Protein AF-A0A0A1PU19-F1 (afdb_monomer)

Mean predicted aligned error: 9.7 Å

Sequence (408 aa):
MSAELPRQTEPSPPRASLTAPPPRWPGLRAPAIALLLGILPFWLFFGFHQKATVNGRVVQDSGLNILGLALAIAGIIMVFKMLRDDGSYGHPPRWLPRTVLAVLAGLVCLFQAGQSLGLYRFDPSERVRDLRVRFFGNPEPGAVTYAGLDAARRDGLVKRGREIDEGRLRDDVVTVAARLRAGIVQYNLFSTTCADGYRRFPTVELPSFLIEDDRRYIAQAEESTALRWRNMRCDARIREAMSGPVIDSIHRDRAVLDLAAGAYRERFGARPPATPPTVRAETITTQGLPVQIGQTVAEAQAALGLSNAPQVDPEWREPALAAADRGITVFFGPDGKVMRIVLDPPFSGTVVDVALGDSLRSINRKVGGATSGERGINETFVLNSYGNGRLVFRSSFETGTINRIVLR

Solvent-accessible surface area (backbone atoms only — not comparable to full-atom values): 22805 Å² total; per-residue (Å²): 142,81,87,81,79,82,82,80,79,76,81,78,75,81,77,75,77,80,70,76,77,74,82,67,65,74,69,46,48,65,35,52,49,24,30,44,42,26,47,48,44,62,64,77,52,64,81,78,72,62,70,44,59,60,95,88,40,78,76,42,74,72,64,66,36,63,67,42,30,53,38,10,51,54,21,36,54,51,32,51,54,50,60,61,46,51,52,34,94,96,44,64,72,70,49,67,72,49,54,51,44,24,52,52,17,32,52,40,8,52,50,38,32,38,38,21,72,59,77,49,86,80,57,65,68,58,51,52,48,50,50,44,32,72,76,72,42,52,52,60,73,72,62,70,78,56,87,70,80,53,68,70,60,47,51,49,52,53,52,48,49,70,72,54,54,72,68,58,49,47,26,43,33,47,45,36,48,17,51,30,49,18,44,39,47,47,49,36,54,43,20,60,73,61,58,87,50,51,49,30,62,76,87,78,85,74,70,76,34,60,50,70,75,49,54,50,52,27,49,49,39,30,50,56,36,47,64,67,53,71,76,62,73,78,46,73,67,55,51,57,47,53,73,31,61,47,47,23,47,35,57,49,29,48,56,50,31,54,52,42,50,45,37,43,36,74,76,70,43,65,60,56,70,79,82,75,81,74,45,62,58,80,62,91,46,71,42,86,63,73,66,59,81,64,37,40,59,66,56,44,24,61,54,67,74,48,86,75,76,66,43,72,35,87,92,76,71,39,42,26,46,72,44,65,90,51,12,38,37,40,28,41,43,98,86,44,23,28,53,34,40,41,38,32,74,67,37,82,38,29,48,49,85,45,39,67,63,36,28,62,48,46,46,47,45,38,45,41,89,56,45,76,44,81,63,72,97,58,34,45,34,36,43,42,79,48,100,88,37,38,42,37,39,35,26,39,62,91,76,47,20,25,56,36,41,36,43,63

pLDDT: mean 87.86, std 12.14, range [39.84, 98.56]

Foldseek 3Di:
DDDDDDDDDDDDPPDPPPDPPPDCVVLQPLLVVLLCLLCVCCVVCVPPWDQDDDPNHRPDGQLQPVSLLVSLVVSLVSLVVSLVQACDPPHDHHDPVSNVSSVVSNVSSVVSNCSNVPVDPDDVVVVVLVVCCVVVNQAAQDADPAPDDDPVRLVVLLVCLVPDDLVQLVLLLLLLLLLLLLLQLLLLLCCCPANVNRHGDDDDDRQQQDDPVSVVSSVVSNVVSNVVSVPDDRDPVSVVCNNHVSSSLNVHSVNSSCSSSVSSCVPPNRHHDDDDDQAADLDKDKWPDQDDFFAAQVSNCVSLVHDDFFDQDPVPRFGWDDPPVQQWIFGADPVRTTHKIKGAPPHAMDILNAGFFGAPSVCCRSHNPWDWDDDDDFWIWTWDDHPVWIKIFIDGNSSNTTGMIMID

Radius of gyration: 38.84 Å; Cα contacts (8 Å, |Δi|>4): 568; chains: 1; bounding box: 70×38×156 Å

Structure (mmCIF, N/CA/C/O backbone):
data_AF-A0A0A1PU19-F1
#
_entry.id   AF-A0A0A1PU19-F1
#
loop_
_atom_site.group_PDB
_atom_site.id
_atom_site.type_symbol
_atom_site.label_atom_id
_atom_site.label_alt_id
_atom_site.label_comp_id
_atom_site.label_asym_id
_atom_site.label_entity_id
_atom_site.label_seq_id
_atom_site.pdbx_PDB_ins_code
_atom_site.Cartn_x
_atom_site.Cartn_y
_atom_site.Cartn_z
_atom_site.occupancy
_atom_site.B_iso_or_equiv
_atom_site.auth_seq_id
_atom_site.auth_comp_id
_atom_site.auth_asym_id
_atom_site.auth_atom_id
_atom_site.pdbx_PDB_model_num
ATOM 1 N N . MET A 1 1 ? 5.418 -19.355 -112.730 1.00 44.97 1 MET A N 1
ATOM 2 C CA . MET A 1 1 ? 6.336 -20.269 -112.020 1.00 44.97 1 MET A CA 1
ATOM 3 C C . MET A 1 1 ? 7.597 -19.483 -111.712 1.00 44.97 1 MET A C 1
ATOM 5 O O . MET A 1 1 ? 8.462 -19.381 -112.568 1.00 44.97 1 MET A O 1
ATOM 9 N N . SER A 1 2 ? 7.641 -18.853 -110.540 1.00 41.88 2 SER A N 1
ATOM 10 C CA . SER A 1 2 ? 8.825 -18.149 -110.041 1.00 41.88 2 SER A CA 1
ATOM 11 C C . SER A 1 2 ? 9.338 -18.952 -108.857 1.00 41.88 2 SER A C 1
ATOM 13 O O . SER A 1 2 ? 8.594 -19.182 -107.909 1.00 41.88 2 SER A O 1
ATOM 15 N N . ALA A 1 3 ? 10.559 -19.465 -108.983 1.00 45.25 3 ALA A N 1
ATOM 16 C CA . ALA A 1 3 ? 11.214 -20.277 -107.972 1.00 45.25 3 ALA A CA 1
ATOM 17 C C . ALA A 1 3 ? 11.671 -19.384 -106.809 1.00 45.25 3 ALA A C 1
ATOM 19 O O . ALA A 1 3 ? 12.414 -18.423 -107.005 1.00 45.25 3 ALA A O 1
ATOM 20 N N . GLU A 1 4 ? 11.198 -19.706 -105.611 1.00 46.31 4 GLU A N 1
ATOM 21 C CA . GLU A 1 4 ? 11.530 -19.033 -104.360 1.00 46.31 4 GLU A CA 1
ATOM 22 C C . GLU A 1 4 ? 12.846 -19.621 -103.824 1.00 46.31 4 GLU A C 1
ATOM 24 O O . GLU A 1 4 ? 12.944 -20.816 -103.542 1.00 46.31 4 GLU A O 1
ATOM 29 N N . LEU A 1 5 ? 13.897 -18.797 -103.777 1.00 54.50 5 LEU A N 1
ATOM 30 C CA . LEU A 1 5 ? 15.226 -19.187 -103.295 1.00 54.50 5 LEU A CA 1
ATOM 31 C C . LEU A 1 5 ? 15.222 -19.351 -101.760 1.00 54.50 5 LEU A C 1
ATOM 33 O O . LEU A 1 5 ? 14.678 -18.497 -101.056 1.00 54.50 5 LEU A O 1
ATOM 37 N N . PRO A 1 6 ? 15.858 -20.405 -101.216 1.00 56.16 6 PRO A N 1
ATOM 38 C CA . PRO A 1 6 ? 15.870 -20.677 -99.783 1.00 56.16 6 PRO A CA 1
ATOM 39 C C . PRO A 1 6 ? 16.719 -19.651 -99.015 1.00 56.16 6 PRO A C 1
ATOM 41 O O . PRO A 1 6 ? 17.889 -19.425 -99.328 1.00 56.16 6 PRO A O 1
ATOM 44 N N . ARG A 1 7 ? 16.130 -19.054 -97.966 1.00 62.19 7 ARG A N 1
ATOM 45 C CA . ARG A 1 7 ? 16.832 -18.229 -96.967 1.00 62.19 7 ARG A CA 1
ATOM 46 C C . ARG A 1 7 ? 17.916 -19.060 -96.278 1.00 62.19 7 ARG A C 1
ATOM 48 O O . ARG A 1 7 ? 17.607 -20.022 -95.580 1.00 62.19 7 ARG A O 1
ATOM 55 N N . GLN A 1 8 ? 19.170 -18.648 -96.438 1.00 57.00 8 GLN A N 1
ATOM 56 C CA . GLN A 1 8 ? 20.293 -19.154 -95.655 1.00 57.00 8 GLN A CA 1
ATOM 57 C C . GLN A 1 8 ? 20.126 -18.720 -94.191 1.00 57.00 8 GLN A C 1
ATOM 59 O O . GLN A 1 8 ? 20.120 -17.533 -93.878 1.00 57.00 8 GLN A O 1
ATOM 64 N N . THR A 1 9 ? 19.954 -19.690 -93.296 1.00 60.78 9 THR A N 1
ATOM 65 C CA . THR A 1 9 ? 20.046 -19.514 -91.843 1.00 60.78 9 THR A CA 1
ATOM 66 C C . THR A 1 9 ? 21.478 -19.148 -91.462 1.00 60.78 9 THR A C 1
ATOM 68 O O . THR A 1 9 ? 22.384 -19.967 -91.617 1.00 60.78 9 THR A O 1
ATOM 71 N N . GLU A 1 10 ? 21.678 -17.927 -90.963 1.00 65.00 10 GLU A N 1
ATOM 72 C CA . GLU A 1 10 ? 22.952 -17.492 -90.389 1.00 65.00 10 GLU A CA 1
ATOM 73 C C . GLU A 1 10 ? 23.329 -18.354 -89.165 1.00 65.00 10 GLU A C 1
ATOM 75 O O . GLU A 1 10 ? 22.468 -18.677 -88.337 1.00 65.00 10 GLU A O 1
ATOM 80 N N . PRO A 1 11 ? 24.609 -18.743 -89.023 1.00 63.75 11 PRO A N 1
ATOM 81 C CA . PRO A 1 11 ? 25.086 -19.495 -87.871 1.00 63.75 11 PRO A CA 1
ATOM 82 C C . PRO A 1 11 ? 24.945 -18.656 -86.595 1.00 63.75 11 PRO A C 1
ATOM 84 O O . PRO A 1 11 ? 25.465 -17.546 -86.502 1.00 63.75 11 PRO A O 1
ATOM 87 N N . SER A 1 12 ? 24.250 -19.204 -85.592 1.00 66.88 12 SER A N 1
ATOM 88 C CA . SER A 1 12 ? 24.155 -18.587 -84.265 1.00 66.88 12 SER A CA 1
ATOM 89 C C . SER A 1 12 ? 25.558 -18.320 -83.707 1.00 66.88 12 SER A C 1
ATOM 91 O O . SER A 1 12 ? 26.377 -19.246 -83.687 1.00 66.88 12 SER A O 1
ATOM 93 N N . PRO A 1 13 ? 25.851 -17.093 -83.236 1.00 72.69 13 PRO A N 1
ATOM 94 C CA . PRO A 1 13 ? 27.155 -16.770 -82.685 1.00 72.69 13 PRO A CA 1
ATOM 95 C C . PRO A 1 13 ? 27.460 -17.683 -81.487 1.00 72.69 13 PRO A C 1
ATOM 97 O O . PRO A 1 13 ? 26.546 -18.044 -80.733 1.00 72.69 13 PRO A O 1
ATOM 100 N N . PRO A 1 14 ? 28.732 -18.073 -81.294 1.00 65.62 14 PRO A N 1
ATOM 101 C CA . PRO A 1 14 ? 29.131 -18.920 -80.180 1.00 65.62 14 PRO A CA 1
ATOM 102 C C . PRO A 1 14 ? 28.684 -18.268 -78.870 1.00 65.62 14 PRO A C 1
ATOM 104 O O . PRO A 1 14 ? 29.053 -17.131 -78.572 1.00 65.62 14 PRO A O 1
ATOM 107 N N . ARG A 1 15 ? 27.859 -18.982 -78.089 1.00 65.12 15 ARG A N 1
ATOM 108 C CA . ARG A 1 15 ? 27.466 -18.559 -76.740 1.00 65.12 15 ARG A CA 1
ATOM 109 C C . ARG A 1 15 ? 28.748 -18.353 -75.944 1.00 65.12 15 ARG A C 1
ATOM 111 O O . ARG A 1 15 ? 29.427 -19.328 -75.629 1.00 65.12 15 ARG A O 1
ATOM 118 N N . ALA A 1 16 ? 29.076 -17.093 -75.661 1.00 63.81 16 ALA A N 1
ATOM 119 C CA . ALA A 1 16 ? 30.190 -16.731 -74.803 1.00 63.81 16 ALA A CA 1
ATOM 120 C C . ALA A 1 16 ? 30.088 -17.567 -73.524 1.00 63.81 16 ALA A C 1
ATOM 122 O O . ALA A 1 16 ? 29.086 -17.511 -72.807 1.00 63.81 16 ALA A O 1
ATOM 123 N N . SER A 1 17 ? 31.093 -18.407 -73.293 1.00 59.69 17 SER A N 1
ATOM 124 C CA . SER A 1 17 ? 31.213 -19.225 -72.096 1.00 59.69 17 SER A CA 1
ATOM 125 C C . SER A 1 17 ? 31.088 -18.312 -70.877 1.00 59.69 17 SER A C 1
ATOM 127 O O . SER A 1 17 ? 31.954 -17.465 -70.659 1.00 59.69 17 SER A O 1
ATOM 129 N N . LEU A 1 18 ? 29.996 -18.460 -70.119 1.00 60.25 18 LEU A N 1
ATOM 130 C CA . LEU A 1 18 ? 29.766 -17.774 -68.850 1.00 60.25 18 LEU A CA 1
ATOM 131 C C . LEU A 1 18 ? 30.829 -18.253 -67.858 1.00 60.25 18 LEU A C 1
ATOM 133 O O . LEU A 1 18 ? 30.634 -19.224 -67.129 1.00 60.25 18 LEU A O 1
ATOM 137 N N . THR A 1 19 ? 31.986 -17.601 -67.861 1.00 65.69 19 THR A N 1
ATOM 138 C CA . THR A 1 19 ? 32.978 -17.753 -66.806 1.00 65.69 19 THR A CA 1
ATOM 139 C C . THR A 1 19 ? 32.315 -17.348 -65.495 1.00 65.69 19 THR A C 1
ATOM 141 O O . THR A 1 19 ? 31.746 -16.260 -65.375 1.00 65.69 19 THR A O 1
ATOM 144 N N . ALA A 1 20 ? 32.319 -18.261 -64.521 1.00 65.69 20 ALA A N 1
ATOM 145 C CA . ALA A 1 20 ? 31.746 -17.998 -63.210 1.00 65.69 20 ALA A CA 1
ATOM 146 C C . ALA A 1 20 ? 32.366 -16.706 -62.646 1.00 65.69 20 ALA A C 1
ATOM 148 O O . ALA A 1 20 ? 33.592 -16.556 -62.690 1.00 65.69 20 ALA A O 1
ATOM 149 N N . PRO A 1 21 ? 31.555 -15.751 -62.152 1.00 66.50 21 PRO A N 1
ATOM 150 C CA . PRO A 1 21 ? 32.090 -14.511 -61.623 1.00 66.50 21 PRO A CA 1
ATOM 151 C C . PRO A 1 21 ? 33.066 -14.838 -60.485 1.00 66.50 21 PRO A C 1
ATOM 153 O O . PRO A 1 21 ? 32.757 -15.696 -59.650 1.00 66.50 21 PRO A O 1
ATOM 156 N N . PRO A 1 22 ? 34.234 -14.175 -60.429 1.00 68.12 22 PRO A N 1
ATOM 157 C CA . PRO A 1 22 ? 35.216 -14.434 -59.389 1.00 68.12 22 PRO A CA 1
ATOM 158 C C . PRO A 1 22 ? 34.580 -14.262 -57.999 1.00 68.12 22 PRO A C 1
ATOM 160 O O . PRO A 1 22 ? 33.678 -13.429 -57.827 1.00 68.12 22 PRO A O 1
ATOM 163 N N . PRO A 1 23 ? 35.027 -15.035 -56.993 1.00 72.88 23 PRO A N 1
ATOM 164 C CA . PRO A 1 23 ? 34.455 -14.994 -55.654 1.00 72.88 23 PRO A CA 1
ATOM 165 C C . PRO A 1 23 ? 34.533 -13.568 -55.097 1.00 72.88 23 PRO A C 1
ATOM 167 O O . PRO A 1 23 ? 35.612 -13.004 -54.950 1.00 72.88 23 PRO A O 1
ATOM 170 N N . ARG A 1 24 ? 33.374 -12.971 -54.788 1.00 77.56 24 ARG A N 1
ATOM 171 C CA . ARG A 1 24 ? 33.247 -11.562 -54.348 1.00 77.56 24 ARG A CA 1
ATOM 172 C C . ARG A 1 24 ? 33.571 -11.343 -52.860 1.00 77.56 24 ARG A C 1
ATOM 174 O O . ARG A 1 24 ? 33.709 -10.209 -52.410 1.00 77.56 24 ARG A O 1
ATOM 181 N N . TRP A 1 25 ? 33.740 -12.426 -52.103 1.00 77.69 25 TRP A N 1
ATOM 182 C CA . TRP A 1 25 ? 34.009 -12.432 -50.659 1.00 77.69 25 TRP A CA 1
ATOM 183 C C . TRP A 1 25 ? 35.318 -11.756 -50.211 1.00 77.69 25 TRP A C 1
ATOM 185 O O . TRP A 1 25 ? 35.290 -11.051 -49.200 1.00 77.69 25 TRP A O 1
ATOM 195 N N . PRO A 1 26 ? 36.461 -11.890 -50.915 1.00 83.69 26 PRO A N 1
ATOM 196 C CA . PRO A 1 26 ? 37.705 -11.230 -50.514 1.00 83.69 26 PRO A CA 1
ATOM 197 C C . PRO A 1 26 ? 37.581 -9.700 -50.471 1.00 83.69 26 PRO A C 1
ATOM 199 O O . PRO A 1 26 ? 38.198 -9.061 -49.622 1.00 83.69 26 PRO A O 1
ATOM 202 N N . GLY A 1 27 ? 36.721 -9.119 -51.318 1.00 80.31 27 GLY A N 1
ATOM 203 C CA . GLY A 1 27 ? 36.454 -7.679 -51.362 1.00 80.31 27 GLY A CA 1
ATOM 204 C C . GLY A 1 27 ? 35.671 -7.128 -50.162 1.00 80.31 27 GLY A C 1
ATOM 205 O O . GLY A 1 27 ? 35.644 -5.912 -49.979 1.00 80.31 27 GLY A O 1
ATOM 206 N N . LEU A 1 28 ? 35.068 -7.995 -49.334 1.00 86.19 28 LEU A N 1
ATOM 207 C CA . LEU A 1 28 ? 34.344 -7.619 -48.109 1.00 86.19 28 LEU A CA 1
ATOM 208 C C . LEU A 1 28 ? 35.208 -7.650 -46.843 1.00 86.19 28 LEU A C 1
ATOM 210 O O . LEU A 1 28 ? 34.769 -7.161 -45.805 1.00 86.19 28 LEU A O 1
ATOM 214 N N . ARG A 1 29 ? 36.442 -8.166 -46.903 1.00 89.19 29 ARG A N 1
ATOM 215 C CA . ARG A 1 29 ? 37.306 -8.288 -45.716 1.00 89.19 29 ARG A CA 1
ATOM 216 C C . ARG A 1 29 ? 37.699 -6.934 -45.136 1.00 89.19 29 ARG A C 1
ATOM 218 O O . ARG A 1 29 ? 37.482 -6.687 -43.959 1.00 89.19 29 ARG A O 1
ATOM 225 N N . ALA A 1 30 ? 38.242 -6.047 -45.964 1.00 86.44 30 ALA A N 1
ATOM 226 C CA . ALA A 1 30 ? 38.664 -4.718 -45.531 1.00 86.44 30 ALA A CA 1
ATOM 227 C C . ALA A 1 30 ? 37.528 -3.847 -44.938 1.00 86.44 30 ALA A C 1
ATOM 229 O O . ALA A 1 30 ? 37.739 -3.296 -43.858 1.00 86.44 30 ALA A O 1
ATOM 230 N N . PRO A 1 31 ? 36.321 -3.752 -45.537 1.00 83.75 31 PRO A N 1
ATOM 231 C CA . PRO A 1 31 ? 35.236 -2.968 -44.950 1.00 83.75 31 PRO A CA 1
ATOM 232 C C . PRO A 1 31 ? 34.656 -3.636 -43.693 1.00 83.75 31 PRO A C 1
ATOM 234 O O . PRO A 1 31 ? 34.284 -2.931 -42.761 1.00 83.75 31 PRO A O 1
ATOM 237 N N . ALA A 1 32 ? 34.645 -4.973 -43.607 1.00 90.19 32 ALA A N 1
ATOM 238 C CA . ALA A 1 32 ? 34.275 -5.675 -42.377 1.00 90.19 32 ALA A CA 1
ATOM 239 C C . ALA A 1 32 ? 35.287 -5.432 -41.243 1.00 90.19 32 ALA A C 1
ATOM 241 O O . ALA A 1 32 ? 34.880 -5.216 -40.106 1.00 90.19 32 ALA A O 1
ATOM 242 N N . ILE A 1 33 ? 36.591 -5.407 -41.542 1.00 91.38 33 ILE A N 1
ATOM 243 C CA . ILE A 1 33 ? 37.636 -5.051 -40.569 1.00 91.38 33 ILE A CA 1
ATOM 244 C C . ILE A 1 33 ? 37.465 -3.601 -40.113 1.00 91.38 33 ILE A C 1
ATOM 246 O O . ILE A 1 33 ? 37.506 -3.347 -38.916 1.00 91.38 33 ILE A O 1
ATOM 250 N N . ALA A 1 34 ? 37.227 -2.658 -41.030 1.00 86.62 34 ALA A N 1
ATOM 251 C CA . ALA A 1 34 ? 36.980 -1.262 -40.667 1.00 86.62 34 ALA A CA 1
ATOM 252 C C . ALA A 1 34 ? 35.737 -1.116 -39.771 1.00 86.62 34 ALA A C 1
ATOM 254 O O . ALA A 1 34 ? 35.778 -0.407 -38.768 1.00 86.62 34 ALA A O 1
ATOM 255 N N . LEU A 1 35 ? 34.658 -1.844 -40.078 1.00 89.69 35 LEU A N 1
ATOM 256 C CA . LEU A 1 35 ? 33.460 -1.882 -39.242 1.00 89.69 35 LEU A CA 1
ATOM 257 C C . LEU A 1 35 ? 33.757 -2.468 -37.854 1.00 89.69 35 LEU A C 1
ATOM 259 O O . LEU A 1 35 ? 33.343 -1.898 -36.849 1.00 89.69 35 LEU A O 1
ATOM 263 N N . LEU A 1 36 ? 34.508 -3.572 -37.787 1.00 91.31 36 LEU A N 1
ATOM 264 C CA . LEU A 1 36 ? 34.953 -4.156 -36.523 1.00 91.31 36 LEU A CA 1
ATOM 265 C C . LEU A 1 36 ? 35.808 -3.169 -35.729 1.00 91.31 36 LEU A C 1
ATOM 267 O O . LEU A 1 36 ? 35.564 -3.015 -34.544 1.00 91.31 36 LEU A O 1
ATOM 271 N N . LEU A 1 37 ? 36.743 -2.449 -36.352 1.00 88.62 37 LEU A N 1
ATOM 272 C CA . LEU A 1 37 ? 37.534 -1.409 -35.683 1.00 88.62 37 LEU A CA 1
ATOM 273 C C . LEU A 1 37 ? 36.661 -0.273 -35.132 1.00 88.62 37 LEU A C 1
ATOM 275 O O . LEU A 1 37 ? 36.990 0.275 -34.085 1.00 88.62 37 LEU A O 1
ATOM 279 N N . GLY A 1 38 ? 35.549 0.039 -35.805 1.00 83.06 38 GLY A N 1
ATOM 280 C CA . GLY A 1 38 ? 34.543 0.997 -35.346 1.00 83.06 38 GLY A CA 1
ATOM 281 C C . GLY A 1 38 ? 33.688 0.512 -34.162 1.00 83.06 38 GLY A C 1
ATOM 282 O O . GLY A 1 38 ? 33.259 1.302 -33.325 1.00 83.06 38 GLY A O 1
ATOM 283 N N . ILE A 1 39 ? 33.407 -0.794 -34.085 1.00 88.81 39 ILE A N 1
ATOM 284 C CA . ILE A 1 39 ? 32.508 -1.387 -33.074 1.00 88.81 39 ILE A CA 1
ATOM 285 C C . ILE A 1 39 ? 33.278 -1.923 -31.862 1.00 88.81 39 ILE A C 1
ATOM 287 O O . ILE A 1 39 ? 32.827 -1.790 -30.727 1.00 88.81 39 ILE A O 1
ATOM 291 N N . LEU A 1 40 ? 34.432 -2.549 -32.083 1.00 88.75 40 LEU A N 1
ATOM 292 C CA . LEU A 1 40 ? 35.219 -3.264 -31.077 1.00 88.75 40 LEU A CA 1
ATOM 293 C C . LEU A 1 40 ? 35.543 -2.397 -29.850 1.00 88.75 40 LEU A C 1
ATOM 295 O O . LEU A 1 40 ? 35.410 -2.900 -28.734 1.00 88.75 40 LEU A O 1
ATOM 299 N N . PRO A 1 41 ? 35.880 -1.101 -29.983 1.00 82.19 41 PRO A N 1
ATOM 300 C CA . PRO A 1 41 ? 36.172 -0.282 -28.813 1.00 82.19 41 PRO A CA 1
ATOM 301 C C . PRO A 1 41 ? 34.939 -0.020 -27.946 1.00 82.19 41 PRO A C 1
ATOM 303 O O . PRO A 1 41 ? 35.091 0.109 -26.736 1.00 82.19 41 PRO A O 1
ATOM 306 N N . PHE A 1 42 ? 33.722 -0.022 -28.507 1.00 78.88 42 PHE A N 1
ATOM 307 C CA . PHE A 1 42 ? 32.506 0.036 -27.687 1.00 78.88 42 PHE A CA 1
ATOM 308 C C . PHE A 1 42 ? 32.391 -1.168 -26.757 1.00 78.88 42 PHE A C 1
ATOM 310 O O . PHE A 1 42 ? 31.950 -1.005 -25.628 1.00 78.88 42 PHE A O 1
ATOM 317 N N . TRP A 1 43 ? 32.803 -2.354 -27.213 1.00 81.31 43 TRP A N 1
ATOM 318 C CA . TRP A 1 43 ? 32.768 -3.581 -26.418 1.00 81.31 43 TRP A CA 1
ATOM 319 C C . TRP A 1 43 ? 33.936 -3.685 -25.440 1.00 81.31 43 TRP A C 1
ATOM 321 O O . TRP A 1 43 ? 33.728 -4.009 -24.276 1.00 81.31 43 TRP A O 1
ATOM 331 N N . LEU A 1 44 ? 35.158 -3.394 -25.894 1.00 81.88 44 LEU A N 1
ATOM 332 C CA . LEU A 1 44 ? 36.361 -3.518 -25.065 1.00 81.88 44 LEU A CA 1
ATOM 333 C C . LEU A 1 44 ? 36.404 -2.501 -23.925 1.00 81.88 44 LEU A C 1
ATOM 335 O O . LEU A 1 44 ? 36.948 -2.794 -22.863 1.00 81.88 44 LEU A O 1
ATOM 339 N N . PHE A 1 45 ? 35.838 -1.314 -24.143 1.00 75.06 45 PHE A N 1
ATOM 340 C CA . PHE A 1 45 ? 35.841 -0.237 -23.156 1.00 75.06 45 PHE A CA 1
ATOM 341 C C . PHE A 1 45 ? 34.505 -0.065 -22.436 1.00 75.06 45 PHE A C 1
ATOM 343 O O . PHE A 1 45 ? 34.353 0.870 -21.648 1.00 75.06 45 PHE A O 1
ATOM 350 N N . PHE A 1 46 ? 33.562 -0.985 -22.651 1.00 68.12 46 PHE A N 1
ATOM 351 C CA . PHE A 1 46 ? 32.323 -1.043 -21.891 1.00 68.12 46 PHE A CA 1
ATOM 352 C C . PHE A 1 46 ? 32.645 -1.336 -20.415 1.00 68.12 46 PHE A C 1
ATOM 354 O O . PHE A 1 46 ? 32.919 -2.474 -20.045 1.00 68.12 46 PHE A O 1
ATOM 361 N N . GLY A 1 47 ? 32.664 -0.299 -19.571 1.00 57.09 47 GLY A N 1
ATOM 362 C CA . GLY A 1 47 ? 32.875 -0.428 -18.122 1.00 57.09 47 GLY A CA 1
ATOM 363 C C . GLY A 1 47 ? 34.120 0.256 -17.545 1.00 57.09 47 GLY A C 1
ATOM 364 O O . GLY A 1 47 ? 34.217 0.369 -16.326 1.00 57.09 47 GLY A O 1
ATOM 365 N N . PHE A 1 48 ? 35.034 0.791 -18.363 1.00 63.47 48 PHE A N 1
ATOM 366 C CA . PHE A 1 48 ? 36.201 1.542 -17.868 1.00 63.47 48 PHE A CA 1
ATOM 367 C C . PHE A 1 48 ? 35.910 3.044 -17.773 1.00 63.47 48 PHE A C 1
ATOM 369 O O . PHE A 1 48 ? 36.519 3.862 -18.459 1.00 63.47 48 PHE A O 1
ATOM 376 N N . HIS A 1 49 ? 34.969 3.424 -16.909 1.00 65.75 49 HIS A N 1
ATOM 377 C CA . HIS A 1 49 ? 34.760 4.826 -16.553 1.00 65.75 49 HIS A CA 1
ATOM 378 C C . HIS A 1 49 ? 35.304 5.081 -15.153 1.00 65.75 49 HIS A C 1
ATOM 380 O O . HIS A 1 49 ? 34.710 4.672 -14.156 1.00 65.75 49 HIS A O 1
ATOM 386 N N . GLN A 1 50 ? 36.432 5.782 -15.067 1.00 66.06 50 GLN A N 1
ATOM 387 C CA . GLN A 1 50 ? 36.898 6.324 -13.797 1.00 66.06 50 GLN A CA 1
ATOM 388 C C . GLN A 1 50 ? 36.157 7.635 -13.529 1.00 66.06 50 GLN A C 1
ATOM 390 O O . GLN A 1 50 ? 36.528 8.693 -14.034 1.00 66.06 50 GLN A O 1
ATOM 395 N N . LYS A 1 51 ? 35.081 7.557 -12.740 1.00 77.06 51 LYS A N 1
ATOM 396 C CA . LYS A 1 51 ? 34.430 8.737 -12.164 1.00 77.06 51 LYS A CA 1
ATOM 397 C C . LYS A 1 51 ? 35.113 9.056 -10.840 1.00 77.06 51 LYS A C 1
ATOM 399 O O . LYS A 1 51 ? 34.970 8.300 -9.882 1.00 77.06 51 LYS A O 1
ATOM 404 N N . ALA A 1 52 ? 35.834 10.171 -10.769 1.00 78.75 52 ALA A N 1
ATOM 405 C CA . ALA A 1 52 ? 36.349 10.666 -9.500 1.00 78.75 52 ALA A CA 1
ATOM 406 C C . ALA A 1 52 ? 35.297 11.575 -8.853 1.00 78.75 52 ALA A C 1
ATOM 408 O O . ALA A 1 52 ? 34.937 12.630 -9.389 1.00 78.75 52 ALA A O 1
ATOM 409 N N . THR A 1 53 ? 34.784 11.157 -7.697 1.00 83.12 53 THR A N 1
ATOM 410 C CA . THR A 1 53 ? 33.860 11.956 -6.886 1.00 83.12 53 THR A CA 1
ATOM 411 C C . THR A 1 53 ? 34.563 12.509 -5.655 1.00 83.12 53 THR A C 1
ATOM 413 O O . THR A 1 53 ? 35.182 11.746 -4.919 1.00 83.12 53 THR A O 1
ATOM 416 N N . VAL A 1 54 ? 34.396 13.801 -5.376 1.00 77.12 54 VAL A N 1
ATOM 417 C CA . VAL A 1 54 ? 34.797 14.434 -4.110 1.00 77.12 54 VAL A CA 1
ATOM 418 C C . VAL A 1 54 ? 33.523 14.935 -3.436 1.00 77.12 54 VAL A C 1
ATOM 420 O O . VAL A 1 54 ? 32.749 15.680 -4.036 1.00 77.12 54 VAL A O 1
ATOM 423 N N . ASN A 1 55 ? 33.255 14.477 -2.210 1.00 81.25 55 ASN A N 1
ATOM 424 C CA . ASN A 1 55 ? 32.023 14.782 -1.463 1.00 81.25 55 ASN A CA 1
ATOM 425 C C . ASN A 1 55 ? 30.728 14.414 -2.218 1.00 81.25 55 ASN A C 1
ATOM 427 O O . ASN A 1 55 ? 29.752 15.163 -2.209 1.00 81.25 55 ASN A O 1
ATOM 431 N N . GLY A 1 56 ? 30.730 13.282 -2.931 1.00 75.88 56 GLY A N 1
ATOM 432 C CA . GLY A 1 56 ? 29.575 12.813 -3.707 1.00 75.88 56 GLY A CA 1
ATOM 433 C C . GLY A 1 56 ? 29.275 13.625 -4.974 1.00 75.88 56 GLY A C 1
ATOM 434 O O . GLY A 1 56 ? 28.320 13.310 -5.680 1.00 75.88 56 GLY A O 1
ATOM 435 N N . ARG A 1 57 ? 30.086 14.642 -5.300 1.00 62.78 57 ARG A N 1
ATOM 436 C CA . ARG A 1 57 ? 30.017 15.377 -6.568 1.00 62.78 57 ARG A CA 1
ATOM 437 C C . ARG A 1 57 ? 31.117 14.883 -7.496 1.00 62.78 57 ARG A C 1
ATOM 439 O O . ARG A 1 57 ? 32.272 14.775 -7.092 1.00 62.78 57 ARG A O 1
ATOM 446 N N . VAL A 1 58 ? 30.754 14.556 -8.732 1.00 80.00 58 VAL A N 1
ATOM 447 C CA . VAL A 1 58 ? 31.707 14.137 -9.768 1.00 80.00 58 VAL A CA 1
ATOM 448 C C . VAL A 1 58 ? 32.542 15.360 -10.147 1.00 80.00 58 VAL A C 1
ATOM 450 O O . VAL A 1 58 ? 32.007 16.308 -10.713 1.00 80.00 58 VAL A O 1
ATOM 453 N N . VAL A 1 59 ? 33.826 15.365 -9.781 1.00 82.81 59 VAL A N 1
ATOM 454 C CA . VAL A 1 59 ? 34.749 16.485 -10.054 1.00 82.81 59 VAL A CA 1
ATOM 455 C C . VAL A 1 59 ? 35.578 16.255 -11.309 1.00 82.81 59 VAL A C 1
ATOM 457 O O . VAL A 1 59 ? 35.999 17.212 -11.950 1.00 82.81 59 VAL A O 1
ATOM 460 N N . GLN A 1 60 ? 35.791 14.994 -11.683 1.00 78.38 60 GLN A N 1
ATOM 461 C CA . GLN A 1 60 ? 36.525 14.640 -12.884 1.00 78.38 60 GLN A CA 1
ATOM 462 C C . GLN A 1 60 ? 35.903 13.395 -13.506 1.00 78.38 60 GLN A C 1
ATOM 464 O O . GLN A 1 60 ? 35.777 12.345 -12.873 1.00 78.38 60 GLN A O 1
ATOM 469 N N . ASP A 1 61 ? 35.501 13.549 -14.759 1.00 74.69 61 ASP A N 1
ATOM 470 C CA . ASP A 1 61 ? 34.977 12.486 -15.601 1.00 74.69 61 ASP A CA 1
ATOM 471 C C . ASP A 1 61 ? 35.864 12.432 -16.847 1.00 74.69 61 ASP A C 1
ATOM 473 O O . ASP A 1 61 ? 35.569 13.029 -17.885 1.00 74.69 61 ASP A O 1
ATOM 477 N N . SER A 1 62 ? 37.037 11.812 -16.693 1.00 70.75 62 SER A N 1
ATOM 478 C CA . SER A 1 62 ? 38.010 11.647 -17.775 1.00 70.75 62 SER A CA 1
ATOM 479 C C . SER A 1 62 ? 37.525 10.536 -18.710 1.00 70.75 62 SER A C 1
ATOM 481 O O . SER A 1 62 ? 37.976 9.399 -18.634 1.00 70.75 62 SER A O 1
ATOM 483 N N . GLY A 1 63 ? 36.567 10.860 -19.580 1.00 68.88 63 GLY A N 1
ATOM 484 C CA . GLY A 1 63 ? 35.988 9.934 -20.565 1.00 68.88 63 GLY A CA 1
ATOM 485 C C . GLY A 1 63 ? 36.777 9.804 -21.874 1.00 68.88 63 GLY A C 1
ATOM 486 O O . GLY A 1 63 ? 36.261 9.245 -22.839 1.00 68.88 63 GLY A O 1
ATOM 487 N N . LEU A 1 64 ? 37.992 10.355 -21.947 1.00 77.44 64 LEU A N 1
ATOM 488 C CA . LEU A 1 64 ? 38.771 10.431 -23.184 1.00 77.44 64 LEU A CA 1
ATOM 489 C C . LEU A 1 64 ? 39.378 9.057 -23.508 1.00 77.44 64 LEU A C 1
ATOM 491 O O . LEU A 1 64 ? 40.422 8.669 -22.983 1.00 77.44 64 LEU A O 1
ATOM 495 N N . ASN A 1 65 ? 38.702 8.297 -24.371 1.00 83.56 65 ASN A N 1
ATOM 496 C CA . ASN A 1 65 ? 39.157 6.982 -24.814 1.00 83.56 65 ASN A CA 1
ATOM 497 C C . ASN A 1 65 ? 40.178 7.132 -25.951 1.00 83.56 65 ASN A C 1
ATOM 499 O O . ASN A 1 65 ? 39.837 7.035 -27.130 1.00 83.56 65 ASN A O 1
ATOM 503 N N . ILE A 1 66 ? 41.439 7.388 -25.591 1.00 87.75 66 ILE A N 1
ATOM 504 C CA . ILE A 1 66 ? 42.531 7.617 -26.552 1.00 87.75 66 ILE A CA 1
ATOM 505 C C . ILE A 1 66 ? 42.692 6.425 -27.506 1.00 87.75 66 ILE A C 1
ATOM 507 O O . ILE A 1 66 ? 42.872 6.627 -28.708 1.00 87.75 66 ILE A O 1
ATOM 511 N N . LEU A 1 67 ? 42.579 5.186 -27.006 1.00 87.50 67 LEU A N 1
ATOM 512 C CA . LEU A 1 67 ? 42.683 4.005 -27.868 1.00 87.50 67 LEU A CA 1
ATOM 513 C C . LEU A 1 67 ? 41.499 3.919 -28.835 1.00 87.50 67 LEU A C 1
ATOM 515 O O . LEU A 1 67 ? 41.697 3.690 -30.026 1.00 87.50 67 LEU A O 1
ATOM 519 N N . GLY A 1 68 ? 40.279 4.145 -28.342 1.00 87.94 68 GLY A N 1
ATOM 520 C CA . GLY A 1 68 ? 39.083 4.219 -29.176 1.00 87.94 68 GLY A CA 1
ATOM 521 C C . GLY A 1 68 ? 39.233 5.258 -30.288 1.00 87.94 68 GLY A C 1
ATOM 522 O O . GLY A 1 68 ? 38.984 4.949 -31.452 1.00 87.94 68 GLY A O 1
ATOM 523 N N . LEU A 1 69 ? 39.729 6.450 -29.958 1.00 91.62 69 LEU A N 1
ATOM 524 C CA . LEU A 1 69 ? 39.983 7.505 -30.934 1.00 91.62 69 LEU A CA 1
ATOM 525 C C . LEU A 1 69 ? 41.009 7.077 -31.995 1.00 91.62 69 LEU A C 1
ATOM 527 O O . LEU A 1 69 ? 40.769 7.264 -33.187 1.00 91.62 69 LEU A O 1
ATOM 531 N N . ALA A 1 70 ? 42.123 6.465 -31.585 1.00 93.31 70 ALA A N 1
ATOM 532 C CA . ALA A 1 70 ? 43.152 5.988 -32.508 1.00 93.31 70 ALA A CA 1
ATOM 533 C C . ALA A 1 70 ? 42.611 4.920 -33.479 1.00 93.31 70 ALA A C 1
ATOM 535 O O . ALA A 1 70 ? 42.849 4.999 -34.687 1.00 93.31 70 ALA A O 1
ATOM 536 N N . LEU A 1 71 ? 41.834 3.957 -32.970 1.00 92.56 71 LEU A N 1
ATOM 537 C CA . LEU A 1 71 ? 41.211 2.906 -33.781 1.00 92.56 71 LEU A CA 1
ATOM 538 C C . LEU A 1 71 ? 40.163 3.472 -34.750 1.00 92.56 71 LEU A C 1
ATOM 540 O O . LEU A 1 71 ? 40.127 3.069 -35.914 1.00 92.56 71 LEU A O 1
ATOM 544 N N . ALA A 1 72 ? 39.369 4.451 -34.311 1.00 92.75 72 ALA A N 1
ATOM 545 C CA . ALA A 1 72 ? 38.402 5.137 -35.161 1.00 92.75 72 ALA A CA 1
ATOM 546 C C . ALA A 1 72 ? 39.086 5.891 -36.315 1.00 92.75 72 ALA A C 1
ATOM 548 O O . ALA A 1 72 ? 38.660 5.773 -37.464 1.00 92.75 72 ALA A O 1
ATOM 549 N N . ILE A 1 73 ? 40.179 6.614 -36.042 1.00 94.75 73 ILE A N 1
ATOM 550 C CA . ILE A 1 73 ? 40.961 7.319 -37.072 1.00 94.75 73 ILE A CA 1
ATOM 551 C C . ILE A 1 73 ? 41.547 6.324 -38.082 1.00 94.75 73 ILE A C 1
ATOM 553 O O . ILE A 1 73 ? 41.441 6.546 -39.290 1.00 94.75 73 ILE A O 1
ATOM 557 N N . ALA A 1 74 ? 42.109 5.204 -37.615 1.00 94.94 74 ALA A N 1
ATOM 558 C CA . ALA A 1 74 ? 42.616 4.154 -38.498 1.00 94.94 74 ALA A CA 1
ATOM 559 C C . ALA A 1 74 ? 41.509 3.591 -39.410 1.00 94.94 74 ALA A C 1
ATOM 561 O O . ALA A 1 74 ? 41.707 3.478 -40.623 1.00 94.94 74 ALA A O 1
ATOM 562 N N . GLY A 1 75 ? 40.324 3.317 -38.852 1.00 92.44 75 GLY A N 1
ATOM 563 C CA . GLY A 1 75 ? 39.148 2.885 -39.610 1.00 92.44 75 GLY A CA 1
ATOM 564 C C . GLY A 1 75 ? 38.708 3.903 -40.669 1.00 92.44 75 GLY A C 1
ATOM 565 O O . GLY A 1 75 ? 38.481 3.529 -41.819 1.00 92.44 75 GLY A O 1
ATOM 566 N N . ILE A 1 76 ? 38.677 5.198 -40.333 1.00 95.62 76 ILE A N 1
ATOM 567 C CA . ILE A 1 76 ? 38.342 6.282 -41.277 1.00 95.62 76 ILE A CA 1
ATOM 568 C C . ILE A 1 76 ? 39.348 6.341 -42.433 1.00 95.62 76 ILE A C 1
ATOM 570 O O . ILE A 1 76 ? 38.941 6.421 -43.594 1.00 95.62 76 ILE A O 1
ATOM 574 N N . ILE A 1 77 ? 40.652 6.260 -42.146 1.00 96.19 77 ILE A N 1
ATOM 575 C CA . ILE A 1 77 ? 41.704 6.259 -43.178 1.00 96.19 77 ILE A CA 1
ATOM 576 C C . ILE A 1 77 ? 41.534 5.056 -44.118 1.00 96.19 77 ILE A C 1
ATOM 578 O O . ILE A 1 77 ? 41.662 5.205 -45.337 1.00 96.19 77 ILE A O 1
ATOM 582 N N . MET A 1 78 ? 41.214 3.875 -43.575 1.00 94.44 78 MET A N 1
ATOM 583 C CA . MET A 1 78 ? 40.931 2.681 -44.379 1.00 94.44 78 MET A CA 1
ATOM 584 C C . MET A 1 78 ? 39.709 2.882 -45.279 1.00 94.44 78 MET A C 1
ATOM 586 O O . MET A 1 78 ? 39.797 2.620 -46.477 1.00 94.44 78 MET A O 1
ATOM 590 N N . VAL A 1 79 ? 38.598 3.388 -44.736 1.00 95.31 79 VAL A N 1
ATOM 591 C CA . VAL A 1 79 ? 37.374 3.666 -45.505 1.00 95.31 79 VAL A CA 1
ATOM 592 C C . VAL A 1 79 ? 37.642 4.677 -46.620 1.00 95.31 79 VAL A C 1
ATOM 594 O O . VAL A 1 79 ? 37.222 4.454 -47.753 1.00 95.31 79 VAL A O 1
ATOM 597 N N . PHE A 1 80 ? 38.394 5.746 -46.345 1.00 96.31 80 PHE A N 1
ATOM 598 C CA . PHE A 1 80 ? 38.745 6.748 -47.352 1.00 96.31 80 PHE A CA 1
ATOM 599 C C . PHE A 1 80 ? 39.577 6.155 -48.495 1.00 96.31 80 PHE A C 1
ATOM 601 O O . PHE A 1 80 ? 39.257 6.378 -49.663 1.00 96.31 80 PHE A O 1
ATOM 608 N N . LYS A 1 81 ? 40.605 5.353 -48.177 1.00 94.31 81 LYS A N 1
ATOM 609 C CA . LYS A 1 81 ? 41.397 4.629 -49.187 1.00 94.31 81 LYS A CA 1
ATOM 610 C C . LYS A 1 81 ? 40.518 3.713 -50.034 1.00 94.31 81 LYS A C 1
ATOM 612 O O . LYS A 1 81 ? 40.572 3.761 -51.255 1.00 94.31 81 LYS A O 1
ATOM 617 N N . MET A 1 82 ? 39.655 2.938 -49.384 1.00 92.25 82 MET A N 1
ATOM 618 C CA . MET A 1 82 ? 38.745 2.028 -50.069 1.00 92.25 82 MET A CA 1
ATOM 619 C C . MET A 1 82 ? 37.786 2.746 -51.016 1.00 92.25 82 MET A C 1
ATOM 621 O O . MET A 1 82 ? 37.631 2.303 -52.145 1.00 92.25 82 MET A O 1
ATOM 625 N N . LEU A 1 83 ? 37.154 3.839 -50.579 1.00 93.12 83 LEU A N 1
ATOM 626 C CA . LEU A 1 83 ? 36.215 4.604 -51.404 1.00 93.12 83 LEU A CA 1
ATOM 627 C C . LEU A 1 83 ? 36.913 5.338 -52.556 1.00 93.12 83 LEU A C 1
ATOM 629 O O . LEU A 1 83 ? 36.320 5.496 -53.620 1.00 93.12 83 LEU A O 1
ATOM 633 N N . ARG A 1 84 ? 38.169 5.758 -52.363 1.00 94.06 84 ARG A N 1
ATOM 634 C CA . ARG A 1 84 ? 39.001 6.353 -53.417 1.00 94.06 84 ARG A CA 1
ATOM 635 C C . ARG A 1 84 ? 39.365 5.338 -54.502 1.00 94.06 84 ARG A C 1
ATOM 637 O O . ARG A 1 84 ? 39.344 5.688 -55.680 1.00 94.06 84 ARG A O 1
ATOM 644 N N . ASP A 1 85 ? 39.673 4.108 -54.105 1.00 90.69 85 ASP A N 1
ATOM 645 C CA . ASP A 1 85 ? 40.068 3.034 -55.022 1.00 90.69 85 ASP A CA 1
ATOM 646 C C . ASP A 1 85 ? 38.849 2.314 -55.646 1.00 90.69 85 ASP A C 1
ATOM 648 O O . ASP A 1 85 ? 38.981 1.533 -56.588 1.00 90.69 85 ASP A O 1
ATOM 652 N N . ASP A 1 86 ? 37.635 2.566 -55.145 1.00 86.94 86 ASP A N 1
ATOM 653 C CA . ASP A 1 86 ? 36.397 1.958 -55.640 1.00 86.94 86 ASP A CA 1
ATOM 654 C C . ASP A 1 86 ? 35.935 2.619 -56.955 1.00 86.94 86 ASP A C 1
ATOM 656 O O . ASP A 1 86 ? 35.238 3.643 -56.976 1.00 86.94 86 ASP A O 1
ATOM 660 N N . GLY A 1 87 ? 36.316 2.012 -58.083 1.00 83.56 87 GLY A N 1
ATOM 661 C CA . GLY A 1 87 ? 35.994 2.492 -59.431 1.00 83.56 87 GLY A CA 1
ATOM 662 C C . GLY A 1 87 ? 37.001 3.467 -60.035 1.00 83.56 87 GLY A C 1
ATOM 663 O O . GLY A 1 87 ? 36.663 4.132 -61.013 1.00 83.56 87 GLY A O 1
ATOM 664 N N . SER A 1 88 ? 38.203 3.578 -59.466 1.00 87.44 88 SER A N 1
ATOM 665 C CA . SER A 1 88 ? 39.313 4.298 -60.091 1.00 87.44 88 SER A CA 1
ATOM 666 C C . SER A 1 88 ? 39.972 3.458 -61.197 1.00 87.44 88 SER A C 1
ATOM 668 O O . SER A 1 88 ? 39.870 2.227 -61.227 1.00 87.44 88 SER A O 1
ATOM 670 N N . TYR A 1 89 ? 40.638 4.125 -62.145 1.00 80.25 89 TYR A N 1
ATOM 671 C CA . TYR A 1 89 ? 41.353 3.458 -63.238 1.00 80.25 89 TYR A CA 1
ATOM 672 C C . TYR A 1 89 ? 42.415 2.494 -62.684 1.00 80.25 89 TYR A C 1
ATOM 674 O O . TYR A 1 89 ? 43.266 2.898 -61.896 1.00 80.25 89 TYR A O 1
ATOM 682 N N . GLY A 1 90 ? 42.362 1.223 -63.097 1.00 83.50 90 GLY A N 1
ATOM 683 C CA . GLY A 1 90 ? 43.274 0.167 -62.632 1.00 83.50 90 GLY A CA 1
ATOM 684 C C . GLY A 1 90 ? 42.779 -0.646 -61.427 1.00 83.50 90 GLY A C 1
ATOM 685 O O . GLY A 1 90 ? 43.448 -1.599 -61.032 1.00 83.50 90 GLY A O 1
ATOM 686 N N . HIS A 1 91 ? 41.605 -0.329 -60.873 1.00 84.44 91 HIS A N 1
ATOM 687 C CA . HIS A 1 91 ? 41.013 -1.032 -59.732 1.00 84.44 91 HIS A CA 1
ATOM 688 C C . HIS A 1 91 ? 39.707 -1.764 -60.099 1.00 84.44 91 HIS A C 1
ATOM 690 O O . HIS A 1 91 ? 39.125 -1.516 -61.159 1.00 84.44 91 HIS A O 1
ATOM 696 N N . PRO A 1 92 ? 39.226 -2.699 -59.249 1.00 81.12 92 PRO A N 1
ATOM 697 C CA . PRO A 1 92 ? 37.984 -3.420 -59.504 1.00 81.12 92 PRO A CA 1
ATOM 698 C C . PRO A 1 92 ? 36.794 -2.460 -59.675 1.00 81.12 92 PRO A C 1
ATOM 700 O O . PRO A 1 92 ? 36.719 -1.465 -58.945 1.00 81.12 92 PRO A O 1
ATOM 703 N N . PRO A 1 93 ? 35.837 -2.774 -60.570 1.00 85.75 93 PRO A N 1
ATOM 704 C CA . PRO A 1 93 ? 34.662 -1.939 -60.796 1.00 85.75 93 PRO A CA 1
ATOM 705 C C . PRO A 1 93 ? 33.846 -1.766 -59.513 1.00 85.75 93 PRO A C 1
ATOM 707 O O . PRO A 1 93 ? 33.843 -2.643 -58.640 1.00 85.75 93 PRO A O 1
ATOM 710 N N . ARG A 1 94 ? 33.129 -0.637 -59.418 1.00 88.50 94 ARG A N 1
ATOM 711 C CA . ARG A 1 94 ? 32.309 -0.317 -58.245 1.00 88.50 94 ARG A CA 1
ATOM 712 C C . ARG A 1 94 ? 31.340 -1.437 -57.934 1.00 88.50 94 ARG A C 1
ATOM 714 O O . ARG A 1 94 ? 30.546 -1.848 -58.779 1.00 88.50 94 ARG A O 1
ATOM 721 N N . TRP A 1 95 ? 31.380 -1.890 -56.690 1.00 88.94 95 TRP A N 1
ATOM 722 C CA . TRP A 1 95 ? 30.481 -2.919 -56.206 1.00 88.94 95 TRP A CA 1
ATOM 723 C C . TRP A 1 95 ? 29.679 -2.378 -55.031 1.00 88.94 95 TRP A C 1
ATOM 725 O O . TRP A 1 95 ? 30.190 -2.231 -53.923 1.00 88.94 95 TRP A O 1
ATOM 735 N N . LEU A 1 96 ? 28.403 -2.096 -55.297 1.00 91.25 96 LEU A N 1
ATOM 736 C CA . LEU A 1 96 ? 27.508 -1.371 -54.397 1.00 91.25 96 LEU A CA 1
ATOM 737 C C . LEU A 1 96 ? 27.478 -1.925 -52.957 1.00 91.25 96 LEU A C 1
ATOM 739 O O . LEU A 1 96 ? 27.591 -1.120 -52.037 1.00 91.25 96 LEU A O 1
ATOM 743 N N . PRO A 1 97 ? 27.438 -3.250 -52.705 1.00 90.94 97 PRO A N 1
ATOM 744 C CA . PRO A 1 97 ? 27.533 -3.789 -51.346 1.00 90.94 97 PRO A CA 1
ATOM 745 C C . PRO A 1 97 ? 28.825 -3.413 -50.604 1.00 90.94 97 PRO A C 1
ATOM 747 O O . PRO A 1 97 ? 28.772 -3.099 -49.417 1.00 90.94 97 PRO A O 1
ATOM 750 N N . ARG A 1 98 ? 29.981 -3.401 -51.286 1.00 90.94 98 ARG A N 1
ATOM 751 C CA . ARG A 1 98 ? 31.259 -2.970 -50.691 1.00 90.94 98 ARG A CA 1
ATOM 752 C C . ARG A 1 98 ? 31.234 -1.483 -50.378 1.00 90.94 98 ARG A C 1
ATOM 754 O O . ARG A 1 98 ? 31.635 -1.107 -49.281 1.00 90.94 98 ARG A O 1
ATOM 761 N N . THR A 1 99 ? 30.754 -0.660 -51.309 1.00 92.31 99 THR A N 1
ATOM 762 C CA . THR A 1 99 ? 30.650 0.789 -51.111 1.00 92.31 99 THR A CA 1
ATOM 763 C C . THR A 1 99 ? 29.722 1.110 -49.937 1.00 92.31 99 THR A C 1
ATOM 765 O O . THR A 1 99 ? 30.102 1.865 -49.049 1.00 92.31 99 THR A O 1
ATOM 768 N N . VAL A 1 100 ? 28.541 0.481 -49.877 1.00 93.62 100 VAL A N 1
ATOM 769 C CA . VAL A 1 100 ? 27.574 0.647 -48.777 1.00 93.62 100 VAL A CA 1
ATOM 770 C C . VAL A 1 100 ? 28.194 0.242 -47.441 1.00 93.62 100 VAL A C 1
ATOM 772 O O . VAL A 1 100 ? 28.121 1.007 -46.482 1.00 93.62 100 VAL A O 1
ATOM 775 N N . LEU A 1 101 ? 28.854 -0.919 -47.370 1.00 93.06 101 LEU A N 1
ATOM 776 C CA . LEU A 1 101 ? 29.487 -1.378 -46.133 1.00 93.06 101 LEU A CA 1
ATOM 777 C C . LEU A 1 101 ? 30.637 -0.458 -45.694 1.00 93.06 101 LEU A C 1
ATOM 779 O O . LEU A 1 101 ? 30.765 -0.177 -44.506 1.00 93.06 101 LEU A O 1
ATOM 783 N N . ALA A 1 102 ? 31.444 0.045 -46.634 1.00 93.12 102 ALA A N 1
ATOM 784 C CA . ALA A 1 102 ? 32.510 1.003 -46.344 1.00 93.12 102 ALA A CA 1
ATOM 785 C C . ALA A 1 102 ? 31.954 2.337 -45.819 1.00 93.12 102 ALA A C 1
ATOM 787 O O . ALA A 1 102 ? 32.473 2.867 -44.840 1.00 93.12 102 ALA A O 1
ATOM 788 N N . VAL A 1 103 ? 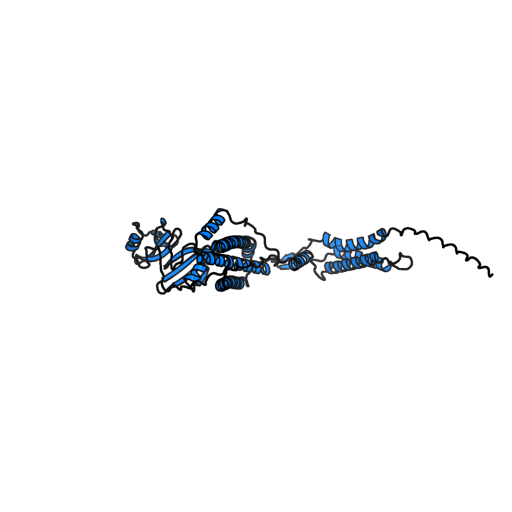30.870 2.853 -46.410 1.00 95.06 103 VAL A N 1
ATOM 789 C CA . VAL A 1 103 ? 30.187 4.063 -45.922 1.00 95.06 103 VAL A CA 1
ATOM 790 C C . VAL A 1 103 ? 29.642 3.849 -44.508 1.00 95.06 103 VAL A C 1
ATOM 792 O O . VAL A 1 103 ? 29.883 4.684 -43.639 1.00 95.06 103 VAL A O 1
ATOM 795 N N . LEU A 1 104 ? 28.973 2.721 -44.241 1.00 94.69 104 LEU A N 1
ATOM 796 C CA . LEU A 1 104 ? 28.481 2.387 -42.899 1.00 94.69 104 LEU A CA 1
ATOM 797 C C . LEU A 1 104 ? 29.622 2.282 -41.879 1.00 94.69 104 LEU A C 1
ATOM 799 O O . LEU A 1 104 ? 29.517 2.852 -40.796 1.00 94.69 104 LEU A O 1
ATOM 803 N N . ALA A 1 105 ? 30.726 1.616 -42.230 1.00 93.94 105 ALA A N 1
ATOM 804 C CA . ALA A 1 105 ? 31.916 1.550 -41.383 1.00 93.94 105 ALA A CA 1
ATOM 805 C C . ALA A 1 105 ? 32.471 2.952 -41.085 1.00 93.94 105 ALA A C 1
ATOM 807 O O . ALA A 1 105 ? 32.758 3.267 -39.934 1.00 93.94 105 ALA A O 1
ATOM 808 N N . GLY A 1 106 ? 32.545 3.821 -42.099 1.00 95.12 106 GLY A N 1
ATOM 809 C CA . GLY A 1 106 ? 32.972 5.211 -41.939 1.00 95.12 106 GLY A CA 1
ATOM 810 C C . GLY A 1 106 ? 32.081 5.995 -40.976 1.00 95.12 106 GLY A C 1
ATOM 811 O O . GLY A 1 106 ? 32.595 6.684 -40.098 1.00 95.12 106 GLY A O 1
ATOM 812 N N . LEU A 1 107 ? 30.756 5.846 -41.084 1.00 95.38 107 LEU A N 1
ATOM 813 C CA . LEU A 1 107 ? 29.800 6.469 -40.163 1.00 95.38 107 LEU A CA 1
ATOM 814 C C . LEU A 1 107 ? 29.974 5.965 -38.724 1.00 95.38 107 LEU A C 1
ATOM 816 O O . LEU A 1 107 ? 29.972 6.776 -37.800 1.00 95.38 107 LEU A O 1
ATOM 820 N N . VAL A 1 108 ? 30.175 4.658 -38.525 1.00 93.50 108 VAL A N 1
ATOM 821 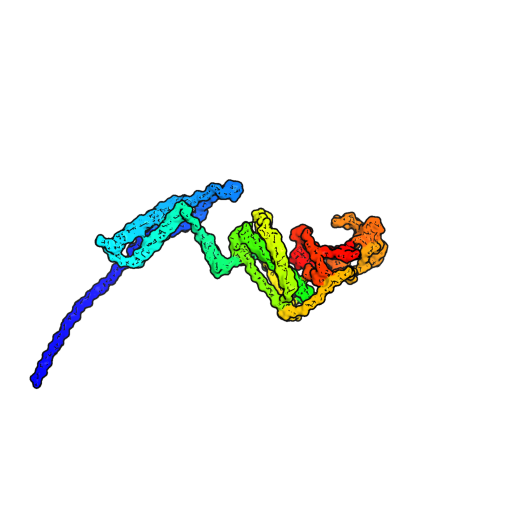C CA . VAL A 1 108 ? 30.436 4.080 -37.195 1.00 93.50 108 VAL A CA 1
ATOM 822 C C . VAL A 1 108 ? 31.747 4.612 -36.611 1.00 93.50 108 VAL A C 1
ATOM 824 O O . VAL A 1 108 ? 31.769 5.015 -35.451 1.00 93.50 108 VAL A O 1
ATOM 827 N N . CYS A 1 109 ? 32.824 4.690 -37.399 1.00 93.44 109 CYS A N 1
ATOM 828 C CA . CYS A 1 109 ? 34.095 5.244 -36.928 1.00 93.44 109 CYS A CA 1
ATOM 829 C C . CYS A 1 109 ? 33.997 6.748 -36.616 1.00 93.44 109 CYS A C 1
ATOM 831 O O . CYS A 1 109 ? 34.534 7.190 -35.605 1.00 93.44 109 CYS A O 1
ATOM 833 N N . LEU A 1 110 ? 33.286 7.544 -37.425 1.00 94.44 110 LEU A N 1
ATOM 834 C CA . LEU A 1 110 ? 33.025 8.960 -37.121 1.00 94.44 110 LEU A CA 1
ATOM 835 C C . LEU A 1 110 ? 32.212 9.117 -35.833 1.00 94.44 110 LEU A C 1
ATOM 837 O O . LEU A 1 110 ? 32.522 9.973 -35.001 1.00 94.44 110 LEU A O 1
ATOM 841 N N . PHE A 1 111 ? 31.202 8.264 -35.646 1.00 91.62 111 PHE A N 1
ATOM 842 C CA . PHE A 1 111 ? 30.410 8.234 -34.425 1.00 91.62 111 PHE A CA 1
ATOM 843 C C . PHE A 1 111 ? 31.298 7.935 -33.206 1.00 91.62 111 PHE A C 1
ATOM 845 O O . PHE A 1 111 ? 31.322 8.675 -32.222 1.00 91.62 111 PHE A O 1
ATOM 852 N N . GLN A 1 112 ? 32.129 6.902 -33.310 1.00 90.12 112 GLN A N 1
ATOM 853 C CA . GLN A 1 112 ? 33.071 6.521 -32.268 1.00 90.12 112 GLN A CA 1
ATOM 854 C C . GLN A 1 112 ? 34.126 7.604 -31.978 1.00 90.12 112 GLN A C 1
ATOM 856 O O . GLN A 1 112 ? 34.473 7.828 -30.818 1.00 90.12 112 GLN A O 1
ATOM 861 N N . ALA A 1 113 ? 34.635 8.301 -32.996 1.00 91.69 113 ALA A N 1
ATOM 862 C CA . ALA A 1 113 ? 35.571 9.407 -32.808 1.00 91.69 113 ALA A CA 1
ATOM 863 C C . ALA A 1 113 ? 34.914 10.556 -32.029 1.00 91.69 113 ALA A C 1
ATOM 865 O O . ALA A 1 113 ? 35.497 11.057 -31.069 1.00 91.69 113 ALA A O 1
ATOM 866 N N . GLY A 1 114 ? 33.673 10.917 -32.374 1.00 90.69 114 GLY A N 1
ATOM 867 C CA . GLY A 1 114 ? 32.910 11.932 -31.646 1.00 90.69 114 GLY A CA 1
ATOM 868 C C . GLY A 1 114 ? 32.650 11.555 -30.182 1.00 90.69 114 GLY A C 1
ATOM 869 O O . GLY A 1 114 ? 32.839 12.392 -29.299 1.00 90.69 114 GLY A O 1
ATOM 870 N N . GLN A 1 115 ? 32.306 10.288 -29.916 1.00 87.19 115 GLN A N 1
ATOM 871 C CA . GLN A 1 115 ? 32.219 9.729 -28.557 1.00 87.19 115 GLN A CA 1
ATOM 872 C C . GLN A 1 115 ? 33.550 9.832 -27.801 1.00 87.19 115 GLN A C 1
ATOM 874 O O . GLN A 1 115 ? 33.585 10.317 -26.674 1.00 87.19 115 GLN A O 1
ATOM 879 N N . SER A 1 116 ? 34.653 9.399 -28.422 1.00 86.44 116 SER A N 1
ATOM 880 C CA . SER A 1 116 ? 35.980 9.336 -27.786 1.00 86.44 116 SER A CA 1
ATOM 881 C C . SER A 1 116 ? 36.556 10.723 -27.490 1.00 86.44 116 SER A C 1
ATOM 883 O O . SER A 1 116 ? 37.314 10.882 -26.535 1.00 86.44 116 SER A O 1
ATOM 885 N N . LEU A 1 117 ? 36.173 11.728 -28.284 1.00 88.75 117 LEU A N 1
ATOM 886 C CA . LEU A 1 117 ? 36.476 13.142 -28.051 1.00 88.75 117 LEU A CA 1
ATOM 887 C C . LEU A 1 117 ? 35.564 13.786 -26.993 1.00 88.75 117 LEU A C 1
ATOM 889 O O . LEU A 1 117 ? 35.788 14.932 -26.616 1.00 88.75 117 LEU A O 1
ATOM 893 N N . GLY A 1 118 ? 34.527 13.084 -26.526 1.00 83.94 118 GLY A N 1
ATOM 894 C CA . GLY A 1 118 ? 33.558 13.616 -25.571 1.00 83.94 118 GLY A CA 1
ATOM 895 C C . GLY A 1 118 ? 32.608 14.663 -26.159 1.00 83.94 118 GLY A C 1
ATOM 896 O O . GLY A 1 118 ? 31.972 15.380 -25.390 1.00 83.94 118 GLY A O 1
ATOM 897 N N . LEU A 1 119 ? 32.479 14.752 -27.494 1.00 87.12 119 LEU A N 1
ATOM 898 C CA . LEU A 1 119 ? 31.563 15.699 -28.150 1.00 87.12 119 LEU A CA 1
ATOM 899 C C . LEU A 1 119 ? 30.096 15.412 -27.795 1.00 87.12 119 LEU A C 1
ATOM 901 O O . LEU A 1 119 ? 29.276 16.323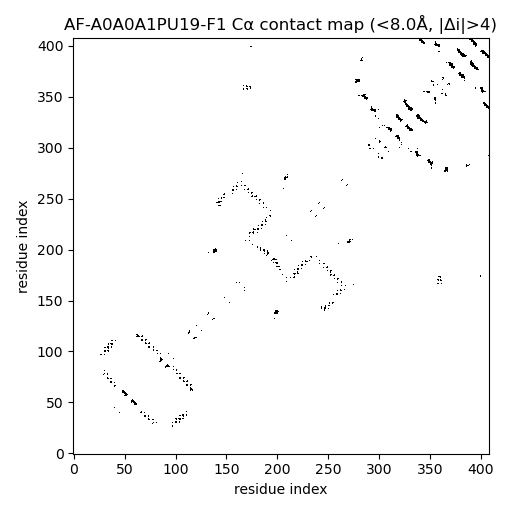 -27.733 1.00 87.12 119 LEU A O 1
ATOM 905 N N . TYR A 1 120 ? 29.761 14.143 -27.563 1.00 81.38 120 TYR A N 1
ATOM 906 C CA . TYR A 1 120 ? 28.470 13.692 -27.048 1.00 81.38 120 TYR A CA 1
ATOM 907 C C . TYR A 1 120 ? 28.641 12.347 -26.338 1.00 81.38 120 TYR A C 1
ATOM 909 O O . TYR A 1 120 ? 29.556 11.581 -26.638 1.00 81.38 120 TYR A O 1
ATOM 917 N N . ARG A 1 121 ? 27.742 12.045 -25.398 1.00 77.88 121 ARG A N 1
ATOM 918 C CA . ARG A 1 121 ? 27.739 10.792 -24.631 1.00 77.88 121 ARG A CA 1
ATOM 919 C C . ARG A 1 121 ? 26.556 9.943 -25.071 1.00 77.88 121 ARG A C 1
ATOM 921 O O . ARG A 1 121 ? 25.418 10.401 -25.041 1.00 77.88 121 ARG A O 1
ATOM 928 N N . PHE A 1 122 ? 26.831 8.725 -25.522 1.00 81.31 122 PHE A N 1
ATOM 929 C CA . PHE A 1 122 ? 25.808 7.750 -25.887 1.00 81.31 122 PHE A CA 1
ATOM 930 C C . PHE A 1 122 ? 26.053 6.541 -25.010 1.00 81.31 122 PHE A C 1
ATOM 932 O O . PHE A 1 122 ? 26.948 5.749 -25.281 1.00 81.31 122 PHE A O 1
ATOM 939 N N . ASP A 1 123 ? 25.280 6.431 -23.940 1.00 81.44 123 ASP A N 1
ATOM 940 C CA . ASP A 1 123 ? 25.239 5.203 -23.172 1.00 81.44 123 ASP A CA 1
ATOM 941 C C . ASP A 1 123 ? 24.194 4.285 -23.831 1.00 81.44 123 ASP A C 1
ATOM 943 O O . ASP A 1 123 ? 22.987 4.554 -23.746 1.00 81.44 123 ASP A O 1
ATOM 947 N N . PRO A 1 124 ? 24.612 3.227 -24.552 1.00 77.12 124 PRO A N 1
ATOM 948 C CA . PRO A 1 124 ? 23.669 2.312 -25.174 1.00 77.12 124 PRO A CA 1
ATOM 949 C C . PRO A 1 124 ? 22.813 1.602 -24.123 1.00 77.12 124 PRO A C 1
ATOM 951 O O . PRO A 1 124 ? 21.688 1.234 -24.439 1.00 77.12 124 PRO A O 1
ATOM 954 N N . SER A 1 125 ? 23.285 1.431 -22.883 1.00 78.62 125 SER A N 1
ATOM 955 C CA . SER A 1 125 ? 22.491 0.798 -21.831 1.00 78.62 125 SER A CA 1
ATOM 956 C C . SER A 1 125 ? 21.339 1.693 -21.380 1.00 78.62 125 SER A C 1
ATOM 958 O O . SER A 1 125 ? 20.222 1.195 -21.245 1.00 78.62 125 SER A O 1
ATOM 960 N N . GLU A 1 126 ? 21.566 3.003 -21.238 1.00 82.00 126 GLU A N 1
ATOM 961 C CA . GLU A 1 126 ? 20.506 3.977 -20.955 1.00 82.00 126 GLU A CA 1
ATOM 962 C C . GLU A 1 126 ? 19.539 4.071 -22.134 1.00 82.00 126 GLU A C 1
ATOM 964 O O . GLU A 1 126 ? 18.336 3.955 -21.945 1.00 82.00 126 GLU A O 1
ATOM 969 N N . ARG A 1 127 ? 20.040 4.152 -23.373 1.00 83.94 127 ARG A N 1
ATOM 970 C CA . ARG A 1 127 ? 19.190 4.241 -24.574 1.00 83.94 127 ARG A CA 1
ATOM 971 C C . ARG A 1 127 ? 18.372 2.982 -24.830 1.00 83.94 127 ARG A C 1
ATOM 973 O O . ARG A 1 127 ? 17.208 3.084 -25.205 1.00 83.94 127 ARG A O 1
ATOM 980 N N . VAL A 1 128 ? 18.951 1.796 -24.646 1.00 84.62 128 VAL A N 1
ATOM 981 C CA . VAL A 1 128 ? 18.218 0.525 -24.742 1.00 84.62 128 VAL A CA 1
ATOM 982 C C . VAL A 1 128 ? 17.198 0.427 -23.614 1.00 84.62 128 VAL A C 1
ATOM 984 O O . VAL A 1 128 ? 16.090 -0.050 -23.847 1.00 84.62 128 VAL A O 1
ATOM 987 N N . ARG A 1 129 ? 17.526 0.912 -22.411 1.00 82.00 129 ARG A N 1
ATOM 988 C CA . ARG A 1 129 ? 16.585 0.975 -21.288 1.00 82.00 129 ARG A CA 1
ATOM 989 C C . ARG A 1 129 ? 15.439 1.951 -21.567 1.00 82.00 129 ARG A C 1
ATOM 991 O O . ARG A 1 129 ? 14.293 1.559 -21.386 1.00 82.00 129 ARG A O 1
ATOM 998 N N . ASP A 1 130 ? 15.717 3.132 -22.106 1.00 85.62 130 ASP A N 1
ATOM 999 C CA . ASP A 1 130 ? 14.722 4.118 -22.546 1.00 85.62 130 ASP A CA 1
ATOM 1000 C C . ASP A 1 130 ? 13.834 3.571 -23.658 1.00 85.62 130 ASP A C 1
ATOM 1002 O O . ASP A 1 130 ? 12.614 3.694 -23.599 1.00 85.62 130 ASP A O 1
ATOM 1006 N N . LEU A 1 131 ? 14.427 2.937 -24.675 1.00 86.94 131 LEU A N 1
ATOM 1007 C CA . LEU A 1 131 ? 13.684 2.285 -25.752 1.00 86.94 131 LEU A CA 1
ATOM 1008 C C . LEU A 1 131 ? 12.802 1.175 -25.188 1.00 86.94 131 LEU A C 1
ATOM 1010 O O . LEU A 1 131 ? 11.625 1.102 -25.530 1.00 86.94 131 LEU A O 1
ATOM 1014 N N . ARG A 1 132 ? 13.334 0.350 -24.281 1.00 86.81 132 ARG A N 1
ATOM 1015 C CA . ARG A 1 132 ? 12.558 -0.690 -23.606 1.00 86.81 132 ARG A CA 1
ATOM 1016 C C . ARG A 1 132 ? 11.385 -0.083 -22.843 1.00 86.81 132 ARG A C 1
ATOM 1018 O O . ARG A 1 132 ? 10.275 -0.573 -22.996 1.00 86.81 132 ARG A O 1
ATOM 1025 N N . VAL A 1 133 ? 11.602 0.990 -22.087 1.00 88.12 133 VAL A N 1
ATOM 1026 C CA . VAL A 1 133 ? 10.534 1.686 -21.358 1.00 88.12 133 VAL A CA 1
ATOM 1027 C C . VAL A 1 133 ? 9.519 2.323 -22.307 1.00 88.12 133 VAL A C 1
ATOM 1029 O O . VAL A 1 133 ? 8.321 2.275 -22.049 1.00 88.12 133 VAL A O 1
ATOM 1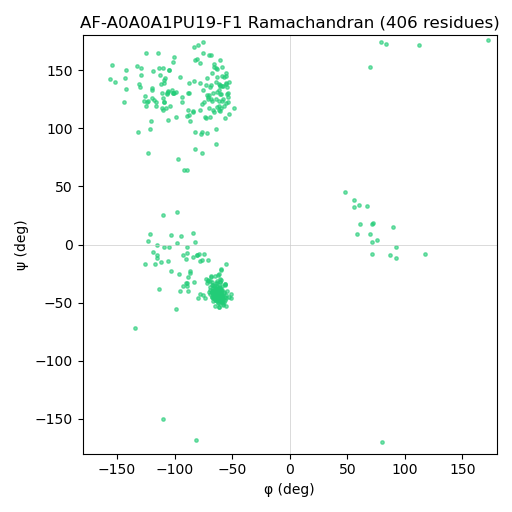032 N N . ARG A 1 134 ? 9.963 2.865 -23.442 1.00 88.38 134 ARG A N 1
ATOM 1033 C CA . ARG A 1 134 ? 9.091 3.471 -24.451 1.00 88.38 134 ARG A CA 1
ATOM 1034 C C . ARG A 1 134 ? 8.219 2.446 -25.176 1.00 88.38 134 ARG A C 1
ATOM 1036 O O . ARG A 1 134 ? 7.070 2.751 -25.472 1.00 88.38 134 ARG A O 1
ATOM 1043 N N . PHE A 1 135 ? 8.757 1.265 -25.480 1.00 91.62 135 PHE A N 1
ATOM 1044 C CA . PHE A 1 135 ? 8.040 0.224 -26.222 1.00 91.62 135 PHE A CA 1
ATOM 1045 C C . PHE A 1 135 ? 7.243 -0.726 -25.325 1.00 91.62 135 PHE A C 1
ATOM 1047 O O . PHE A 1 135 ? 6.164 -1.157 -25.717 1.00 91.62 135 PHE A O 1
ATOM 1054 N N . PHE A 1 136 ? 7.753 -1.048 -24.136 1.00 91.94 136 PHE A N 1
ATOM 1055 C CA . PHE A 1 136 ? 7.172 -2.059 -23.244 1.00 91.94 136 PHE A CA 1
ATOM 1056 C C . PHE A 1 136 ? 6.657 -1.488 -21.919 1.00 91.94 136 PHE A C 1
ATOM 1058 O O . PHE A 1 136 ? 6.132 -2.235 -21.097 1.00 91.94 136 PHE A O 1
ATOM 1065 N N . GLY A 1 137 ? 6.793 -0.180 -21.699 1.00 89.50 137 GLY A N 1
ATOM 1066 C CA . GLY A 1 137 ? 6.456 0.456 -20.432 1.00 89.50 137 GLY A CA 1
ATOM 1067 C C . GLY A 1 137 ? 7.537 0.280 -19.363 1.00 89.50 137 GLY A C 1
ATOM 1068 O O . GLY A 1 137 ? 8.541 -0.416 -19.533 1.00 89.50 137 GLY A O 1
ATOM 1069 N N . ASN A 1 138 ? 7.327 0.950 -18.233 1.00 91.88 138 ASN A N 1
ATOM 1070 C CA . ASN A 1 138 ? 8.193 0.818 -17.066 1.00 91.88 138 ASN A CA 1
ATOM 1071 C C . ASN A 1 138 ? 8.023 -0.587 -16.466 1.00 91.88 138 ASN A C 1
ATOM 1073 O O . ASN A 1 138 ? 6.887 -0.952 -16.155 1.00 91.88 138 ASN A O 1
ATOM 1077 N N . PRO A 1 139 ? 9.097 -1.380 -16.287 1.00 93.38 139 PRO A N 1
ATOM 1078 C CA . PRO A 1 139 ? 8.985 -2.653 -15.593 1.00 93.38 139 PRO A CA 1
ATOM 1079 C C . PRO A 1 139 ? 8.494 -2.442 -14.160 1.00 93.38 139 PRO A C 1
ATOM 1081 O O . PRO A 1 139 ? 8.961 -1.550 -13.444 1.00 93.38 139 PRO A O 1
ATOM 1084 N N . GLU A 1 140 ? 7.580 -3.305 -13.735 1.00 95.56 140 GLU A N 1
ATOM 1085 C CA . GLU A 1 140 ? 7.121 -3.322 -12.356 1.00 95.56 140 GLU A CA 1
ATOM 1086 C C . GLU A 1 140 ? 8.249 -3.806 -11.424 1.00 95.56 140 GLU A C 1
ATOM 1088 O O . GLU A 1 140 ? 8.953 -4.768 -11.757 1.00 95.56 140 GLU A O 1
ATOM 1093 N N . PRO A 1 141 ? 8.460 -3.167 -10.259 1.00 95.50 141 PRO A N 1
ATOM 1094 C CA . PRO A 1 141 ? 9.376 -3.688 -9.253 1.00 95.50 141 PRO A CA 1
ATOM 1095 C C . PRO A 1 141 ? 8.908 -5.061 -8.754 1.00 95.50 141 PRO A C 1
ATOM 1097 O O . PRO A 1 141 ? 7.792 -5.204 -8.253 1.00 95.50 141 PRO A O 1
ATOM 1100 N N . GLY A 1 142 ? 9.769 -6.074 -8.860 1.00 94.88 142 GLY A N 1
ATOM 1101 C CA . GLY A 1 142 ? 9.510 -7.383 -8.256 1.00 94.88 142 GLY A CA 1
ATOM 1102 C C . GLY A 1 142 ? 9.524 -7.310 -6.727 1.00 94.88 142 GLY A C 1
ATOM 1103 O O . GLY A 1 142 ? 10.268 -6.506 -6.165 1.00 94.88 142 GLY A O 1
ATOM 1104 N N . ALA A 1 143 ? 8.714 -8.148 -6.076 1.00 95.94 143 ALA A N 1
ATOM 1105 C CA . ALA A 1 143 ? 8.751 -8.333 -4.626 1.00 95.94 143 ALA A CA 1
ATOM 1106 C C . ALA A 1 143 ? 10.162 -8.720 -4.152 1.00 95.94 143 ALA A C 1
ATOM 1108 O O . ALA A 1 143 ? 10.886 -9.425 -4.859 1.00 95.94 143 ALA A O 1
ATOM 1109 N N . VAL A 1 144 ? 10.545 -8.254 -2.963 1.00 94.81 144 VAL A N 1
ATOM 1110 C CA . VAL A 1 144 ? 11.868 -8.512 -2.378 1.00 94.81 144 VAL A CA 1
ATOM 1111 C C . VAL A 1 144 ? 11.790 -9.653 -1.379 1.00 94.81 144 VAL A C 1
ATOM 1113 O O . VAL A 1 144 ? 12.511 -10.637 -1.515 1.00 94.81 144 VAL A O 1
ATOM 1116 N N . THR A 1 145 ? 10.905 -9.536 -0.389 1.00 95.62 145 THR A N 1
ATOM 1117 C CA . THR A 1 145 ? 10.699 -10.568 0.639 1.00 95.62 145 THR A CA 1
ATOM 1118 C C . THR A 1 145 ? 9.295 -11.155 0.608 1.00 95.62 145 THR A C 1
ATOM 1120 O O . THR A 1 145 ? 9.056 -12.226 1.167 1.00 95.62 145 THR A O 1
ATOM 1123 N N . TYR A 1 146 ? 8.349 -10.487 -0.055 1.00 96.19 146 TYR A N 1
ATOM 1124 C CA . TYR A 1 146 ? 6.974 -10.954 -0.107 1.00 96.19 146 TYR A CA 1
ATOM 1125 C C . TYR A 1 146 ? 6.820 -12.172 -1.030 1.00 96.19 146 TYR A C 1
ATOM 1127 O O . TYR A 1 146 ? 6.872 -12.060 -2.252 1.00 96.19 146 TYR A O 1
ATOM 1135 N N . ALA A 1 147 ? 6.574 -13.336 -0.426 1.00 96.88 147 ALA A N 1
ATOM 1136 C CA . ALA A 1 147 ? 6.343 -14.607 -1.120 1.00 96.88 147 ALA A CA 1
ATOM 1137 C C . ALA A 1 147 ? 4.850 -14.928 -1.352 1.00 96.88 147 ALA A C 1
ATOM 1139 O O . ALA A 1 147 ? 4.509 -16.029 -1.781 1.00 96.88 147 ALA A O 1
ATOM 1140 N N . GLY A 1 148 ? 3.950 -13.988 -1.045 1.00 96.25 148 GLY A N 1
ATOM 1141 C CA . GLY A 1 148 ? 2.504 -14.212 -1.020 1.00 96.25 148 GLY A CA 1
ATOM 1142 C C . GLY A 1 148 ? 1.913 -14.128 0.389 1.00 96.25 148 GLY A C 1
ATOM 1143 O O . GLY A 1 148 ? 2.627 -14.015 1.385 1.00 96.25 148 GLY A O 1
ATOM 1144 N N . LEU A 1 149 ? 0.580 -14.152 0.478 1.00 95.94 149 LEU A N 1
ATOM 1145 C CA . LEU A 1 149 ? -0.118 -14.267 1.761 1.00 95.94 149 LEU A CA 1
ATOM 1146 C C . LEU A 1 149 ? 0.045 -15.688 2.300 1.00 95.94 149 LEU A C 1
ATOM 1148 O O . LEU A 1 149 ? -0.268 -16.653 1.587 1.00 95.94 149 LEU A O 1
ATOM 1152 N N . ASP A 1 150 ? 0.477 -15.796 3.556 1.00 96.50 150 ASP A N 1
ATOM 1153 C CA . ASP A 1 150 ? 0.486 -17.053 4.296 1.00 96.50 150 ASP A CA 1
ATOM 1154 C C . ASP A 1 150 ? -0.936 -17.631 4.426 1.00 96.50 150 ASP A C 1
ATOM 1156 O O . ASP A 1 150 ? -1.940 -16.925 4.269 1.00 96.50 150 ASP A O 1
ATOM 1160 N N . ALA A 1 151 ? -1.021 -18.941 4.670 1.00 96.62 151 ALA A N 1
ATOM 1161 C CA . ALA A 1 151 ? -2.293 -19.659 4.702 1.00 96.62 151 ALA A CA 1
ATOM 1162 C C . ALA A 1 151 ? -3.238 -19.113 5.783 1.00 96.62 151 ALA A C 1
ATOM 1164 O O . ALA A 1 151 ? -4.395 -18.835 5.486 1.00 96.62 151 ALA A O 1
ATOM 1165 N N . ALA A 1 152 ? -2.735 -18.860 6.995 1.00 95.81 152 ALA A N 1
ATOM 1166 C CA . ALA A 1 152 ? -3.553 -18.370 8.102 1.00 95.81 152 ALA A CA 1
ATOM 1167 C C . ALA A 1 152 ? -4.171 -16.998 7.791 1.00 95.81 152 ALA A C 1
ATOM 1169 O O . ALA A 1 152 ? -5.359 -16.771 8.033 1.00 95.81 152 ALA A O 1
ATOM 1170 N N . ARG A 1 153 ? -3.395 -16.087 7.198 1.00 94.19 153 ARG A N 1
ATOM 1171 C CA . ARG A 1 153 ? -3.882 -14.770 6.781 1.00 94.19 153 ARG A CA 1
ATOM 1172 C C . ARG A 1 153 ? -4.886 -14.863 5.641 1.00 94.19 153 ARG A C 1
ATOM 1174 O O . ARG A 1 153 ? -5.890 -14.152 5.659 1.00 94.19 153 ARG A O 1
ATOM 1181 N N . ARG A 1 154 ? -4.635 -15.728 4.658 1.00 96.69 154 ARG A N 1
ATOM 1182 C CA . ARG A 1 154 ? -5.570 -15.983 3.556 1.00 96.69 154 ARG A CA 1
ATOM 1183 C C . ARG A 1 154 ? -6.900 -16.520 4.081 1.00 96.69 154 ARG A C 1
ATOM 1185 O O . ARG A 1 154 ? -7.942 -15.966 3.743 1.00 96.69 154 ARG A O 1
ATOM 1192 N N . ASP A 1 155 ? -6.855 -17.524 4.948 1.00 95.94 155 ASP A N 1
ATOM 1193 C CA . ASP A 1 155 ? -8.039 -18.137 5.550 1.00 95.94 155 ASP A CA 1
ATOM 1194 C C . ASP A 1 155 ? -8.801 -17.132 6.418 1.00 95.94 155 ASP A C 1
ATOM 1196 O O . ASP A 1 155 ? -10.026 -17.057 6.343 1.00 95.94 155 ASP A O 1
ATOM 1200 N N . GLY A 1 156 ? -8.087 -16.291 7.173 1.00 94.12 156 GLY A N 1
ATOM 1201 C CA . GLY A 1 156 ? -8.677 -15.196 7.941 1.00 94.12 156 GLY A CA 1
ATOM 1202 C C . GLY A 1 156 ? -9.420 -14.183 7.065 1.00 94.12 156 GLY A C 1
ATOM 1203 O O . GLY A 1 156 ? -10.545 -13.806 7.389 1.00 94.12 156 GLY A O 1
ATOM 1204 N N . LEU A 1 157 ? -8.836 -13.779 5.931 1.00 94.81 157 LEU A N 1
ATOM 1205 C CA . LEU A 1 157 ? -9.478 -12.869 4.973 1.00 94.81 157 LEU A CA 1
ATOM 1206 C C . LEU A 1 157 ? -10.701 -13.502 4.305 1.00 94.81 157 LEU A C 1
ATOM 1208 O O . LEU A 1 157 ? -11.733 -12.845 4.184 1.00 94.81 157 LEU A O 1
ATOM 1212 N N . VAL A 1 158 ? -10.616 -14.777 3.914 1.00 96.06 158 VAL A N 1
ATOM 1213 C CA . VAL A 1 158 ? -11.742 -15.517 3.322 1.00 96.06 158 VAL A CA 1
ATOM 1214 C C . VAL A 1 158 ? -12.873 -15.681 4.335 1.00 96.06 158 VAL A C 1
ATOM 1216 O O . VAL A 1 158 ? -14.027 -15.399 4.017 1.00 96.06 158 VAL A O 1
ATOM 1219 N N . LYS A 1 159 ? -12.555 -16.098 5.565 1.00 96.12 159 LYS A N 1
ATOM 1220 C CA . LYS A 1 159 ? -13.525 -16.237 6.656 1.00 96.12 159 LYS A CA 1
ATOM 1221 C C . LYS A 1 159 ? -14.216 -14.905 6.933 1.00 96.12 159 LYS A C 1
ATOM 1223 O O . LYS A 1 159 ? -15.440 -14.827 6.875 1.00 96.12 159 LYS A O 1
ATOM 1228 N N . ARG A 1 160 ? -13.436 -13.839 7.127 1.00 94.19 160 ARG A N 1
ATOM 1229 C CA . ARG A 1 160 ? -13.958 -12.484 7.324 1.00 94.19 160 ARG A CA 1
ATOM 1230 C C . ARG A 1 160 ? -14.857 -12.057 6.164 1.00 94.19 160 ARG A C 1
ATOM 1232 O O . ARG A 1 160 ? -15.957 -11.572 6.399 1.00 94.19 160 ARG A O 1
ATOM 1239 N N . GLY A 1 161 ? -14.428 -12.307 4.927 1.00 95.75 161 GLY A N 1
ATOM 1240 C CA . GLY A 1 161 ? -15.194 -12.023 3.717 1.00 95.75 161 GLY A CA 1
ATOM 1241 C C . GLY A 1 161 ? -16.539 -12.744 3.638 1.00 95.75 161 GLY A C 1
ATOM 1242 O O . GLY A 1 161 ? -17.416 -12.260 2.932 1.00 95.75 161 GLY A O 1
ATOM 1243 N N . ARG A 1 162 ? -16.740 -13.848 4.372 1.00 96.44 162 ARG A N 1
ATOM 1244 C CA . ARG A 1 162 ? -18.023 -14.567 4.489 1.00 96.44 162 ARG A CA 1
ATOM 1245 C C . ARG A 1 162 ? -18.899 -14.060 5.634 1.00 96.44 162 ARG A C 1
ATOM 1247 O O . ARG A 1 162 ? -20.119 -14.096 5.509 1.00 96.44 162 ARG A O 1
ATOM 1254 N N . GLU A 1 163 ? -18.291 -13.607 6.726 1.00 95.25 163 GLU A N 1
ATOM 1255 C CA . GLU A 1 163 ? -18.989 -13.304 7.984 1.00 95.25 163 GLU A CA 1
ATOM 1256 C C . GLU A 1 163 ? -19.490 -11.857 8.082 1.00 95.25 163 GLU A C 1
ATOM 1258 O O . GLU A 1 163 ? -20.534 -11.617 8.685 1.00 95.25 163 GLU A O 1
ATOM 1263 N N . ILE A 1 164 ? -18.784 -10.886 7.495 1.00 94.44 164 ILE A N 1
ATOM 1264 C CA . ILE A 1 164 ? -19.145 -9.465 7.643 1.00 94.44 164 ILE A CA 1
ATOM 1265 C C . ILE A 1 164 ? -20.261 -9.031 6.678 1.00 94.44 164 ILE A C 1
ATOM 1267 O O . ILE A 1 164 ? -20.500 -9.669 5.648 1.00 94.44 164 ILE A O 1
ATOM 1271 N N . ASP A 1 165 ? -20.952 -7.935 7.003 1.00 93.50 165 ASP A N 1
ATOM 1272 C CA . ASP A 1 165 ? -21.983 -7.345 6.143 1.00 93.50 165 ASP A CA 1
ATOM 1273 C C . ASP A 1 165 ? -21.401 -6.687 4.877 1.00 93.50 165 ASP A C 1
ATOM 1275 O O . ASP A 1 165 ? -20.203 -6.403 4.792 1.00 93.50 165 ASP A O 1
ATOM 1279 N N . GLU A 1 166 ? -22.262 -6.436 3.885 1.00 94.12 166 GLU A N 1
ATOM 1280 C CA . GLU A 1 166 ? -21.879 -5.838 2.599 1.00 94.12 166 GLU A CA 1
ATOM 1281 C C . GLU A 1 166 ? -21.147 -4.502 2.768 1.00 94.12 166 GLU A C 1
ATOM 1283 O O . GLU A 1 166 ? -20.121 -4.262 2.129 1.00 94.12 166 GLU A O 1
ATOM 1288 N N . GLY A 1 167 ? -21.647 -3.641 3.659 1.00 91.88 167 GLY A N 1
ATOM 1289 C CA . GLY A 1 167 ? -21.074 -2.324 3.899 1.00 91.88 167 GLY A CA 1
ATOM 1290 C C . GLY A 1 167 ? -19.668 -2.414 4.484 1.00 91.88 167 GLY A C 1
ATOM 1291 O O . GLY A 1 167 ? -18.772 -1.719 4.015 1.00 91.88 167 GLY A O 1
ATOM 1292 N N . ARG A 1 168 ? -19.452 -3.287 5.476 1.00 92.31 168 ARG A N 1
ATOM 1293 C CA . ARG A 1 168 ? -18.118 -3.512 6.060 1.00 92.31 168 ARG A CA 1
ATOM 1294 C C . ARG A 1 168 ? -17.146 -4.148 5.070 1.00 92.31 168 ARG A C 1
ATOM 1296 O O . ARG A 1 168 ? -16.005 -3.702 4.995 1.00 92.31 168 ARG A O 1
ATOM 1303 N N . LEU A 1 169 ? -17.578 -5.137 4.281 1.00 95.38 169 LEU A N 1
ATOM 1304 C CA . LEU A 1 169 ? -16.702 -5.748 3.272 1.00 95.38 169 LEU A CA 1
ATOM 1305 C C . LEU A 1 169 ? -16.307 -4.744 2.190 1.00 95.38 169 LEU A C 1
ATOM 1307 O O . LEU A 1 169 ? -15.148 -4.696 1.779 1.00 95.38 169 LEU A O 1
ATOM 1311 N N . ARG A 1 170 ? -17.248 -3.902 1.757 1.00 95.00 170 ARG A N 1
ATOM 1312 C CA . ARG A 1 170 ? -16.953 -2.793 0.850 1.00 95.00 170 ARG A CA 1
ATOM 1313 C C . ARG A 1 170 ? -15.976 -1.801 1.475 1.00 95.00 170 ARG A C 1
ATOM 1315 O O . ARG A 1 170 ? -15.013 -1.426 0.814 1.00 95.00 170 ARG A O 1
ATOM 1322 N N . ASP A 1 171 ? -16.176 -1.409 2.731 1.00 93.31 171 ASP A N 1
ATOM 1323 C CA . ASP A 1 171 ? -15.265 -0.498 3.430 1.00 93.31 171 ASP A CA 1
ATOM 1324 C C . ASP A 1 171 ? -13.841 -1.087 3.540 1.00 93.31 171 ASP A C 1
ATOM 1326 O O . ASP A 1 171 ? -12.860 -0.354 3.379 1.00 93.31 171 ASP A O 1
ATOM 1330 N N . ASP A 1 172 ? -13.710 -2.403 3.743 1.00 94.31 172 ASP A N 1
ATOM 1331 C CA . ASP A 1 172 ? -12.425 -3.117 3.712 1.00 94.31 172 ASP A CA 1
ATOM 1332 C C . ASP A 1 172 ? -11.774 -3.046 2.318 1.00 94.31 172 ASP A C 1
ATOM 1334 O O . ASP A 1 172 ? -10.611 -2.652 2.207 1.00 94.31 172 ASP A O 1
ATOM 1338 N N . VAL A 1 173 ? -12.523 -3.339 1.244 1.00 96.31 173 VAL A N 1
ATOM 1339 C CA . VAL A 1 173 ? -12.037 -3.214 -0.147 1.00 96.31 173 VAL A CA 1
ATOM 1340 C C . VAL A 1 173 ? -11.550 -1.793 -0.432 1.00 96.31 173 VAL A C 1
ATOM 1342 O O . VAL A 1 173 ? -10.457 -1.610 -0.966 1.00 96.31 173 VAL A O 1
ATOM 1345 N N . VAL A 1 174 ? -12.334 -0.779 -0.060 1.00 95.44 174 VAL A N 1
ATOM 1346 C CA . VAL A 1 174 ? -12.000 0.637 -0.277 1.00 95.44 174 VAL A CA 1
ATOM 1347 C C . VAL A 1 174 ? -10.747 1.036 0.494 1.00 95.44 174 VAL A C 1
ATOM 1349 O O . VAL A 1 174 ? -9.888 1.727 -0.050 1.00 95.44 174 VAL A O 1
ATOM 1352 N N . THR A 1 175 ? -10.613 0.579 1.739 1.00 93.50 175 THR A N 1
ATOM 1353 C CA . THR A 1 175 ? -9.448 0.875 2.584 1.00 93.50 175 THR A CA 1
ATOM 1354 C C . THR A 1 175 ? -8.173 0.264 2.003 1.00 93.50 175 THR A C 1
ATOM 1356 O O . THR A 1 175 ? -7.158 0.955 1.887 1.00 93.50 175 THR A O 1
ATOM 1359 N N . VAL A 1 176 ? -8.220 -1.002 1.575 1.00 95.62 176 VAL A N 1
ATOM 1360 C CA . VAL A 1 176 ? -7.067 -1.677 0.958 1.00 95.62 176 VAL A CA 1
ATOM 1361 C C . VAL A 1 176 ? -6.732 -1.056 -0.400 1.00 95.62 176 VAL A C 1
ATOM 1363 O O . VAL A 1 176 ? -5.561 -0.810 -0.679 1.00 95.62 176 VAL A O 1
ATOM 1366 N N . ALA A 1 177 ? -7.734 -0.723 -1.220 1.00 96.69 177 ALA A N 1
ATOM 1367 C CA . ALA A 1 177 ? -7.523 -0.040 -2.494 1.00 96.69 177 ALA A CA 1
ATOM 1368 C C . ALA A 1 177 ? -6.881 1.345 -2.309 1.00 96.69 177 ALA A C 1
ATOM 1370 O O . ALA A 1 177 ? -5.952 1.684 -3.040 1.00 96.69 177 ALA A O 1
ATOM 1371 N N . ALA A 1 178 ? -7.324 2.122 -1.315 1.00 94.94 178 ALA A N 1
ATOM 1372 C CA . ALA A 1 178 ? -6.735 3.417 -0.982 1.00 94.94 178 ALA A CA 1
ATOM 1373 C C . ALA A 1 178 ? -5.265 3.278 -0.563 1.00 94.94 178 ALA A C 1
ATOM 1375 O O . ALA A 1 178 ? -4.416 4.006 -1.077 1.00 94.94 178 ALA A O 1
ATOM 1376 N N . ARG A 1 179 ? -4.943 2.307 0.306 1.00 94.50 179 ARG A N 1
ATOM 1377 C CA . ARG A 1 179 ? -3.561 2.038 0.736 1.00 94.50 179 ARG A CA 1
ATOM 1378 C C . ARG A 1 179 ? -2.677 1.575 -0.423 1.00 94.50 179 ARG A C 1
ATOM 1380 O O . ARG A 1 179 ? -1.585 2.109 -0.594 1.00 94.50 179 ARG A O 1
ATOM 1387 N N . LEU A 1 180 ? -3.173 0.661 -1.258 1.00 96.44 180 LEU A N 1
ATOM 1388 C CA . LEU A 1 180 ? -2.473 0.175 -2.448 1.00 96.44 180 LEU A CA 1
ATOM 1389 C C . LEU A 1 180 ? -2.138 1.322 -3.406 1.00 96.44 180 LEU A C 1
ATOM 1391 O O . LEU A 1 180 ? -0.993 1.485 -3.824 1.00 96.44 180 LEU A O 1
ATOM 1395 N N . ARG A 1 181 ? -3.139 2.138 -3.738 1.00 97.19 181 ARG A N 1
ATOM 1396 C CA . ARG A 1 181 ? -2.997 3.283 -4.639 1.00 97.19 181 ARG A CA 1
ATOM 1397 C C . ARG A 1 181 ? -2.047 4.346 -4.077 1.00 97.19 181 ARG A C 1
ATOM 1399 O O . ARG A 1 181 ? -1.161 4.804 -4.797 1.00 97.19 181 ARG A O 1
ATOM 1406 N N . ALA A 1 182 ? -2.162 4.671 -2.789 1.00 95.81 182 ALA A N 1
ATOM 1407 C CA . ALA A 1 182 ? -1.230 5.556 -2.094 1.00 95.81 182 ALA A CA 1
ATOM 1408 C C . ALA A 1 182 ? 0.209 5.009 -2.122 1.00 95.81 182 ALA A C 1
ATOM 1410 O O . ALA A 1 182 ? 1.129 5.740 -2.485 1.00 95.81 182 ALA A O 1
ATOM 1411 N N . GLY A 1 183 ? 0.407 3.718 -1.837 1.00 95.94 183 GLY A N 1
ATOM 1412 C CA . GLY A 1 183 ? 1.714 3.058 -1.908 1.00 95.94 183 GLY A CA 1
ATOM 1413 C C . GLY A 1 183 ? 2.330 3.114 -3.310 1.00 95.94 183 GLY A C 1
ATOM 1414 O O . GLY A 1 183 ? 3.507 3.438 -3.460 1.00 95.94 183 GLY A O 1
ATOM 1415 N N . ILE A 1 184 ? 1.526 2.888 -4.354 1.00 97.44 184 ILE A N 1
ATOM 1416 C CA . ILE A 1 184 ? 1.952 3.020 -5.757 1.00 97.44 184 ILE A CA 1
ATOM 1417 C C . ILE A 1 184 ? 2.411 4.449 -6.061 1.00 97.44 184 ILE A C 1
ATOM 1419 O O . ILE A 1 184 ? 3.478 4.633 -6.646 1.00 97.44 184 ILE A O 1
ATOM 1423 N N . VAL A 1 185 ? 1.645 5.465 -5.651 1.00 96.75 185 VAL A N 1
ATOM 1424 C CA . VAL A 1 185 ? 2.019 6.880 -5.824 1.00 96.75 185 VAL A CA 1
ATOM 1425 C C . VAL A 1 185 ? 3.316 7.195 -5.080 1.00 96.75 185 VAL A C 1
ATOM 1427 O O . VAL A 1 185 ? 4.232 7.772 -5.665 1.00 96.75 185 VAL A O 1
ATOM 1430 N N . GLN A 1 186 ? 3.419 6.770 -3.821 1.00 96.00 186 GLN A N 1
ATOM 1431 C CA . GLN A 1 186 ? 4.599 6.931 -2.974 1.00 96.00 186 GLN A CA 1
ATOM 1432 C C . GLN A 1 186 ? 5.851 6.338 -3.633 1.00 96.00 186 GLN A C 1
ATOM 1434 O O . GLN A 1 186 ? 6.847 7.044 -3.808 1.00 96.00 186 GLN A O 1
ATOM 1439 N N . TYR A 1 187 ? 5.791 5.072 -4.056 1.00 96.50 187 TYR A N 1
ATOM 1440 C CA . TYR A 1 187 ? 6.918 4.414 -4.710 1.00 96.50 187 TYR A CA 1
ATOM 1441 C C . TYR A 1 187 ? 7.251 5.055 -6.057 1.00 96.50 187 TYR A C 1
ATOM 1443 O O . TYR A 1 187 ? 8.421 5.277 -6.355 1.00 96.50 187 TYR A O 1
ATOM 1451 N N . ASN A 1 188 ? 6.251 5.380 -6.878 1.00 96.31 188 ASN A N 1
ATOM 1452 C CA . ASN A 1 188 ? 6.492 5.960 -8.196 1.00 96.31 188 ASN A CA 1
ATOM 1453 C C . ASN A 1 188 ? 7.146 7.347 -8.090 1.00 96.31 188 ASN A C 1
ATOM 1455 O O . ASN A 1 188 ? 8.079 7.617 -8.843 1.00 96.31 188 ASN A O 1
ATOM 1459 N N . LEU A 1 189 ? 6.736 8.186 -7.130 1.00 95.62 189 LEU A N 1
ATOM 1460 C CA . LEU A 1 189 ? 7.380 9.478 -6.854 1.00 95.62 189 LEU A CA 1
ATOM 1461 C C . LEU A 1 189 ? 8.802 9.317 -6.306 1.00 95.62 189 LEU A C 1
ATOM 1463 O O . LEU A 1 189 ? 9.706 10.061 -6.698 1.00 95.62 189 LEU A O 1
ATOM 1467 N N . PHE A 1 190 ? 9.027 8.331 -5.433 1.00 95.50 190 PHE A N 1
ATOM 1468 C CA . PHE A 1 190 ? 10.373 7.973 -4.990 1.00 95.50 190 PHE A CA 1
ATOM 1469 C C . PHE A 1 190 ? 11.239 7.524 -6.171 1.00 95.50 190 PHE A C 1
ATOM 1471 O O . PHE A 1 190 ? 12.358 8.005 -6.324 1.00 95.50 190 PHE A O 1
ATOM 1478 N N . SER A 1 191 ? 10.719 6.642 -7.024 1.00 95.00 191 SER A N 1
ATOM 1479 C CA . SER A 1 191 ? 11.442 6.090 -8.164 1.00 95.00 191 SER A CA 1
ATOM 1480 C C . SER A 1 191 ? 11.907 7.200 -9.101 1.00 95.00 191 SER A C 1
ATOM 1482 O O . SER A 1 191 ? 13.080 7.240 -9.465 1.00 95.00 191 SER A O 1
ATOM 1484 N N . THR A 1 192 ? 11.029 8.162 -9.409 1.00 93.25 192 THR A N 1
ATOM 1485 C CA . THR A 1 192 ? 11.372 9.312 -10.257 1.00 93.25 192 THR A CA 1
ATOM 1486 C C . THR A 1 192 ? 12.364 10.277 -9.627 1.00 93.25 192 THR A C 1
ATOM 1488 O O . THR A 1 192 ? 13.156 10.874 -10.347 1.00 93.25 192 THR A O 1
ATOM 1491 N N . THR A 1 193 ? 12.301 10.471 -8.309 1.00 93.62 193 THR A N 1
ATOM 1492 C CA . THR A 1 193 ? 13.072 11.526 -7.628 1.00 93.62 193 THR A CA 1
ATOM 1493 C C . THR A 1 193 ? 14.419 11.023 -7.110 1.00 93.62 193 THR A C 1
ATOM 1495 O O . THR A 1 193 ? 15.401 11.760 -7.111 1.00 93.62 193 THR A O 1
ATOM 1498 N N . CYS A 1 194 ? 14.472 9.773 -6.646 1.00 92.94 194 CYS A N 1
ATOM 1499 C CA . CYS A 1 194 ? 15.565 9.242 -5.832 1.00 92.94 194 CYS A CA 1
ATOM 1500 C C . CYS A 1 194 ? 16.214 7.966 -6.375 1.00 92.94 194 CYS A C 1
ATOM 1502 O O . CYS A 1 194 ? 17.300 7.613 -5.904 1.00 92.94 194 CYS A O 1
ATOM 1504 N N . ALA A 1 195 ? 15.559 7.262 -7.300 1.00 89.56 195 ALA A N 1
ATOM 1505 C CA . ALA A 1 195 ? 16.089 6.059 -7.932 1.00 89.56 195 ALA A CA 1
ATOM 1506 C C . ALA A 1 195 ? 16.428 6.339 -9.405 1.00 89.56 195 ALA A C 1
ATOM 1508 O O . ALA A 1 195 ? 16.820 7.446 -9.764 1.00 89.56 195 ALA A O 1
ATOM 1509 N N . ASP A 1 196 ? 16.324 5.324 -10.255 1.00 82.94 196 ASP A N 1
ATOM 1510 C CA . ASP A 1 196 ? 16.607 5.423 -11.682 1.00 82.94 196 ASP A CA 1
ATOM 1511 C C . ASP A 1 196 ? 15.371 5.822 -12.515 1.00 82.94 196 ASP A C 1
ATOM 1513 O O . ASP A 1 196 ? 15.475 5.989 -13.724 1.00 82.94 196 ASP A O 1
ATOM 1517 N N . GLY A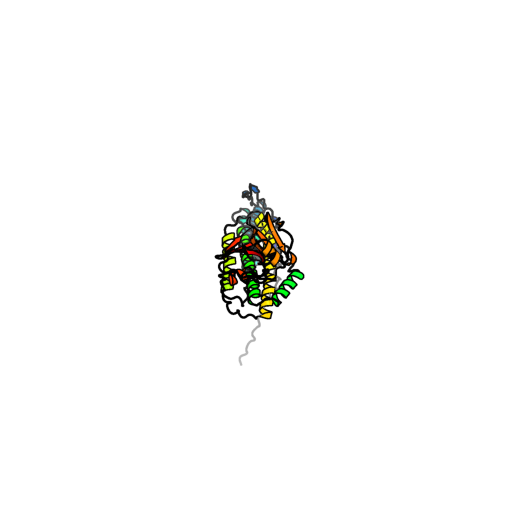 1 197 ? 14.196 5.998 -11.896 1.00 85.50 197 GLY A N 1
ATOM 1518 C CA . GLY A 1 197 ? 12.959 6.449 -12.546 1.00 85.50 197 GLY A CA 1
ATOM 1519 C C . GLY A 1 197 ? 12.288 5.434 -13.477 1.00 85.50 197 GLY A C 1
ATOM 1520 O O . GLY A 1 197 ? 11.160 5.688 -13.923 1.00 85.50 197 GLY A O 1
ATOM 1521 N N . TYR A 1 198 ? 12.951 4.305 -13.746 1.00 86.69 198 TYR A N 1
ATOM 1522 C CA . TYR A 1 198 ? 12.551 3.302 -14.737 1.00 86.69 198 TYR A CA 1
ATOM 1523 C C . TYR A 1 198 ? 11.617 2.237 -14.180 1.00 86.69 198 TYR A C 1
ATOM 1525 O O . TYR A 1 198 ? 10.851 1.643 -14.930 1.00 86.69 198 TYR A O 1
ATOM 1533 N N . ARG A 1 199 ? 11.689 1.944 -12.879 1.00 92.25 199 ARG A N 1
ATOM 1534 C CA . ARG A 1 199 ? 10.792 0.963 -12.264 1.00 92.25 199 ARG A CA 1
ATOM 1535 C C . ARG A 1 199 ? 9.588 1.672 -11.690 1.00 92.25 199 ARG A C 1
ATOM 1537 O O . ARG A 1 199 ? 9.746 2.566 -10.860 1.00 92.25 199 ARG A O 1
ATOM 1544 N N . ARG A 1 200 ? 8.392 1.293 -12.125 1.00 95.56 200 ARG A N 1
ATOM 1545 C CA . ARG A 1 200 ? 7.149 1.902 -11.646 1.00 95.56 200 ARG A CA 1
ATOM 1546 C C . ARG A 1 200 ? 6.071 0.852 -11.536 1.00 95.56 200 ARG A C 1
ATOM 1548 O O . ARG A 1 200 ? 5.976 -0.034 -12.377 1.00 95.56 200 ARG A O 1
ATOM 1555 N N . PHE A 1 201 ? 5.243 0.989 -10.517 1.00 96.56 201 PHE A N 1
ATOM 1556 C CA . PHE A 1 201 ? 4.026 0.210 -10.435 1.00 96.56 201 PHE A CA 1
ATOM 1557 C C . PHE A 1 201 ? 2.992 0.765 -11.418 1.00 96.56 201 PHE A C 1
ATOM 1559 O O . PHE A 1 201 ? 2.796 1.989 -11.455 1.00 96.56 201 PHE A O 1
ATOM 1566 N N . PRO A 1 202 ? 2.327 -0.099 -12.206 1.00 96.25 202 PRO A N 1
ATOM 1567 C CA . PRO A 1 202 ? 1.199 0.324 -13.014 1.00 96.25 202 PRO A CA 1
ATOM 1568 C C . PRO A 1 202 ? 0.039 0.751 -12.112 1.00 96.25 202 PRO A C 1
ATOM 1570 O O . PRO A 1 202 ? -0.096 0.316 -10.966 1.00 96.25 202 PRO A O 1
ATOM 1573 N N . THR A 1 203 ? -0.826 1.602 -12.650 1.00 94.19 203 THR A N 1
ATOM 1574 C CA . THR A 1 203 ? -2.095 1.927 -12.008 1.0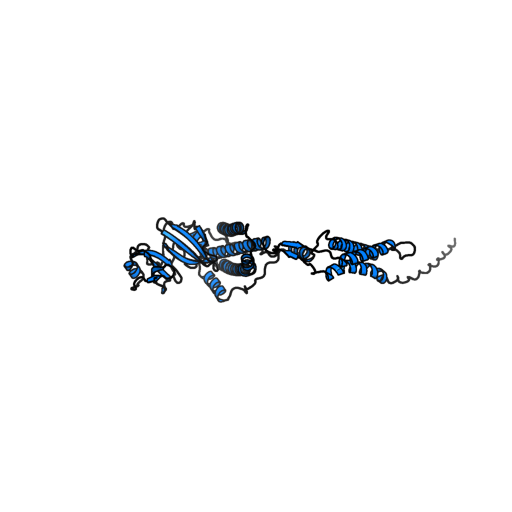0 94.19 203 THR A CA 1
ATOM 1575 C C . THR A 1 203 ? -2.964 0.673 -11.907 1.00 94.19 203 THR A C 1
ATOM 1577 O O . THR A 1 203 ? -3.149 -0.034 -12.893 1.00 94.19 203 THR A O 1
ATOM 1580 N N . VAL A 1 204 ? -3.509 0.414 -10.718 1.00 96.00 204 VAL A N 1
ATOM 1581 C CA . VAL A 1 204 ? -4.417 -0.714 -10.471 1.00 96.00 204 VAL A CA 1
ATOM 1582 C C . VAL A 1 204 ? -5.853 -0.295 -10.783 1.00 96.00 204 VAL A C 1
ATOM 1584 O O . VAL A 1 204 ? -6.317 0.758 -10.326 1.00 96.00 204 VAL A O 1
ATOM 1587 N N . GLU A 1 205 ? -6.549 -1.119 -11.566 1.00 97.25 205 GLU A N 1
ATOM 1588 C CA . GLU A 1 205 ? -7.966 -0.932 -11.867 1.00 97.25 205 GLU A CA 1
ATOM 1589 C C . GLU A 1 205 ? -8.804 -1.125 -10.597 1.00 97.25 205 GLU A C 1
ATOM 1591 O O . GLU A 1 205 ? -8.637 -2.089 -9.851 1.00 97.25 205 GLU A O 1
ATOM 1596 N N . LEU A 1 206 ? -9.694 -0.170 -10.327 1.00 97.38 206 LEU A N 1
ATOM 1597 C CA . LEU A 1 206 ? -10.557 -0.222 -9.154 1.00 97.38 206 LEU A CA 1
ATOM 1598 C C . LEU A 1 206 ? -11.788 -1.094 -9.435 1.00 97.38 206 LEU A C 1
ATOM 1600 O O . LEU A 1 206 ? -12.370 -0.953 -10.513 1.00 97.38 206 LEU A O 1
ATOM 1604 N N . PRO A 1 207 ? -12.255 -1.911 -8.469 1.00 97.38 207 PRO A N 1
ATOM 1605 C CA . PRO A 1 207 ? -13.442 -2.736 -8.660 1.00 97.38 207 PRO A CA 1
ATOM 1606 C C . PRO A 1 207 ? -14.661 -1.930 -9.139 1.00 97.38 207 PRO A C 1
ATOM 1608 O O . PRO A 1 207 ? -14.917 -0.810 -8.685 1.00 97.38 207 PRO A O 1
ATOM 1611 N N . SER A 1 208 ? -15.436 -2.503 -10.061 1.00 96.56 208 SER A N 1
ATOM 1612 C CA . SER A 1 208 ? -16.572 -1.823 -10.703 1.00 96.56 208 SER A CA 1
ATOM 1613 C C . SER A 1 208 ? -17.710 -1.483 -9.737 1.00 96.56 208 SER A C 1
ATOM 1615 O O . SER A 1 208 ? -18.422 -0.510 -9.962 1.00 96.56 208 SER A O 1
ATOM 1617 N N . PHE A 1 209 ? -17.863 -2.248 -8.652 1.00 96.06 209 PHE A N 1
ATOM 1618 C CA . PHE A 1 209 ? -18.899 -2.034 -7.636 1.00 96.06 209 PHE A CA 1
ATOM 1619 C C . PHE A 1 209 ? -18.620 -0.834 -6.714 1.00 96.06 209 PHE A C 1
ATOM 1621 O O . PHE A 1 209 ? -19.481 -0.462 -5.921 1.00 96.06 209 PHE A O 1
ATOM 1628 N N . LEU A 1 210 ? -17.436 -0.215 -6.791 1.00 95.94 210 LEU A N 1
ATOM 1629 C CA . LEU A 1 210 ? -17.139 0.985 -6.010 1.00 95.94 210 LEU A CA 1
ATOM 1630 C C . LEU A 1 210 ? -17.926 2.188 -6.541 1.00 95.94 210 LEU A C 1
ATOM 1632 O O . LEU A 1 210 ? -17.830 2.519 -7.731 1.00 95.94 210 LEU A O 1
ATOM 1636 N N . ILE A 1 211 ? -18.655 2.859 -5.644 1.00 94.50 211 ILE A N 1
ATOM 1637 C CA . ILE A 1 211 ? -19.404 4.083 -5.964 1.00 94.50 211 ILE A CA 1
ATOM 1638 C C . ILE A 1 211 ? -18.466 5.297 -5.995 1.00 94.50 211 ILE A C 1
ATOM 1640 O O . ILE A 1 211 ? -17.309 5.230 -5.575 1.00 94.50 211 ILE A O 1
ATOM 1644 N N . GLU A 1 212 ? -18.983 6.437 -6.444 1.00 93.56 212 GLU A N 1
ATOM 1645 C CA . GLU A 1 212 ? -18.202 7.671 -6.570 1.00 93.56 212 GLU A CA 1
ATOM 1646 C C . GLU A 1 212 ? -17.556 8.121 -5.249 1.00 93.56 212 GLU A C 1
ATOM 1648 O O . GLU A 1 212 ? -16.385 8.482 -5.215 1.00 93.56 212 GLU A O 1
ATOM 1653 N N . ASP A 1 213 ? -18.269 8.027 -4.128 1.00 90.88 213 ASP A N 1
ATOM 1654 C CA . ASP A 1 213 ? -17.750 8.382 -2.799 1.00 90.88 213 ASP A CA 1
ATOM 1655 C C . ASP A 1 213 ? -16.534 7.549 -2.378 1.00 90.88 213 ASP A C 1
ATOM 1657 O O . ASP A 1 213 ? -15.689 8.028 -1.617 1.00 90.88 213 ASP A O 1
ATOM 1661 N N . ASP A 1 214 ? -16.437 6.307 -2.849 1.00 93.69 214 ASP A N 1
ATOM 1662 C CA . ASP A 1 214 ? -15.291 5.439 -2.582 1.00 93.69 214 ASP A CA 1
ATOM 1663 C C . ASP A 1 214 ? -14.108 5.817 -3.460 1.00 93.69 214 ASP A C 1
ATOM 1665 O O . ASP A 1 214 ? -12.977 5.901 -2.985 1.00 93.69 214 ASP A O 1
ATOM 1669 N N . ARG A 1 215 ? -14.376 6.092 -4.740 1.00 95.75 215 ARG A N 1
ATOM 1670 C CA . ARG A 1 215 ? -13.364 6.547 -5.698 1.00 95.75 215 ARG A CA 1
ATOM 1671 C C . ARG A 1 215 ? -12.762 7.873 -5.251 1.00 95.75 215 ARG A C 1
ATOM 1673 O O . ARG A 1 215 ? -11.543 8.007 -5.265 1.00 95.75 215 ARG A O 1
ATOM 1680 N N . ARG A 1 216 ? -13.590 8.800 -4.758 1.00 93.31 216 ARG A N 1
ATOM 1681 C CA . ARG A 1 216 ? -13.141 10.062 -4.152 1.00 93.31 216 ARG A CA 1
ATOM 1682 C C . ARG A 1 216 ? -12.268 9.833 -2.921 1.00 93.31 216 ARG A C 1
ATOM 1684 O O . ARG A 1 216 ? -11.242 10.490 -2.789 1.00 93.31 216 ARG A O 1
ATOM 1691 N N . TYR A 1 217 ? -12.624 8.885 -2.052 1.00 90.62 217 TYR A N 1
ATOM 1692 C CA . TYR A 1 217 ? -11.793 8.539 -0.893 1.00 90.62 217 TYR A CA 1
ATOM 1693 C C . TYR A 1 217 ? -10.421 7.981 -1.304 1.00 90.62 217 TYR A C 1
ATOM 1695 O O . TYR A 1 217 ? -9.396 8.394 -0.766 1.00 90.62 217 TYR A O 1
ATOM 1703 N N . ILE A 1 218 ? -10.387 7.089 -2.298 1.00 94.44 218 ILE A N 1
ATOM 1704 C CA . ILE A 1 218 ? -9.143 6.530 -2.845 1.00 94.44 218 ILE A CA 1
ATOM 1705 C C . ILE A 1 218 ? -8.296 7.631 -3.503 1.00 94.44 218 ILE A C 1
ATOM 1707 O O . ILE A 1 218 ? -7.103 7.730 -3.226 1.00 94.44 218 ILE A O 1
ATOM 1711 N N . ALA A 1 219 ? -8.909 8.499 -4.311 1.00 95.12 219 ALA A N 1
ATOM 1712 C CA . ALA A 1 219 ? -8.231 9.625 -4.953 1.00 95.12 219 ALA A CA 1
ATOM 1713 C C . ALA A 1 219 ? -7.654 10.617 -3.927 1.00 95.12 219 ALA A C 1
ATOM 1715 O O . ALA A 1 219 ? -6.529 11.084 -4.082 1.00 95.12 219 ALA A O 1
ATOM 1716 N N . GLN A 1 220 ? -8.371 10.887 -2.833 1.00 92.50 220 GLN A N 1
ATOM 1717 C CA . GLN A 1 220 ? -7.869 11.728 -1.745 1.00 92.50 220 GLN A CA 1
ATOM 1718 C C . GLN A 1 220 ? -6.637 11.109 -1.057 1.00 92.50 220 GLN A C 1
ATOM 1720 O O . GLN A 1 220 ? -5.705 11.828 -0.681 1.00 92.50 220 GLN A O 1
ATOM 1725 N N . ALA A 1 221 ? -6.593 9.781 -0.900 1.00 91.62 221 ALA A N 1
ATOM 1726 C CA . ALA A 1 221 ? -5.416 9.084 -0.375 1.00 91.62 221 ALA A CA 1
ATOM 1727 C C . ALA A 1 221 ? -4.207 9.201 -1.326 1.00 91.62 221 ALA A C 1
ATOM 1729 O O . ALA A 1 221 ? -3.087 9.453 -0.874 1.00 91.62 221 ALA A O 1
ATOM 1730 N N . GLU A 1 222 ? -4.427 9.090 -2.640 1.00 95.12 222 GLU A N 1
ATOM 1731 C CA . GLU A 1 222 ? -3.395 9.333 -3.656 1.00 95.12 222 GLU A CA 1
ATOM 1732 C C . GLU A 1 222 ? -2.875 10.774 -3.609 1.00 95.12 222 GLU A C 1
ATOM 1734 O O . GLU A 1 222 ? -1.665 10.990 -3.539 1.00 95.12 222 GLU A O 1
ATOM 1739 N N . GLU A 1 223 ? -3.773 11.762 -3.609 1.00 95.06 223 GLU A N 1
ATOM 1740 C CA . GLU A 1 223 ? -3.422 13.184 -3.635 1.00 95.06 223 GLU A CA 1
ATOM 1741 C C . GLU A 1 223 ? -2.670 13.605 -2.371 1.00 95.06 223 GLU A C 1
ATOM 1743 O O . GLU A 1 223 ? -1.608 14.225 -2.453 1.00 95.06 223 GLU A O 1
ATOM 1748 N N . SER A 1 224 ? -3.172 13.223 -1.195 1.00 90.00 224 SER A N 1
ATOM 1749 C CA . SER A 1 224 ? -2.504 13.513 0.078 1.00 90.00 224 SER A CA 1
ATOM 1750 C C . SER A 1 224 ? -1.105 12.892 0.148 1.00 90.00 224 SER A C 1
ATOM 1752 O O . SER A 1 224 ? -0.161 13.536 0.617 1.00 90.00 224 SER A O 1
ATOM 1754 N N . THR A 1 225 ? -0.938 11.681 -0.389 1.00 93.12 225 THR A N 1
ATOM 1755 C CA . THR A 1 225 ? 0.373 11.038 -0.513 1.00 93.12 225 THR A CA 1
ATOM 1756 C C . THR A 1 225 ? 1.262 11.795 -1.493 1.00 93.12 225 THR A C 1
ATOM 1758 O O . THR A 1 225 ? 2.405 12.110 -1.165 1.00 93.12 225 THR A O 1
ATOM 1761 N N . ALA A 1 226 ? 0.745 12.171 -2.662 1.00 94.81 226 ALA A N 1
ATOM 1762 C CA . ALA A 1 226 ? 1.499 12.927 -3.653 1.00 94.81 226 ALA A CA 1
ATOM 1763 C C . ALA A 1 226 ? 1.997 14.271 -3.103 1.00 94.81 226 ALA A C 1
ATOM 1765 O O . ALA A 1 226 ? 3.164 14.617 -3.289 1.00 94.81 226 ALA A O 1
ATOM 1766 N N . LEU A 1 227 ? 1.149 15.007 -2.379 1.00 93.38 227 LEU A N 1
ATOM 1767 C CA . LEU A 1 227 ? 1.508 16.277 -1.743 1.00 93.38 227 LEU A CA 1
ATOM 1768 C C . LEU A 1 227 ? 2.614 16.100 -0.701 1.00 93.38 227 LEU A C 1
ATOM 1770 O O . LEU A 1 227 ? 3.584 16.858 -0.700 1.00 93.38 227 LEU A O 1
ATOM 1774 N N . ARG A 1 228 ? 2.506 15.072 0.149 1.00 91.25 228 ARG A N 1
ATOM 1775 C CA . ARG A 1 228 ? 3.519 14.768 1.168 1.00 91.25 228 ARG A CA 1
ATOM 1776 C C . ARG A 1 228 ? 4.864 14.382 0.549 1.00 91.25 228 ARG A C 1
ATOM 1778 O O . ARG A 1 228 ? 5.911 14.761 1.069 1.00 91.25 228 ARG A O 1
ATOM 1785 N N . TRP A 1 229 ? 4.841 13.637 -0.555 1.00 92.19 229 TRP A N 1
ATOM 1786 C CA . TRP A 1 229 ? 6.040 13.080 -1.185 1.00 92.19 229 TRP A CA 1
ATOM 1787 C C . TRP A 1 229 ? 6.676 13.989 -2.241 1.00 92.19 229 TRP A C 1
ATOM 1789 O O . TRP A 1 229 ? 7.828 13.764 -2.605 1.00 92.19 229 TRP A O 1
ATOM 1799 N N . ARG A 1 230 ? 5.992 15.054 -2.686 1.00 90.88 230 ARG A N 1
ATOM 1800 C CA . ARG A 1 230 ? 6.495 15.985 -3.715 1.00 90.88 230 ARG A CA 1
ATOM 1801 C C . ARG A 1 230 ? 7.852 16.610 -3.366 1.00 90.88 230 ARG A C 1
ATOM 1803 O O . ARG A 1 230 ? 8.663 16.817 -4.259 1.00 90.88 230 ARG A O 1
ATOM 1810 N N . ASN A 1 231 ? 8.102 16.885 -2.085 1.00 88.44 231 ASN A N 1
ATOM 1811 C CA . ASN A 1 231 ? 9.330 17.534 -1.604 1.00 88.44 231 ASN A CA 1
ATOM 1812 C C . ASN A 1 231 ? 10.230 16.583 -0.802 1.00 88.44 231 ASN A C 1
ATOM 1814 O O . ASN A 1 231 ? 10.979 17.011 0.080 1.00 88.44 231 ASN A O 1
ATOM 1818 N N . MET A 1 232 ? 10.128 15.280 -1.058 1.00 90.38 232 MET A N 1
ATOM 1819 C CA . MET A 1 232 ? 10.925 14.299 -0.341 1.00 90.38 232 MET A CA 1
ATOM 1820 C C . MET A 1 232 ? 12.431 14.464 -0.604 1.00 90.38 232 MET A C 1
ATOM 1822 O O . MET A 1 232 ? 12.869 14.661 -1.735 1.00 90.38 232 MET A O 1
ATOM 1826 N N . ARG A 1 233 ? 13.244 14.310 0.450 1.00 93.50 233 ARG A N 1
ATOM 1827 C CA . ARG A 1 233 ? 14.708 14.230 0.353 1.00 93.50 233 ARG A CA 1
ATOM 1828 C C . ARG A 1 233 ? 15.150 12.787 0.111 1.00 93.50 233 ARG A C 1
ATOM 1830 O O . ARG A 1 233 ? 14.650 11.870 0.743 1.00 93.50 233 ARG A O 1
ATOM 1837 N N . CYS A 1 234 ? 16.136 12.586 -0.755 1.00 93.69 234 CYS A N 1
ATOM 1838 C CA . CYS A 1 234 ? 16.639 11.253 -1.092 1.00 93.69 234 CYS A CA 1
ATOM 1839 C C . CYS A 1 234 ? 17.774 10.797 -0.160 1.00 93.69 234 CYS A C 1
ATOM 1841 O O . CYS A 1 234 ? 18.907 10.621 -0.615 1.00 93.69 234 CYS A O 1
ATOM 1843 N N . ASP A 1 235 ? 17.491 10.629 1.133 1.00 94.50 235 ASP A N 1
ATOM 1844 C CA . ASP A 1 235 ? 18.463 10.092 2.094 1.00 94.50 235 ASP A CA 1
ATOM 1845 C C . ASP A 1 235 ? 18.525 8.550 2.094 1.00 94.50 235 ASP A C 1
ATOM 1847 O O . ASP A 1 235 ? 17.725 7.866 1.450 1.00 94.50 235 ASP A O 1
ATOM 1851 N N . ALA A 1 236 ? 19.527 7.992 2.781 1.00 91.56 236 ALA A N 1
ATOM 1852 C CA . ALA A 1 236 ? 19.760 6.548 2.828 1.00 91.56 236 ALA A CA 1
ATOM 1853 C C . ALA A 1 236 ? 18.586 5.781 3.459 1.00 91.56 236 ALA A C 1
ATOM 1855 O O . ALA A 1 236 ? 18.208 4.726 2.955 1.00 91.56 236 ALA A O 1
ATOM 1856 N N . ARG A 1 237 ? 17.969 6.347 4.504 1.00 91.94 237 ARG A N 1
ATOM 1857 C CA . ARG A 1 237 ? 16.841 5.733 5.213 1.00 91.94 237 ARG A CA 1
ATOM 1858 C C . ARG A 1 237 ? 15.626 5.600 4.299 1.00 91.94 237 ARG A C 1
ATOM 1860 O O . ARG A 1 237 ? 14.978 4.559 4.281 1.00 91.94 237 ARG A O 1
ATOM 1867 N N . ILE A 1 238 ? 15.319 6.640 3.526 1.00 92.06 238 ILE A N 1
ATOM 1868 C CA . ILE A 1 238 ? 14.220 6.620 2.556 1.00 92.06 238 ILE A CA 1
ATOM 1869 C C . ILE A 1 238 ? 14.491 5.594 1.457 1.00 92.06 238 ILE A C 1
ATOM 1871 O O . ILE A 1 238 ? 13.591 4.835 1.103 1.00 92.06 238 ILE A O 1
ATOM 1875 N N . ARG A 1 239 ? 15.724 5.522 0.942 1.00 92.62 239 ARG A N 1
ATOM 1876 C CA . ARG A 1 239 ? 16.086 4.526 -0.079 1.00 92.62 239 ARG A CA 1
ATOM 1877 C C . ARG A 1 239 ? 15.911 3.095 0.421 1.00 92.62 239 ARG A C 1
ATOM 1879 O O . ARG A 1 239 ? 15.374 2.279 -0.319 1.00 92.62 239 ARG A O 1
ATOM 1886 N N . GLU A 1 240 ? 16.325 2.813 1.653 1.00 90.88 240 GLU A N 1
ATOM 1887 C CA . GLU A 1 240 ? 16.165 1.500 2.285 1.00 90.88 240 GLU A CA 1
ATOM 1888 C C . GLU A 1 240 ? 14.687 1.143 2.499 1.00 90.88 240 GLU A C 1
ATOM 1890 O O . GLU A 1 240 ? 14.244 0.061 2.119 1.00 90.88 240 GLU A O 1
ATOM 1895 N N . ALA A 1 241 ? 13.886 2.074 3.026 1.00 89.62 241 ALA A N 1
ATOM 1896 C CA . ALA A 1 241 ? 12.457 1.844 3.238 1.00 89.62 241 ALA A CA 1
ATOM 1897 C C . ALA A 1 241 ? 11.685 1.604 1.923 1.00 89.62 241 ALA A C 1
ATOM 1899 O O . ALA A 1 241 ? 10.716 0.843 1.892 1.00 89.62 241 ALA A O 1
ATOM 1900 N N . MET A 1 242 ? 12.110 2.242 0.828 1.00 92.31 242 MET A N 1
ATOM 1901 C CA . MET A 1 242 ? 11.449 2.151 -0.478 1.00 92.31 242 MET A CA 1
ATOM 1902 C C . MET A 1 242 ? 11.841 0.927 -1.290 1.00 92.31 242 MET A C 1
ATOM 1904 O O . MET A 1 242 ? 11.030 0.435 -2.073 1.00 92.31 242 MET A O 1
ATOM 1908 N N . SER A 1 243 ? 13.079 0.454 -1.149 1.00 89.25 243 SER A N 1
ATOM 1909 C CA . SER A 1 243 ? 13.615 -0.622 -1.982 1.00 89.25 243 SER A CA 1
ATOM 1910 C C . SER A 1 243 ? 13.134 -2.013 -1.580 1.00 89.25 243 SER A C 1
ATOM 1912 O O . SER A 1 243 ? 13.291 -2.925 -2.382 1.00 89.25 243 SER A O 1
ATOM 1914 N N . GLY A 1 244 ? 12.543 -2.180 -0.392 1.00 92.38 244 GLY A N 1
ATOM 1915 C CA . GLY A 1 244 ? 11.993 -3.456 0.078 1.00 92.38 244 GLY A CA 1
ATOM 1916 C C . GLY A 1 244 ? 10.608 -3.305 0.710 1.00 92.38 244 GLY A C 1
ATOM 1917 O O . GLY A 1 244 ? 9.622 -3.672 0.071 1.00 92.38 244 GLY A O 1
ATOM 1918 N N . PRO A 1 245 ? 10.495 -2.723 1.921 1.00 93.56 245 PRO A N 1
ATOM 1919 C CA . PRO A 1 245 ? 9.241 -2.698 2.678 1.00 93.56 245 PRO A CA 1
ATOM 1920 C C . PRO A 1 245 ? 8.032 -2.144 1.913 1.00 93.56 245 PRO A C 1
ATOM 1922 O O . PRO A 1 245 ? 6.963 -2.751 1.942 1.00 93.56 245 PRO A O 1
ATOM 1925 N N . VAL A 1 246 ? 8.185 -1.020 1.201 1.00 94.44 246 VAL A N 1
ATOM 1926 C CA . VAL A 1 246 ? 7.077 -0.435 0.422 1.00 94.44 246 VAL A CA 1
ATOM 1927 C C . VAL A 1 246 ? 6.699 -1.300 -0.780 1.00 94.44 246 VAL A C 1
ATOM 1929 O O . VAL A 1 246 ? 5.513 -1.522 -1.006 1.00 94.44 246 VAL A O 1
ATOM 1932 N N . ILE A 1 247 ? 7.679 -1.829 -1.519 1.00 96.12 247 ILE A N 1
ATOM 1933 C CA . ILE A 1 247 ? 7.432 -2.756 -2.637 1.00 96.12 247 ILE A CA 1
ATOM 1934 C C . ILE A 1 247 ? 6.647 -3.978 -2.146 1.00 96.12 247 ILE A C 1
ATOM 1936 O O . ILE A 1 247 ? 5.617 -4.330 -2.720 1.00 96.12 247 ILE A O 1
ATOM 1940 N N . ASP A 1 248 ? 7.103 -4.597 -1.059 1.00 96.19 248 ASP A N 1
ATOM 1941 C CA . ASP A 1 248 ? 6.465 -5.779 -0.480 1.00 96.19 248 ASP A CA 1
ATOM 1942 C C . ASP A 1 248 ? 5.065 -5.467 0.069 1.00 96.19 248 ASP A C 1
ATOM 1944 O O . ASP A 1 248 ? 4.155 -6.288 -0.062 1.00 96.19 248 ASP A O 1
ATOM 1948 N N . SER A 1 249 ? 4.855 -4.273 0.636 1.00 95.50 249 SER A N 1
ATOM 1949 C CA . SER A 1 249 ? 3.529 -3.811 1.064 1.00 95.50 249 SER A CA 1
ATOM 1950 C C . SER A 1 249 ? 2.570 -3.641 -0.114 1.00 95.50 249 SER A C 1
ATOM 1952 O O . SER A 1 249 ? 1.414 -4.034 0.001 1.00 95.50 249 SER A O 1
ATOM 1954 N N . ILE A 1 250 ? 3.026 -3.099 -1.248 1.00 96.94 250 ILE A N 1
ATOM 1955 C CA . ILE A 1 250 ? 2.201 -2.928 -2.457 1.00 96.94 250 ILE A CA 1
ATOM 1956 C C . ILE A 1 250 ? 1.770 -4.292 -3.009 1.00 96.94 250 ILE A C 1
ATOM 1958 O O . ILE A 1 250 ? 0.590 -4.492 -3.299 1.00 96.94 250 ILE A O 1
ATOM 1962 N N . HIS A 1 251 ? 2.695 -5.253 -3.109 1.00 97.62 251 HIS A N 1
ATOM 1963 C CA . HIS A 1 251 ? 2.364 -6.614 -3.554 1.00 97.62 251 HIS A CA 1
ATOM 1964 C C . HIS A 1 251 ? 1.404 -7.318 -2.590 1.00 97.62 251 HIS A C 1
ATOM 1966 O O . HIS A 1 251 ? 0.434 -7.943 -3.024 1.00 97.62 251 HIS A O 1
ATOM 1972 N N . ARG A 1 252 ? 1.620 -7.161 -1.278 1.00 96.94 252 ARG A N 1
ATOM 1973 C CA . ARG A 1 252 ? 0.715 -7.673 -0.243 1.00 96.94 252 ARG A CA 1
ATOM 1974 C C . ARG A 1 252 ? -0.680 -7.074 -0.359 1.00 96.94 252 ARG A C 1
ATOM 1976 O O . ARG A 1 252 ? -1.656 -7.818 -0.329 1.00 96.94 252 ARG A O 1
ATOM 1983 N N . ASP A 1 253 ? -0.782 -5.760 -0.511 1.00 97.00 253 ASP A N 1
ATOM 1984 C CA . ASP A 1 253 ? -2.062 -5.059 -0.608 1.00 97.00 253 ASP A CA 1
ATOM 1985 C C . ASP A 1 253 ? -2.824 -5.418 -1.874 1.00 97.00 253 ASP A C 1
ATOM 1987 O O . ASP A 1 253 ? -4.044 -5.555 -1.820 1.00 97.00 253 ASP A O 1
ATOM 1991 N N . ARG A 1 254 ? -2.123 -5.653 -2.988 1.00 97.81 254 ARG A N 1
ATOM 1992 C CA . ARG A 1 254 ? -2.741 -6.180 -4.205 1.00 97.81 254 ARG A CA 1
ATOM 1993 C C . ARG A 1 254 ? -3.373 -7.551 -3.955 1.00 97.81 254 ARG A C 1
ATOM 1995 O O . ARG A 1 254 ? -4.550 -7.726 -4.243 1.00 97.81 254 ARG A O 1
ATOM 2002 N N . ALA A 1 255 ? -2.649 -8.477 -3.324 1.00 97.62 255 ALA A N 1
ATOM 2003 C CA . ALA A 1 255 ? -3.189 -9.800 -2.999 1.00 97.62 255 ALA A CA 1
ATOM 2004 C C . ALA A 1 255 ? -4.375 -9.743 -2.015 1.00 97.62 255 ALA A C 1
ATOM 2006 O O . ALA A 1 255 ? -5.338 -10.498 -2.155 1.00 97.62 255 ALA A O 1
ATOM 2007 N N . VAL A 1 256 ? -4.328 -8.849 -1.018 1.00 96.75 256 VAL A N 1
ATOM 2008 C CA . VAL A 1 256 ? -5.455 -8.630 -0.093 1.00 96.75 256 VAL A CA 1
ATOM 2009 C C . VAL A 1 256 ? -6.658 -8.042 -0.834 1.00 96.75 256 VAL A C 1
ATOM 2011 O O . VAL A 1 256 ? -7.781 -8.490 -0.605 1.00 96.75 256 VAL A O 1
ATOM 2014 N N . LEU A 1 257 ? -6.437 -7.073 -1.730 1.00 97.50 257 LEU A N 1
ATOM 2015 C CA . LEU A 1 257 ? -7.492 -6.459 -2.534 1.00 97.50 257 LEU A CA 1
ATOM 2016 C C . LEU A 1 257 ? -8.168 -7.489 -3.439 1.00 97.50 257 LEU A C 1
ATOM 2018 O O . LEU A 1 257 ? -9.395 -7.528 -3.484 1.00 97.50 257 LEU A O 1
ATOM 2022 N N . ASP A 1 258 ? -7.388 -8.341 -4.104 1.00 97.62 258 ASP A N 1
ATOM 2023 C CA . ASP A 1 258 ? -7.906 -9.389 -4.985 1.00 97.62 258 ASP A CA 1
ATOM 2024 C C . ASP A 1 258 ? -8.817 -10.363 -4.223 1.00 97.62 258 ASP A C 1
ATOM 2026 O O . ASP A 1 258 ? -9.917 -10.676 -4.688 1.00 97.62 258 ASP A O 1
ATOM 2030 N N . LEU A 1 259 ? -8.413 -10.786 -3.017 1.00 97.62 259 LEU A N 1
ATOM 2031 C CA . LEU A 1 259 ? -9.229 -11.649 -2.155 1.00 97.62 259 LEU A CA 1
ATOM 2032 C C . LEU A 1 259 ? -10.497 -10.946 -1.660 1.00 97.62 259 LEU A C 1
ATOM 2034 O O . LEU A 1 259 ? -11.586 -11.508 -1.763 1.00 97.62 259 LEU A O 1
ATOM 2038 N N . ALA A 1 260 ? -10.379 -9.722 -1.141 1.00 96.88 260 ALA A N 1
ATOM 2039 C CA . ALA A 1 260 ? -11.515 -8.981 -0.596 1.00 96.88 260 ALA A CA 1
ATOM 2040 C C . ALA A 1 260 ? -12.539 -8.617 -1.687 1.00 96.88 260 ALA A C 1
ATOM 2042 O O . ALA A 1 260 ? -13.742 -8.807 -1.505 1.00 96.88 260 ALA A O 1
ATOM 2043 N N . ALA A 1 261 ? -12.075 -8.155 -2.852 1.00 97.56 261 ALA A N 1
ATOM 2044 C CA . ALA A 1 261 ? -12.934 -7.845 -3.992 1.00 97.56 261 ALA A CA 1
ATOM 2045 C C . ALA A 1 261 ? -13.510 -9.111 -4.648 1.00 97.56 261 ALA A C 1
ATOM 2047 O O . ALA A 1 261 ? -14.613 -9.071 -5.197 1.00 97.56 261 ALA A O 1
ATOM 2048 N N . GLY A 1 262 ? -12.788 -10.235 -4.602 1.00 97.75 262 GLY A N 1
ATOM 2049 C CA . GLY A 1 262 ? -13.303 -11.554 -4.969 1.00 97.75 262 GLY A CA 1
ATOM 2050 C C . GLY A 1 262 ? -14.468 -11.975 -4.073 1.00 97.75 262 GLY A C 1
ATOM 2051 O O . GLY A 1 262 ? -15.558 -12.223 -4.582 1.00 97.75 262 GLY A O 1
ATOM 2052 N N . ALA A 1 263 ? -14.268 -11.944 -2.752 1.00 96.94 263 ALA A N 1
ATOM 2053 C CA . ALA A 1 263 ? -15.297 -12.276 -1.766 1.00 96.94 263 ALA A CA 1
ATOM 2054 C C . ALA A 1 263 ? -16.533 -11.367 -1.879 1.00 96.94 263 ALA A C 1
ATOM 2056 O O . ALA A 1 263 ? -17.664 -11.843 -1.778 1.00 96.94 263 ALA A O 1
ATOM 2057 N N . TYR A 1 264 ? -16.335 -10.069 -2.140 1.00 97.19 264 TYR A N 1
ATOM 2058 C CA . TYR A 1 264 ? -17.445 -9.144 -2.372 1.00 97.19 264 TYR A CA 1
ATOM 2059 C C . TYR A 1 264 ? -18.255 -9.543 -3.607 1.00 97.19 264 TYR A C 1
ATOM 2061 O O . TYR A 1 264 ? -19.473 -9.689 -3.524 1.00 97.19 264 TYR A O 1
ATOM 2069 N N . ARG A 1 265 ? -17.585 -9.772 -4.746 1.00 97.31 265 ARG A N 1
ATOM 2070 C CA . ARG A 1 265 ? -18.256 -10.156 -5.998 1.00 97.31 265 ARG A CA 1
ATOM 2071 C C . ARG A 1 265 ? -18.989 -11.486 -5.888 1.00 97.31 265 ARG A C 1
ATOM 2073 O O . ARG A 1 265 ? -20.073 -11.609 -6.447 1.00 97.31 265 ARG A O 1
ATOM 2080 N N . GLU A 1 266 ? -18.415 -12.453 -5.181 1.00 97.31 266 GLU A N 1
ATOM 2081 C CA . GLU A 1 266 ? -19.031 -13.763 -4.956 1.00 97.31 266 GLU A CA 1
ATOM 2082 C C . GLU A 1 266 ? -20.345 -13.646 -4.171 1.00 97.31 266 GLU A C 1
ATOM 2084 O O . GLU A 1 266 ? -21.326 -14.298 -4.517 1.00 97.31 266 GLU A O 1
ATOM 2089 N N . ARG A 1 267 ? -20.388 -12.790 -3.141 1.00 96.94 267 ARG A N 1
ATOM 2090 C CA . ARG A 1 267 ? -21.548 -12.670 -2.243 1.00 96.94 267 ARG A CA 1
ATOM 2091 C C . ARG A 1 267 ? -22.602 -11.674 -2.712 1.00 96.94 267 ARG A C 1
ATOM 2093 O O . ARG A 1 267 ? -23.792 -11.931 -2.556 1.00 96.94 267 ARG A O 1
ATOM 2100 N N . PHE A 1 268 ? -22.171 -10.535 -3.246 1.00 96.25 268 PHE A N 1
ATOM 2101 C CA . PHE A 1 268 ? -23.032 -9.377 -3.512 1.00 96.25 268 PHE A CA 1
ATOM 2102 C C . PHE A 1 268 ? -23.098 -9.009 -5.004 1.00 96.25 268 PHE A C 1
ATOM 2104 O O . PHE A 1 268 ? -23.904 -8.176 -5.418 1.00 96.25 268 PHE A O 1
ATOM 2111 N N . GLY A 1 269 ? -22.293 -9.662 -5.848 1.00 95.50 269 GLY A N 1
ATOM 2112 C CA . GLY A 1 269 ? -22.211 -9.382 -7.278 1.00 95.50 269 GLY A CA 1
ATOM 2113 C C . GLY A 1 269 ? -21.336 -8.170 -7.618 1.00 95.50 269 GLY A C 1
ATOM 2114 O O . GLY A 1 269 ? -20.592 -7.640 -6.797 1.00 95.50 269 GLY A O 1
ATOM 2115 N N . ALA A 1 270 ? -21.387 -7.741 -8.882 1.00 93.31 270 ALA A N 1
ATOM 2116 C CA . ALA A 1 270 ? -20.569 -6.636 -9.403 1.00 93.31 270 ALA A CA 1
ATOM 2117 C C . ALA A 1 270 ? -21.306 -5.285 -9.461 1.00 93.31 270 ALA A C 1
ATOM 2119 O O . ALA A 1 270 ? -20.744 -4.298 -9.945 1.00 93.31 270 ALA A O 1
ATOM 2120 N N . ARG A 1 271 ? -22.572 -5.248 -9.025 1.00 90.38 271 ARG A N 1
ATOM 2121 C CA . ARG A 1 271 ? -23.387 -4.031 -9.052 1.00 90.38 271 ARG A CA 1
ATOM 2122 C C . ARG A 1 271 ? -22.987 -3.127 -7.886 1.00 90.38 271 ARG A C 1
ATOM 2124 O O . ARG A 1 271 ? -22.777 -3.642 -6.792 1.00 90.38 271 ARG A O 1
ATOM 2131 N N . PRO A 1 272 ? -22.89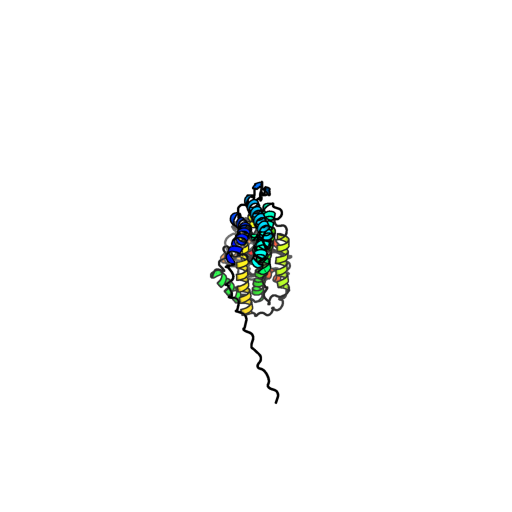2 -1.805 -8.097 1.00 87.50 272 PRO A N 1
ATOM 2132 C CA . PRO A 1 272 ? -22.665 -0.894 -6.993 1.00 87.50 272 PRO A CA 1
ATOM 2133 C C . PRO A 1 272 ? -23.831 -0.980 -5.996 1.00 87.50 272 PRO A C 1
ATOM 2135 O O . PRO A 1 272 ? -24.989 -0.960 -6.429 1.00 87.50 272 PRO A O 1
ATOM 2138 N N . PRO A 1 273 ? -23.560 -1.089 -4.688 1.00 87.31 273 PRO A N 1
ATOM 2139 C CA . PRO A 1 273 ? -24.612 -1.118 -3.681 1.00 87.31 273 PRO A CA 1
ATOM 2140 C C . PRO A 1 273 ? -25.310 0.237 -3.585 1.00 87.31 273 PRO A C 1
ATOM 2142 O O . PRO A 1 273 ? -24.767 1.272 -3.984 1.00 87.31 273 PRO A O 1
ATOM 2145 N N . ALA A 1 274 ? -26.496 0.243 -2.977 1.00 84.50 274 ALA A N 1
ATOM 2146 C CA . ALA A 1 274 ? -27.132 1.488 -2.571 1.00 84.50 274 ALA A CA 1
ATOM 2147 C C . ALA A 1 274 ? -26.181 2.291 -1.668 1.00 84.50 274 ALA A C 1
ATOM 2149 O O . ALA A 1 274 ? -25.490 1.726 -0.813 1.00 84.50 274 ALA A O 1
ATOM 2150 N N . THR A 1 275 ? -26.132 3.610 -1.860 1.00 78.62 275 THR A N 1
ATOM 2151 C CA . THR A 1 275 ? -25.351 4.491 -0.991 1.00 78.62 275 THR A CA 1
ATOM 2152 C C . THR A 1 275 ? -25.889 4.356 0.432 1.00 78.62 275 THR A C 1
ATOM 2154 O O . THR A 1 275 ? -27.052 4.694 0.664 1.00 78.62 275 THR A O 1
ATOM 2157 N N . PRO A 1 276 ? -25.097 3.838 1.388 1.00 72.31 276 PRO A N 1
ATOM 2158 C CA . PRO A 1 276 ? -25.557 3.739 2.760 1.00 72.31 276 PRO A CA 1
ATOM 2159 C C . PRO A 1 276 ? -25.805 5.152 3.302 1.00 72.31 276 PRO A C 1
ATOM 2161 O O . PRO A 1 276 ? -25.050 6.069 2.961 1.00 72.31 276 PRO A O 1
ATOM 2164 N N . PRO A 1 277 ? -26.830 5.353 4.146 1.00 73.06 277 PRO A N 1
ATOM 2165 C CA . PRO A 1 277 ? -27.030 6.638 4.790 1.00 73.06 277 PRO A CA 1
ATOM 2166 C C . PRO A 1 277 ? -25.793 6.975 5.625 1.00 73.06 277 PRO A C 1
ATOM 2168 O O . PRO A 1 277 ? -25.321 6.162 6.423 1.00 73.06 277 PRO A O 1
ATOM 2171 N N . THR A 1 278 ? -25.263 8.181 5.438 1.00 68.69 278 THR A N 1
ATOM 2172 C CA . THR A 1 278 ? -24.238 8.728 6.327 1.00 68.69 278 THR A CA 1
ATOM 2173 C C . THR A 1 278 ? -24.920 9.083 7.638 1.00 68.69 278 THR A C 1
ATOM 2175 O O . THR A 1 278 ? -25.524 10.148 7.765 1.00 68.69 278 THR A O 1
ATOM 2178 N N . VAL A 1 279 ? -24.861 8.177 8.608 1.00 69.06 279 VAL A N 1
ATOM 2179 C CA . VAL A 1 279 ? -25.311 8.466 9.968 1.00 69.06 279 VAL A CA 1
ATOM 2180 C C . VAL A 1 279 ? -24.199 9.274 10.622 1.00 69.06 279 VAL A C 1
ATOM 2182 O O . VAL A 1 279 ? -23.078 8.796 10.750 1.00 69.06 279 VAL A O 1
ATOM 2185 N N . ARG A 1 280 ? -24.476 10.527 10.985 1.00 70.94 280 ARG A N 1
ATOM 2186 C CA . ARG A 1 280 ? -23.598 11.273 11.887 1.00 70.94 280 ARG A CA 1
ATOM 2187 C C . ARG A 1 280 ? -24.074 10.984 13.296 1.00 70.94 280 ARG A C 1
ATOM 2189 O O . ARG A 1 280 ? -25.165 11.407 13.666 1.00 70.94 280 ARG A O 1
ATOM 2196 N N . ALA A 1 281 ? -23.279 10.244 14.059 1.00 72.19 281 ALA A N 1
ATOM 2197 C CA . ALA A 1 281 ? -23.534 10.110 15.481 1.00 72.19 281 ALA A CA 1
ATOM 2198 C C . ALA A 1 281 ? -23.440 11.504 16.126 1.00 72.19 281 ALA A C 1
ATOM 2200 O O . ALA A 1 281 ? -22.404 12.158 16.051 1.00 72.19 281 ALA A O 1
ATOM 2201 N N . GLU A 1 282 ? -24.525 11.986 16.729 1.00 78.38 282 GLU A N 1
ATOM 2202 C CA . GLU A 1 282 ? -24.498 13.208 17.551 1.00 78.38 282 GLU A CA 1
ATOM 2203 C C . GLU A 1 282 ? -24.113 12.891 19.001 1.00 78.38 282 GLU A C 1
ATOM 2205 O O . GLU A 1 282 ? -23.601 13.741 19.728 1.00 78.38 282 GLU A O 1
ATOM 2210 N N . THR A 1 283 ? -24.323 11.639 19.412 1.00 80.69 283 THR A N 1
ATOM 2211 C CA . THR A 1 283 ? -24.044 11.131 20.753 1.00 80.69 283 THR A CA 1
ATOM 2212 C C . THR A 1 283 ? -23.216 9.854 20.676 1.00 80.69 283 THR A C 1
ATOM 2214 O O . THR A 1 283 ? -23.353 9.053 19.749 1.00 80.69 283 THR A O 1
ATOM 2217 N N . ILE A 1 284 ? -22.332 9.662 21.657 1.00 85.00 284 ILE A N 1
ATOM 2218 C CA . ILE A 1 284 ? -21.557 8.427 21.789 1.00 85.00 284 ILE A CA 1
ATOM 2219 C C . ILE A 1 284 ? -22.499 7.324 22.280 1.00 85.00 284 ILE A C 1
ATOM 2221 O O . ILE A 1 284 ? -22.915 7.331 23.437 1.00 85.00 284 ILE A O 1
ATOM 2225 N N . THR A 1 285 ? -22.822 6.371 21.408 1.00 90.38 285 THR A N 1
ATOM 2226 C CA . THR A 1 285 ? -23.531 5.137 21.765 1.00 90.38 285 THR A CA 1
ATOM 2227 C C . THR A 1 285 ? -22.526 4.015 21.999 1.00 90.38 285 THR A C 1
ATOM 2229 O O . THR A 1 285 ? -21.495 3.941 21.328 1.00 90.38 285 THR A O 1
ATOM 2232 N N . THR A 1 286 ? -22.797 3.133 22.958 1.00 94.19 286 THR A N 1
ATOM 2233 C CA . THR A 1 286 ? -21.966 1.952 23.216 1.00 94.19 286 THR A CA 1
ATOM 2234 C C . THR A 1 286 ? -22.845 0.709 23.315 1.00 94.19 286 THR A C 1
ATOM 2236 O O . THR A 1 286 ? -23.925 0.740 23.902 1.00 94.19 286 THR A O 1
ATOM 2239 N N . GLN A 1 287 ? -22.396 -0.397 22.725 1.00 96.31 287 GLN A N 1
ATOM 2240 C CA . GLN A 1 287 ? -23.015 -1.715 22.871 1.00 96.31 287 GLN A CA 1
ATOM 2241 C C . GLN A 1 287 ? -21.993 -2.666 23.485 1.00 96.31 287 GLN A C 1
ATOM 2243 O O . GLN A 1 287 ? -20.841 -2.695 23.059 1.00 96.31 287 GLN A O 1
ATOM 2248 N N . GLY A 1 288 ? -22.400 -3.436 24.496 1.00 95.69 288 GLY A N 1
ATOM 2249 C CA . GLY A 1 288 ? -21.518 -4.385 25.190 1.00 95.69 288 GLY A CA 1
ATOM 2250 C C . GLY A 1 288 ? -20.526 -3.755 26.176 1.00 95.69 288 GLY A C 1
ATOM 2251 O O . GLY A 1 288 ? -19.725 -4.478 26.762 1.00 95.69 288 GLY A O 1
ATOM 2252 N N . LEU A 1 289 ? -20.576 -2.436 26.391 1.00 97.31 289 LEU A N 1
ATOM 2253 C CA . LEU A 1 289 ? -19.758 -1.746 27.387 1.00 97.31 289 LEU A CA 1
ATOM 2254 C C . LEU A 1 289 ? -20.575 -1.504 28.672 1.00 97.31 289 LEU A C 1
ATOM 2256 O O . LEU A 1 289 ? -21.482 -0.674 28.645 1.00 97.31 289 LEU A O 1
ATOM 2260 N N . PRO A 1 290 ? -20.280 -2.190 29.793 1.00 97.44 290 PRO A N 1
ATOM 2261 C CA . PRO A 1 290 ? -21.077 -2.074 31.019 1.00 97.44 290 PRO A CA 1
ATOM 2262 C C . PRO A 1 290 ? -20.749 -0.822 31.853 1.00 97.44 290 PRO A C 1
ATOM 2264 O O . PRO A 1 290 ? -21.449 -0.526 32.817 1.00 97.44 290 PRO A O 1
ATOM 2267 N N . VAL A 1 291 ? -19.686 -0.095 31.498 1.00 97.38 291 VAL A N 1
ATOM 2268 C CA . VAL A 1 291 ? -19.163 1.062 32.237 1.00 97.38 291 VAL A CA 1
ATOM 2269 C C . VAL A 1 291 ? -19.312 2.360 31.447 1.00 97.38 291 VAL A C 1
ATOM 2271 O O . VAL A 1 291 ? -19.296 2.357 30.216 1.00 97.38 291 VAL A O 1
ATOM 2274 N N . GLN A 1 292 ? -19.428 3.480 32.156 1.00 96.25 292 GLN A N 1
ATOM 2275 C CA . GLN A 1 292 ? -19.579 4.819 31.582 1.00 96.25 292 GLN A CA 1
ATOM 2276 C C . GLN A 1 292 ? -18.571 5.801 32.191 1.00 96.25 292 GLN A C 1
ATOM 2278 O O . GLN A 1 292 ? -18.155 5.655 33.341 1.00 96.25 292 GLN A O 1
ATOM 2283 N N . ILE A 1 293 ? -18.196 6.825 31.417 1.00 95.50 293 ILE A N 1
ATOM 2284 C CA . ILE A 1 293 ? -17.392 7.950 31.914 1.00 95.50 293 ILE A CA 1
ATOM 2285 C C . ILE A 1 293 ? -18.146 8.633 33.067 1.00 95.50 293 ILE A C 1
ATOM 2287 O O . ILE A 1 293 ? -19.354 8.844 32.989 1.00 95.50 293 ILE A O 1
ATOM 2291 N N . GLY A 1 294 ? -17.433 8.966 34.142 1.00 96.38 294 GLY A N 1
ATOM 2292 C CA . GLY A 1 294 ? -17.967 9.615 35.340 1.00 96.38 294 GLY A CA 1
ATOM 2293 C C . GLY A 1 294 ? -18.421 8.674 36.462 1.00 96.38 294 GLY A C 1
ATOM 2294 O O . GLY A 1 294 ? -18.636 9.157 37.573 1.00 96.38 294 GLY A O 1
ATOM 2295 N N . GLN A 1 295 ? -18.524 7.362 36.218 1.00 98.12 295 GLN A N 1
ATOM 2296 C CA . GLN A 1 295 ? -18.831 6.377 37.268 1.00 98.12 295 GLN A CA 1
ATOM 2297 C C . GLN A 1 295 ? -17.737 6.331 38.339 1.00 98.12 295 GLN A C 1
ATOM 2299 O O . GLN A 1 295 ? -16.570 6.582 38.056 1.00 98.12 295 GLN A O 1
ATOM 2304 N N . THR A 1 296 ? -18.088 5.990 39.571 1.00 98.50 296 THR A N 1
ATOM 2305 C CA . THR A 1 296 ? -17.124 5.776 40.660 1.00 98.50 296 THR A CA 1
ATOM 2306 C C . THR A 1 296 ? -16.381 4.443 40.512 1.00 98.50 296 THR A C 1
ATOM 2308 O O . THR A 1 296 ? -16.824 3.545 39.792 1.00 98.50 296 THR A O 1
ATOM 2311 N N . VAL A 1 297 ? -15.269 4.270 41.240 1.00 98.38 297 VAL A N 1
ATOM 2312 C CA . VAL A 1 297 ? -14.556 2.977 41.325 1.00 98.38 297 VAL A CA 1
ATOM 2313 C C . VAL A 1 297 ? -15.502 1.828 41.692 1.00 98.38 297 VAL A C 1
ATOM 2315 O O . VAL A 1 297 ? -15.465 0.790 41.037 1.00 98.38 297 VAL A O 1
ATOM 2318 N N . ALA A 1 298 ? -16.374 2.018 42.688 1.00 98.25 298 ALA A N 1
ATOM 2319 C CA . ALA A 1 298 ? -17.287 0.977 43.162 1.00 98.25 298 ALA A CA 1
ATOM 2320 C C . ALA A 1 298 ? -18.339 0.591 42.107 1.00 98.25 298 ALA A C 1
ATOM 2322 O O . ALA A 1 298 ? -18.616 -0.590 41.908 1.00 98.25 298 ALA A O 1
ATOM 2323 N N . GLU A 1 299 ? -18.893 1.573 41.391 1.00 98.44 299 GLU A N 1
ATOM 2324 C CA . GLU A 1 299 ? -19.839 1.329 40.295 1.00 98.44 299 GLU A CA 1
ATOM 2325 C C . GLU A 1 299 ? -19.170 0.587 39.133 1.00 98.44 299 GLU A C 1
ATOM 2327 O O . GLU A 1 299 ? -19.726 -0.385 38.623 1.00 98.44 299 GLU A O 1
ATOM 2332 N N . ALA A 1 300 ? -17.954 0.993 38.750 1.00 98.19 300 ALA A N 1
ATOM 2333 C CA . ALA A 1 300 ? -17.195 0.329 37.694 1.00 98.19 300 ALA A CA 1
ATOM 2334 C C . ALA A 1 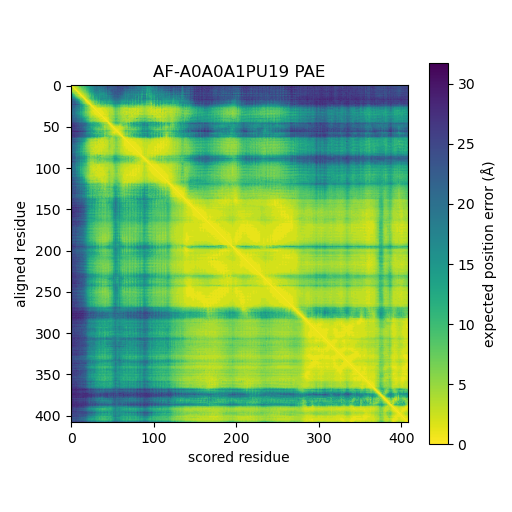300 ? -16.809 -1.111 38.081 1.00 98.19 300 ALA A C 1
ATOM 2336 O O . ALA A 1 300 ? -16.914 -2.020 37.257 1.00 98.19 300 ALA A O 1
ATOM 2337 N N . GLN A 1 301 ? -16.414 -1.339 39.338 1.00 98.56 301 GLN A N 1
ATOM 2338 C CA . GLN A 1 301 ? -16.164 -2.671 39.898 1.00 98.56 301 GLN A CA 1
ATOM 2339 C C . GLN A 1 301 ? -17.411 -3.553 39.827 1.00 98.56 301 GLN A C 1
ATOM 2341 O O . GLN A 1 301 ? -17.337 -4.667 39.311 1.00 98.56 301 GLN A O 1
ATOM 2346 N N . ALA A 1 302 ? -18.563 -3.043 40.273 1.00 98.31 302 ALA A N 1
ATOM 2347 C CA . ALA A 1 302 ? -19.828 -3.769 40.231 1.00 98.31 302 ALA A CA 1
ATOM 2348 C C . ALA A 1 302 ? -20.246 -4.106 38.791 1.00 98.31 302 ALA A C 1
ATOM 2350 O O . ALA A 1 302 ? -20.565 -5.256 38.495 1.00 98.31 302 ALA A O 1
ATOM 2351 N N . ALA A 1 303 ? -20.170 -3.136 37.876 1.00 98.12 303 ALA A N 1
ATOM 2352 C CA . ALA A 1 303 ? -20.507 -3.318 36.464 1.00 98.12 303 ALA A CA 1
ATOM 2353 C C . ALA A 1 303 ? -19.583 -4.321 35.751 1.00 98.12 303 ALA A C 1
ATOM 2355 O O . ALA A 1 303 ? -20.007 -5.052 34.853 1.00 98.12 303 ALA A O 1
ATOM 2356 N N . LEU A 1 304 ? -18.311 -4.381 36.155 1.00 98.00 304 LEU A N 1
ATOM 2357 C CA . LEU A 1 304 ? -17.349 -5.347 35.638 1.00 98.00 304 LEU A CA 1
ATOM 2358 C C . LEU A 1 304 ? -17.338 -6.665 36.429 1.00 98.00 304 LEU A C 1
ATOM 2360 O O . LEU A 1 304 ? -16.688 -7.602 35.984 1.00 98.00 304 LEU A O 1
ATOM 2364 N N . GLY A 1 305 ? -18.033 -6.795 37.557 1.00 97.81 305 GLY A N 1
ATOM 2365 C CA . GLY A 1 305 ? -17.915 -7.984 38.409 1.00 97.81 305 GLY A CA 1
ATOM 2366 C C . GLY A 1 305 ? -16.489 -8.205 38.935 1.00 97.81 305 GLY A C 1
ATOM 2367 O O . GLY A 1 305 ? -16.041 -9.342 39.051 1.00 97.81 305 GLY A O 1
ATOM 2368 N N . LEU A 1 306 ? -15.761 -7.120 39.207 1.00 97.81 306 LEU A N 1
ATOM 2369 C CA . LEU A 1 306 ? -14.397 -7.134 39.734 1.00 97.81 306 LEU A CA 1
ATOM 2370 C C . LEU A 1 306 ? -14.392 -6.685 41.197 1.00 97.81 306 LEU A C 1
ATOM 2372 O O . LEU A 1 306 ? -15.124 -5.776 41.572 1.00 97.81 306 LEU A O 1
ATOM 2376 N N . SER A 1 307 ? -13.538 -7.292 42.019 1.00 97.62 307 SER A N 1
ATOM 2377 C CA . SER A 1 307 ? -13.390 -6.953 43.445 1.00 97.62 307 SER A CA 1
ATOM 2378 C C . SER A 1 307 ? -12.014 -6.384 43.799 1.00 97.62 307 SER A C 1
ATOM 2380 O O . SER A 1 307 ? -11.818 -5.857 44.893 1.00 97.62 307 SER A O 1
ATOM 2382 N N . ASN A 1 308 ? -11.045 -6.470 42.886 1.00 97.50 308 ASN A N 1
ATOM 2383 C CA . ASN A 1 308 ? -9.705 -5.936 43.084 1.00 97.50 308 ASN A CA 1
ATOM 2384 C C . ASN A 1 308 ? -9.706 -4.405 43.035 1.00 97.50 308 ASN A C 1
ATOM 2386 O O . ASN A 1 308 ? -10.418 -3.797 42.236 1.00 97.50 308 ASN A O 1
ATOM 2390 N N . ALA A 1 309 ? -8.871 -3.779 43.865 1.00 97.81 309 ALA A N 1
ATOM 2391 C CA . ALA A 1 309 ? -8.639 -2.341 43.797 1.00 97.81 309 ALA A CA 1
ATOM 2392 C C . ALA A 1 309 ? -7.974 -1.950 42.458 1.00 97.81 309 ALA A C 1
ATOM 2394 O O . ALA A 1 309 ? -7.236 -2.768 41.890 1.00 97.81 309 ALA A O 1
ATOM 2395 N N . PRO A 1 310 ? -8.192 -0.713 41.965 1.00 98.19 310 PRO A N 1
ATOM 2396 C CA . PRO A 1 310 ? -7.470 -0.199 40.808 1.00 98.19 310 PRO A CA 1
ATOM 2397 C C . PRO A 1 310 ? -5.952 -0.293 41.005 1.00 98.19 310 PRO A C 1
ATOM 2399 O O . PRO A 1 310 ? -5.433 0.061 42.064 1.00 98.19 310 PRO A O 1
ATOM 2402 N N . GLN A 1 311 ? -5.240 -0.754 39.980 1.00 98.19 311 GLN A N 1
ATOM 2403 C CA . GLN A 1 311 ? -3.778 -0.832 39.955 1.00 98.19 311 GLN A CA 1
ATOM 2404 C C . GLN A 1 311 ? -3.219 0.200 38.978 1.00 98.19 311 GLN A C 1
ATOM 2406 O O . GLN A 1 311 ? -3.889 0.576 38.022 1.00 98.19 311 GLN A O 1
ATOM 2411 N N . VAL A 1 312 ? -1.997 0.681 39.209 1.00 97.81 312 VAL A N 1
ATOM 2412 C CA . VAL A 1 312 ? -1.359 1.633 38.289 1.00 97.81 312 VAL A CA 1
ATOM 2413 C C . VAL A 1 312 ? -1.007 0.915 36.989 1.00 97.81 312 VAL A C 1
ATOM 2415 O O . VAL A 1 312 ? -0.194 -0.008 36.987 1.00 97.81 312 VAL A O 1
ATOM 2418 N N . ASP A 1 313 ? -1.606 1.354 35.887 1.00 97.38 313 ASP A N 1
ATOM 2419 C CA . ASP A 1 313 ? -1.317 0.819 34.561 1.00 97.38 313 ASP A CA 1
ATOM 2420 C C . ASP A 1 313 ? 0.102 1.217 34.102 1.00 97.38 313 ASP A C 1
ATOM 2422 O O . ASP A 1 313 ? 0.490 2.381 34.254 1.00 97.38 313 ASP A O 1
ATOM 2426 N N . PRO A 1 314 ? 0.900 0.298 33.531 1.00 94.94 314 PRO A N 1
ATOM 2427 C CA . PRO A 1 314 ? 2.284 0.586 33.160 1.00 94.94 314 PRO A CA 1
ATOM 2428 C C . PRO A 1 314 ? 2.423 1.505 31.935 1.00 94.94 314 PRO A C 1
ATOM 2430 O O . PRO A 1 314 ? 3.411 2.237 31.846 1.00 94.94 314 PRO A O 1
ATOM 2433 N N . GLU A 1 315 ? 1.470 1.478 30.996 1.00 92.69 315 GLU A N 1
ATOM 2434 C CA . GLU A 1 315 ? 1.497 2.297 29.775 1.00 92.69 315 GLU A CA 1
ATOM 2435 C C . GLU A 1 315 ? 1.137 3.751 30.104 1.00 92.69 315 GLU A C 1
ATOM 2437 O O . GLU A 1 315 ? 1.801 4.684 29.647 1.00 92.69 315 GLU A O 1
ATOM 2442 N N . TRP A 1 316 ? 0.115 3.948 30.938 1.00 93.25 316 TRP A N 1
ATOM 2443 C CA . TRP A 1 316 ? -0.457 5.268 31.201 1.00 93.25 316 TRP A CA 1
ATOM 2444 C C . TRP A 1 316 ? -0.095 5.867 32.559 1.00 93.25 316 TRP A C 1
ATOM 2446 O O . TRP A 1 316 ? -0.277 7.067 32.743 1.00 93.25 316 TRP A O 1
ATOM 2456 N N . ARG A 1 317 ? 0.435 5.069 33.494 1.00 96.94 317 ARG A N 1
ATOM 2457 C CA . ARG A 1 317 ? 0.772 5.479 34.872 1.00 96.94 317 ARG A CA 1
ATOM 2458 C C . ARG A 1 317 ? -0.408 6.085 35.639 1.00 96.94 317 ARG A C 1
ATOM 2460 O O . ARG A 1 317 ? -0.229 6.953 36.488 1.00 96.94 317 ARG A O 1
ATOM 2467 N N . GLU A 1 318 ? -1.612 5.615 35.340 1.00 96.81 318 GLU A N 1
ATOM 2468 C CA . GLU A 1 318 ? -2.865 6.044 35.962 1.00 96.81 318 GLU A CA 1
ATOM 2469 C C . GLU A 1 318 ? -3.523 4.841 36.665 1.00 96.81 318 GLU A C 1
ATOM 2471 O O . GLU A 1 318 ? -3.351 3.710 36.197 1.00 96.81 318 GLU A O 1
ATOM 2476 N N . PRO A 1 319 ? -4.269 5.039 37.769 1.00 98.12 319 PRO A N 1
ATOM 2477 C CA . PRO A 1 319 ? -5.032 3.962 38.397 1.00 98.12 319 PRO A CA 1
ATOM 2478 C C . PRO A 1 319 ? -6.070 3.390 37.427 1.00 98.12 319 PRO A C 1
ATOM 2480 O O . PRO A 1 319 ? -6.849 4.141 36.834 1.00 98.12 319 PRO A O 1
ATOM 2483 N N . ALA A 1 320 ? -6.099 2.067 37.280 1.00 98.38 320 ALA A N 1
ATOM 2484 C CA . ALA A 1 320 ? -6.947 1.378 36.323 1.00 98.38 320 ALA A CA 1
ATOM 2485 C C . ALA A 1 320 ? -7.522 0.055 36.850 1.00 98.38 320 ALA A C 1
ATOM 2487 O O . ALA A 1 320 ? -6.900 -0.653 37.642 1.00 98.38 320 ALA A O 1
ATOM 2488 N N . LEU A 1 321 ? -8.711 -0.299 36.362 1.00 98.38 321 LEU A N 1
ATOM 2489 C CA . LEU A 1 321 ? -9.309 -1.628 36.481 1.00 98.38 321 LEU A CA 1
ATOM 2490 C C . LEU A 1 321 ? -9.296 -2.299 35.113 1.00 98.38 321 LEU A C 1
ATOM 2492 O O . LEU A 1 321 ? -9.871 -1.773 34.160 1.00 98.38 321 LEU A O 1
ATOM 2496 N N . ALA A 1 322 ? -8.663 -3.465 35.026 1.00 97.94 322 ALA A N 1
ATOM 2497 C CA . ALA A 1 322 ? -8.576 -4.246 33.801 1.00 97.94 322 ALA A CA 1
ATOM 2498 C C . ALA A 1 322 ? -9.469 -5.491 33.889 1.00 97.94 322 ALA A C 1
ATOM 2500 O O . ALA A 1 322 ? -9.237 -6.377 34.708 1.00 97.94 322 ALA A O 1
ATOM 2501 N N . ALA A 1 323 ? -10.461 -5.573 33.006 1.00 97.88 323 ALA A N 1
ATOM 2502 C CA . ALA A 1 323 ? -11.196 -6.789 32.678 1.00 97.88 323 ALA A CA 1
ATOM 2503 C C . ALA A 1 323 ? -10.588 -7.395 31.403 1.00 97.88 323 ALA A C 1
ATOM 2505 O O . ALA A 1 323 ? -11.135 -7.261 30.304 1.00 97.88 323 ALA A O 1
ATOM 2506 N N . ALA A 1 324 ? -9.399 -7.990 31.544 1.00 96.75 324 ALA A N 1
ATOM 2507 C CA . ALA A 1 324 ? -8.590 -8.472 30.420 1.00 96.75 324 ALA A CA 1
ATOM 2508 C C . ALA A 1 324 ? -9.298 -9.554 29.584 1.00 96.75 324 ALA A C 1
ATOM 2510 O O . ALA A 1 324 ? -9.148 -9.591 28.367 1.00 96.75 324 ALA A O 1
ATOM 2511 N N . ASP A 1 325 ? -10.124 -10.382 30.224 1.00 97.25 325 ASP A N 1
ATOM 2512 C CA . ASP A 1 325 ? -10.967 -11.408 29.598 1.00 97.25 325 ASP A CA 1
ATOM 2513 C C . ASP A 1 325 ? -11.999 -10.831 28.614 1.00 97.25 325 ASP A C 1
ATOM 2515 O O . ASP A 1 325 ? -12.408 -11.504 27.670 1.00 97.25 325 ASP A O 1
ATOM 2519 N N . ARG A 1 326 ? -12.389 -9.567 28.812 1.00 97.75 326 ARG A N 1
ATOM 2520 C CA . ARG A 1 326 ? -13.329 -8.826 27.960 1.00 97.75 326 ARG A CA 1
ATOM 2521 C C . ARG A 1 326 ? -12.668 -7.720 27.143 1.00 97.75 326 ARG A C 1
ATOM 2523 O O . ARG A 1 326 ? -13.359 -7.059 26.373 1.00 97.75 326 ARG A O 1
ATOM 2530 N N . GLY A 1 327 ? -11.362 -7.507 27.307 1.00 97.81 327 GLY A N 1
ATOM 2531 C CA . GLY A 1 327 ? -10.622 -6.461 26.603 1.00 97.81 327 GLY A CA 1
ATOM 2532 C C . GLY A 1 327 ? -11.029 -5.041 27.007 1.00 97.81 327 GLY A C 1
ATOM 2533 O O . GLY A 1 327 ? -11.032 -4.145 26.168 1.00 97.81 327 GLY A O 1
ATOM 2534 N N . ILE A 1 328 ? -11.416 -4.828 28.269 1.00 98.44 328 ILE A N 1
ATOM 2535 C CA . ILE A 1 328 ? -11.853 -3.520 28.781 1.00 98.44 328 ILE A CA 1
ATOM 2536 C C . ILE A 1 328 ? -10.900 -3.067 29.887 1.00 98.44 328 ILE A C 1
ATOM 2538 O O . ILE A 1 328 ? -10.753 -3.757 30.895 1.00 98.44 328 ILE A O 1
ATOM 2542 N N . THR A 1 329 ? -10.324 -1.875 29.743 1.00 98.44 329 THR A N 1
ATOM 2543 C CA . THR A 1 329 ? -9.518 -1.225 30.785 1.00 98.44 329 THR A CA 1
ATOM 2544 C C . THR A 1 329 ? -10.093 0.147 31.111 1.00 98.44 329 THR A C 1
ATOM 2546 O O . THR A 1 329 ? -10.235 1.004 30.240 1.00 98.44 329 THR A O 1
ATOM 2549 N N . VAL A 1 330 ? -10.422 0.367 32.379 1.00 98.38 330 VAL A N 1
ATOM 2550 C CA . VAL A 1 330 ? -11.074 1.580 32.882 1.00 98.38 330 VAL A CA 1
ATOM 2551 C C . VAL A 1 330 ? -10.085 2.358 33.731 1.00 98.38 330 VAL A C 1
ATOM 2553 O O . VAL A 1 330 ? -9.534 1.799 34.670 1.00 98.38 330 VAL A O 1
ATOM 2556 N N . PHE A 1 331 ? -9.871 3.632 33.422 1.00 98.38 331 PHE A N 1
ATOM 2557 C CA . PHE A 1 331 ? -8.929 4.506 34.117 1.00 98.38 331 PHE A CA 1
ATOM 2558 C C . PHE A 1 331 ? -9.664 5.549 34.948 1.00 98.38 331 PHE A C 1
ATOM 2560 O O . PHE A 1 331 ? -10.676 6.109 34.508 1.00 98.38 331 PHE A O 1
ATOM 2567 N N . PHE A 1 332 ? -9.115 5.837 36.124 1.00 98.38 332 PHE A N 1
ATOM 2568 C CA . PHE A 1 332 ? -9.725 6.712 37.115 1.00 98.38 332 PHE A CA 1
ATOM 2569 C C . PHE A 1 332 ? -8.935 8.006 37.284 1.00 98.38 332 PHE A C 1
ATOM 2571 O O . PHE A 1 332 ? -7.704 7.997 37.339 1.00 98.38 332 PHE A O 1
ATOM 2578 N N . GLY A 1 333 ? -9.664 9.115 37.386 1.00 97.62 333 GLY A N 1
ATOM 2579 C CA . GLY A 1 333 ? -9.108 10.408 37.753 1.00 97.62 333 GLY A CA 1
ATOM 2580 C C . GLY A 1 333 ? -8.793 10.505 39.250 1.00 97.62 333 GLY A C 1
ATOM 2581 O O . GLY A 1 333 ? -9.132 9.609 40.029 1.00 97.62 333 GLY A O 1
ATOM 2582 N N . PRO A 1 334 ? -8.169 11.615 39.686 1.00 97.25 334 PRO A N 1
ATOM 2583 C CA . PRO A 1 334 ? -7.878 11.868 41.100 1.00 97.25 334 PRO A CA 1
ATOM 2584 C C . PRO A 1 334 ? -9.122 11.907 42.003 1.00 97.25 334 PRO A C 1
ATOM 2586 O O . PRO A 1 334 ? -9.011 11.710 43.208 1.00 97.25 334 PRO A O 1
ATOM 2589 N N . ASP A 1 335 ? -10.299 12.161 41.430 1.00 97.50 335 ASP A N 1
ATOM 2590 C CA . ASP A 1 335 ? -11.599 12.172 42.106 1.00 97.50 335 ASP A CA 1
ATOM 2591 C C . ASP A 1 335 ? -12.221 10.772 42.265 1.00 97.50 335 ASP A C 1
ATOM 2593 O O . ASP A 1 335 ? -13.335 10.641 42.773 1.00 97.50 335 ASP A O 1
ATOM 2597 N N . GLY A 1 336 ? -11.522 9.722 41.823 1.00 97.62 336 GLY A N 1
ATOM 2598 C CA . GLY A 1 336 ? -12.012 8.347 41.868 1.00 97.62 336 GLY A CA 1
ATOM 2599 C C . GLY A 1 336 ? -13.120 8.058 40.855 1.00 97.62 336 GLY A C 1
ATOM 2600 O O . GLY A 1 336 ? -13.844 7.071 41.021 1.00 97.62 336 GLY A O 1
ATOM 2601 N N . LYS A 1 337 ? -13.272 8.892 39.816 1.00 98.19 337 LYS A N 1
ATOM 2602 C CA . LYS A 1 337 ? -14.246 8.679 38.741 1.00 98.19 337 LYS A CA 1
ATOM 2603 C C . LYS A 1 337 ? -13.594 8.194 37.457 1.00 98.19 337 LYS A C 1
ATOM 2605 O O . LYS A 1 337 ? -12.448 8.525 37.161 1.00 98.19 337 LYS A O 1
ATOM 2610 N N . VAL A 1 338 ? -14.336 7.417 36.674 1.00 97.88 338 VAL A N 1
ATOM 2611 C CA . VAL A 1 338 ? -13.918 6.943 35.355 1.00 97.88 338 VAL A CA 1
ATOM 2612 C C . VAL A 1 338 ? -13.697 8.147 34.443 1.00 97.88 338 VAL A C 1
ATOM 2614 O O . VAL A 1 338 ? -14.642 8.860 34.120 1.00 97.88 338 VAL A O 1
ATOM 2617 N N . MET A 1 339 ? -12.463 8.352 33.995 1.00 97.12 339 MET A N 1
ATOM 2618 C CA . MET A 1 339 ? -12.101 9.443 33.079 1.00 97.12 339 MET A CA 1
ATOM 2619 C C . MET A 1 339 ? -11.702 8.949 31.688 1.00 97.12 339 MET A C 1
ATOM 2621 O O . MET A 1 339 ? -11.572 9.737 30.756 1.00 97.12 339 MET A O 1
ATOM 2625 N N . ARG A 1 340 ? -11.429 7.648 31.547 1.00 96.88 340 ARG A N 1
ATOM 2626 C CA . ARG A 1 340 ? -11.036 7.049 30.275 1.00 96.88 340 ARG A CA 1
ATOM 2627 C C . ARG A 1 340 ? -11.356 5.564 30.260 1.00 96.88 340 ARG A C 1
ATOM 2629 O O . ARG A 1 340 ? -11.164 4.871 31.253 1.00 96.88 340 ARG A O 1
ATOM 2636 N N . ILE A 1 341 ? -11.782 5.072 29.106 1.00 97.69 341 ILE A N 1
ATOM 2637 C CA . ILE A 1 341 ? -12.019 3.650 28.859 1.00 97.69 341 ILE A CA 1
ATOM 2638 C C . ILE A 1 341 ? -11.221 3.254 27.618 1.00 97.69 341 ILE A C 1
ATOM 2640 O O . ILE A 1 341 ? -11.311 3.915 26.586 1.00 97.69 341 ILE A O 1
ATOM 2644 N N . VAL A 1 342 ? -10.419 2.200 27.721 1.00 97.62 342 VAL A N 1
ATOM 2645 C CA . VAL A 1 342 ? -9.659 1.608 26.615 1.00 97.62 342 VAL A CA 1
ATOM 2646 C C . VAL A 1 342 ? -10.251 0.241 26.304 1.00 97.62 342 VAL A C 1
ATOM 2648 O O . VAL A 1 342 ? -10.465 -0.567 27.205 1.00 97.62 342 VAL A O 1
ATOM 2651 N N . LEU A 1 343 ? -10.524 0.010 25.024 1.00 97.94 343 LEU A N 1
ATOM 2652 C CA . LEU A 1 343 ? -11.074 -1.225 24.488 1.00 97.94 343 LEU A CA 1
ATOM 2653 C C . LEU A 1 343 ? -10.038 -1.848 23.553 1.00 97.94 343 LEU A C 1
ATOM 2655 O O . LEU A 1 343 ? -9.661 -1.230 22.554 1.00 97.94 343 LEU A O 1
ATOM 2659 N N . ASP A 1 344 ? -9.604 -3.056 23.885 1.00 97.75 344 ASP A N 1
ATOM 2660 C CA . ASP A 1 344 ? -8.643 -3.881 23.149 1.00 97.75 344 ASP A CA 1
ATOM 2661 C C . ASP A 1 344 ? -9.281 -5.258 22.848 1.00 97.75 344 ASP A C 1
ATOM 2663 O O . ASP A 1 344 ? -10.310 -5.605 23.435 1.00 97.75 344 ASP A O 1
ATOM 2667 N N . PRO A 1 345 ? -8.731 -6.086 21.938 1.00 96.62 345 PRO A N 1
ATOM 2668 C CA . PRO A 1 345 ? -9.182 -7.468 21.796 1.00 96.62 345 PRO A CA 1
ATOM 2669 C C . PRO A 1 345 ? -9.093 -8.204 23.149 1.00 96.62 345 PRO A C 1
ATOM 2671 O O . PRO A 1 345 ? -8.092 -8.032 23.846 1.00 96.62 345 PRO A O 1
ATOM 2674 N N . PRO A 1 346 ? -10.090 -9.025 23.536 1.00 97.62 346 PRO A N 1
ATOM 2675 C CA . PRO A 1 346 ? -11.177 -9.570 22.714 1.00 97.62 346 PRO A CA 1
ATOM 2676 C C . PRO A 1 346 ? -12.524 -8.814 22.799 1.00 97.62 346 PRO A C 1
ATOM 2678 O O . PRO A 1 346 ? -13.566 -9.440 22.602 1.00 97.62 346 PRO A O 1
ATOM 2681 N N . PHE A 1 347 ? -12.552 -7.505 23.085 1.00 97.81 347 PHE A N 1
ATOM 2682 C CA . PHE A 1 347 ? -13.813 -6.752 23.161 1.00 97.81 347 PHE A CA 1
ATOM 2683 C C . PHE A 1 347 ? -14.663 -6.915 21.885 1.00 97.81 347 PHE A C 1
ATOM 2685 O O . PHE A 1 347 ? -14.219 -6.601 20.780 1.00 97.81 347 PHE A O 1
ATOM 2692 N N . SER A 1 348 ? -15.896 -7.402 22.048 1.00 96.25 348 SER A N 1
ATOM 2693 C CA . SER A 1 348 ? -16.808 -7.763 20.951 1.00 96.25 348 SER A CA 1
ATOM 2694 C C . SER A 1 348 ? -17.940 -6.758 20.714 1.00 96.25 348 SER A C 1
ATOM 2696 O O . SER A 1 348 ? -18.754 -6.950 19.811 1.00 96.25 348 SER A O 1
ATOM 2698 N N . GLY A 1 349 ? -18.011 -5.701 21.527 1.00 96.81 349 GLY A N 1
ATOM 2699 C CA . GLY A 1 349 ? -19.028 -4.661 21.422 1.00 96.81 349 GLY A CA 1
ATOM 2700 C C . GLY A 1 349 ? -18.725 -3.601 20.358 1.00 96.81 349 GLY A C 1
ATOM 2701 O O . GLY A 1 349 ? -17.809 -3.733 19.543 1.00 96.81 349 GLY A O 1
ATOM 2702 N N . THR A 1 350 ? -19.491 -2.510 20.387 1.00 95.81 350 THR A N 1
ATOM 2703 C CA . THR A 1 350 ? -19.328 -1.371 19.471 1.00 95.81 350 THR A CA 1
ATOM 2704 C C . THR A 1 350 ? -19.340 -0.040 20.215 1.00 95.81 350 THR A C 1
ATOM 2706 O O . THR A 1 350 ? -19.931 0.095 21.288 1.00 95.81 350 THR A O 1
ATOM 2709 N N . VAL A 1 351 ? -18.683 0.960 19.631 1.00 93.88 351 VAL A N 1
ATOM 2710 C CA . VAL A 1 351 ? -18.748 2.366 20.044 1.00 93.88 351 VAL A CA 1
ATOM 2711 C C . VAL A 1 351 ? -19.112 3.168 18.808 1.00 93.88 351 VAL A C 1
ATOM 2713 O O . VAL A 1 351 ? -18.407 3.057 17.810 1.00 93.88 351 VAL A O 1
ATOM 2716 N N . VAL A 1 352 ? -20.200 3.941 18.844 1.00 91.56 352 VAL A N 1
ATOM 2717 C CA . VAL A 1 352 ? -20.772 4.645 17.677 1.00 91.56 352 VAL A CA 1
ATOM 2718 C C . VAL A 1 352 ? -20.917 3.723 16.457 1.00 91.56 352 VAL A C 1
ATOM 2720 O O . VAL A 1 352 ? -20.504 4.043 15.345 1.00 91.56 352 VAL A O 1
ATOM 2723 N N . ASP A 1 353 ? -21.434 2.516 16.711 1.00 91.50 353 ASP A N 1
ATOM 2724 C CA . ASP A 1 353 ? -21.560 1.393 15.771 1.00 91.50 353 ASP A CA 1
ATOM 2725 C C . ASP A 1 353 ? -20.246 0.899 15.143 1.00 91.50 353 ASP A C 1
ATOM 2727 O O . ASP A 1 353 ? -20.270 0.056 14.246 1.00 91.50 353 ASP A O 1
ATOM 2731 N N . VAL A 1 354 ? -19.087 1.368 15.606 1.00 92.56 354 VAL A N 1
ATOM 2732 C CA . VAL A 1 354 ? -17.758 0.922 15.173 1.00 92.56 354 VAL A CA 1
ATOM 2733 C C . VAL A 1 354 ? -17.252 -0.179 16.107 1.00 92.56 354 VAL A C 1
ATOM 2735 O O . VAL A 1 354 ? -17.213 -0.001 17.325 1.00 92.56 354 VAL A O 1
ATOM 2738 N N . ALA A 1 355 ? -16.851 -1.315 15.537 1.00 95.44 355 ALA A N 1
ATOM 2739 C CA . ALA A 1 355 ? -16.279 -2.445 16.274 1.00 95.44 355 ALA A CA 1
ATOM 2740 C C . ALA A 1 355 ? -14.745 -2.494 16.166 1.00 95.44 355 ALA A C 1
ATOM 2742 O O . ALA A 1 355 ? -14.154 -1.951 15.227 1.00 95.44 355 ALA A O 1
ATOM 2743 N N . LEU A 1 356 ? -14.092 -3.224 17.077 1.00 95.44 356 LEU A N 1
ATOM 2744 C CA . LEU A 1 356 ? -12.718 -3.668 16.835 1.00 95.44 356 LEU A CA 1
ATOM 2745 C C . LEU A 1 356 ? -12.682 -4.559 15.587 1.00 95.44 356 LEU A C 1
ATOM 2747 O O . LEU A 1 356 ? -13.541 -5.413 15.376 1.00 95.44 356 LEU A O 1
ATOM 2751 N N . GLY A 1 357 ? -11.690 -4.329 14.738 1.00 93.88 357 GLY A N 1
ATOM 2752 C CA . GLY A 1 357 ? -11.561 -4.960 13.435 1.00 93.88 357 GLY A CA 1
ATOM 2753 C C . GLY A 1 357 ? -12.292 -4.235 12.304 1.00 93.88 357 GLY A C 1
ATOM 2754 O O . GLY A 1 357 ? -12.059 -4.608 11.160 1.00 93.88 357 GLY A O 1
ATOM 2755 N N . ASP A 1 358 ? -13.130 -3.221 12.550 1.00 94.19 358 ASP A N 1
ATOM 2756 C CA . ASP A 1 358 ? -13.677 -2.389 11.464 1.00 94.19 358 ASP A CA 1
ATOM 2757 C C . ASP A 1 358 ? -12.549 -1.585 10.784 1.00 94.19 358 ASP A C 1
ATOM 2759 O O . ASP A 1 358 ? -11.515 -1.292 11.388 1.00 94.19 358 ASP A O 1
ATOM 2763 N N . SER A 1 359 ? -12.719 -1.231 9.512 1.00 91.19 359 SER A N 1
ATOM 2764 C CA . SER A 1 359 ? -11.746 -0.423 8.766 1.00 91.19 359 SER A CA 1
ATOM 2765 C C . SER A 1 359 ? -11.865 1.074 9.071 1.00 91.19 359 SER A C 1
ATOM 2767 O O . SER A 1 359 ? -12.915 1.565 9.490 1.00 91.19 359 SER A O 1
ATOM 2769 N N . LEU A 1 360 ? -10.809 1.846 8.791 1.00 85.88 360 LEU A N 1
ATOM 2770 C CA . LEU A 1 360 ? -10.840 3.312 8.932 1.00 85.88 360 LEU A CA 1
ATOM 2771 C C . LEU A 1 360 ? -11.971 3.970 8.122 1.00 85.88 360 LEU A C 1
ATOM 2773 O O . LEU A 1 360 ? -12.564 4.958 8.562 1.00 85.88 360 LEU A O 1
ATOM 2777 N N . ARG A 1 361 ? -12.314 3.407 6.956 1.00 88.12 361 ARG A N 1
ATOM 2778 C CA . ARG A 1 361 ? -13.444 3.878 6.147 1.00 88.12 361 ARG A CA 1
ATOM 2779 C C . ARG A 1 361 ? -14.783 3.723 6.874 1.00 88.12 361 ARG A C 1
ATOM 2781 O O . ARG A 1 361 ? -15.619 4.622 6.768 1.00 88.12 361 ARG A O 1
ATOM 2788 N N . SER A 1 362 ? -14.946 2.660 7.665 1.00 88.44 362 SER A N 1
ATOM 2789 C CA . SER A 1 362 ? -16.145 2.445 8.485 1.00 88.44 362 SER A CA 1
ATOM 2790 C C . SER A 1 362 ? -16.355 3.591 9.477 1.00 88.44 362 SER A C 1
ATOM 2792 O O . SER A 1 362 ? -17.483 4.051 9.644 1.00 88.44 362 SER A O 1
ATOM 2794 N N . ILE A 1 363 ? -15.274 4.117 10.071 1.00 87.00 363 ILE A N 1
ATOM 2795 C CA . ILE A 1 363 ? -15.340 5.291 10.957 1.00 87.00 363 ILE A CA 1
ATOM 2796 C C . ILE A 1 363 ? -15.858 6.498 10.177 1.00 87.00 363 ILE A C 1
ATOM 2798 O O . ILE A 1 363 ? -16.853 7.096 10.563 1.00 87.00 363 ILE A O 1
ATOM 2802 N N . ASN A 1 364 ? -15.240 6.840 9.044 1.00 83.50 364 ASN A N 1
ATOM 2803 C CA . ASN A 1 364 ? -15.659 8.008 8.260 1.00 83.50 364 ASN A CA 1
ATOM 2804 C C . ASN A 1 364 ? -17.137 7.956 7.855 1.00 83.50 364 ASN A C 1
ATOM 2806 O O . ASN A 1 364 ? -17.791 8.996 7.821 1.00 83.50 364 ASN A O 1
ATOM 2810 N N . ARG A 1 365 ? -17.662 6.756 7.588 1.00 84.69 365 ARG A N 1
ATOM 2811 C CA . ARG A 1 365 ? -19.067 6.534 7.244 1.00 84.69 365 ARG A CA 1
ATOM 2812 C C . ARG A 1 365 ? -20.018 6.664 8.441 1.00 84.69 365 ARG A C 1
ATOM 2814 O O . ARG A 1 365 ? -21.060 7.293 8.292 1.00 84.69 365 ARG A O 1
ATOM 2821 N N . LYS A 1 366 ? -19.680 6.061 9.587 1.00 86.19 366 LYS A N 1
ATOM 2822 C CA . LYS A 1 366 ? -20.547 5.979 10.786 1.00 86.19 366 LYS A CA 1
ATOM 2823 C C . LYS A 1 366 ? -20.432 7.183 11.724 1.00 86.19 366 LYS A C 1
ATOM 2825 O O . LYS A 1 366 ? -21.318 7.452 12.524 1.00 86.19 366 LYS A O 1
ATOM 2830 N N . VAL A 1 367 ? -19.300 7.871 11.666 1.00 82.62 367 VAL A N 1
ATOM 2831 C CA . VAL A 1 367 ? -18.934 8.929 12.608 1.00 82.62 367 VAL A CA 1
ATOM 2832 C C . VAL A 1 367 ? -18.882 10.289 11.914 1.00 82.62 367 VAL A C 1
ATOM 2834 O O . VAL A 1 367 ? -19.342 11.283 12.467 1.00 82.62 367 VAL A O 1
ATOM 2837 N N . GLY A 1 368 ? -18.384 10.336 10.674 1.00 77.75 368 GLY A N 1
ATOM 2838 C CA . GLY A 1 368 ? -18.201 11.578 9.922 1.00 77.75 368 GLY A CA 1
ATOM 2839 C C . GLY A 1 368 ? -17.090 12.476 10.484 1.00 77.75 368 GLY A C 1
ATOM 2840 O O . GLY A 1 368 ? -16.766 12.439 11.666 1.00 77.75 368 GLY A O 1
ATOM 2841 N N . GLY A 1 369 ? -16.474 13.293 9.620 1.00 66.75 369 GLY A N 1
ATOM 2842 C CA . GLY A 1 369 ? -15.589 14.397 10.042 1.00 66.75 369 GLY A CA 1
ATOM 2843 C C . GLY A 1 369 ? -14.346 14.002 10.850 1.00 66.75 369 GLY A C 1
ATOM 2844 O O . GLY A 1 369 ? -13.745 14.846 11.509 1.00 66.75 369 GLY A O 1
ATOM 2845 N N . ALA A 1 370 ? -13.967 12.728 10.812 1.00 65.56 370 ALA A N 1
ATOM 2846 C CA . ALA A 1 370 ? -12.864 12.188 11.577 1.00 65.56 370 ALA A CA 1
ATOM 2847 C C . ALA A 1 370 ? -11.544 12.849 11.140 1.00 65.56 370 ALA A C 1
ATOM 2849 O O . ALA A 1 370 ? -11.140 12.752 9.979 1.00 65.56 370 ALA A O 1
ATOM 2850 N N . THR A 1 371 ? -10.870 13.538 12.064 1.00 61.94 371 THR A N 1
ATOM 2851 C CA . THR A 1 371 ? -9.548 14.109 11.781 1.00 61.94 371 THR A CA 1
ATOM 2852 C C . THR A 1 371 ? -8.503 13.025 11.995 1.00 61.94 371 THR A C 1
ATOM 2854 O O . THR A 1 371 ? -8.318 12.517 13.104 1.00 61.94 371 THR A O 1
ATOM 2857 N N . SER A 1 372 ? -7.839 12.624 10.912 1.00 61.28 372 SER A N 1
ATOM 2858 C CA . SER A 1 372 ? -6.703 11.710 10.982 1.00 61.28 372 SER A CA 1
ATOM 2859 C C . SER A 1 372 ? -5.473 12.467 11.480 1.00 61.28 372 SER A C 1
ATOM 2861 O O . SER A 1 372 ? -5.035 13.423 10.839 1.00 61.28 372 SER A O 1
ATOM 2863 N N . GLY A 1 373 ? -4.906 12.028 12.600 1.00 55.66 373 GLY A N 1
ATOM 2864 C CA . GLY A 1 373 ? -3.581 12.429 13.062 1.00 55.66 373 GLY A CA 1
ATOM 2865 C C . GLY A 1 373 ? -2.601 11.265 12.931 1.00 55.66 373 GLY A C 1
ATOM 2866 O O . GLY A 1 373 ? -2.940 10.120 13.235 1.00 55.66 373 GLY A O 1
ATOM 2867 N N . GLU A 1 374 ? -1.375 11.543 12.495 1.00 49.31 374 GLU A N 1
ATOM 2868 C CA . GLU A 1 374 ? -0.288 10.560 12.544 1.00 49.31 374 GLU A CA 1
ATOM 2869 C C . GLU A 1 374 ? 0.429 10.645 13.891 1.00 49.31 374 GLU A C 1
ATOM 2871 O O . GLU A 1 374 ? 0.828 11.728 14.326 1.00 49.31 374 GLU A O 1
ATOM 2876 N N . ARG A 1 375 ? 0.624 9.500 14.555 1.00 39.84 375 ARG A N 1
ATOM 2877 C CA . ARG A 1 375 ? 1.516 9.391 15.714 1.00 39.84 375 ARG A CA 1
ATOM 2878 C C . ARG A 1 375 ? 2.417 8.177 15.504 1.00 39.84 375 ARG A C 1
ATOM 2880 O O . ARG A 1 375 ? 2.036 7.046 15.778 1.00 39.84 375 ARG A O 1
ATOM 2887 N N . GLY A 1 376 ? 3.622 8.435 15.000 1.00 41.22 376 GLY A N 1
ATOM 2888 C CA . GLY A 1 376 ? 4.586 7.393 14.641 1.00 41.22 376 GLY A CA 1
ATOM 2889 C C . GLY A 1 376 ? 4.356 6.796 13.248 1.00 41.22 376 GLY A C 1
ATOM 2890 O O . GLY A 1 376 ? 3.391 7.109 12.564 1.00 41.22 376 GLY A O 1
ATOM 2891 N N . ILE A 1 377 ? 5.293 5.950 12.819 1.00 41.16 377 ILE A N 1
ATOM 2892 C CA . ILE A 1 377 ? 5.335 5.355 11.470 1.00 41.16 377 ILE A CA 1
ATOM 2893 C C . ILE A 1 377 ? 4.332 4.208 11.253 1.00 41.16 377 ILE A C 1
ATOM 2895 O O . ILE A 1 377 ? 4.105 3.833 10.109 1.00 41.16 377 ILE A O 1
ATOM 2899 N N . ASN A 1 378 ? 3.726 3.666 12.319 1.00 49.91 378 ASN A N 1
ATOM 2900 C CA . ASN A 1 378 ? 2.982 2.396 12.262 1.00 49.91 378 ASN A CA 1
ATOM 2901 C C . ASN A 1 378 ? 1.516 2.485 12.722 1.00 49.91 378 ASN A C 1
ATOM 2903 O O . ASN A 1 378 ? 0.838 1.457 12.791 1.00 49.91 378 ASN A O 1
ATOM 2907 N N . GLU A 1 379 ? 1.020 3.676 13.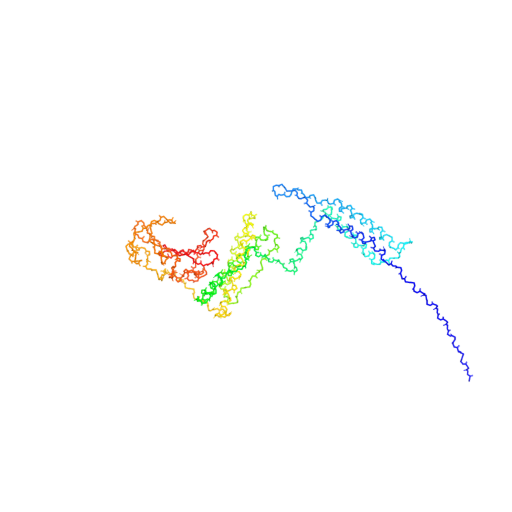071 1.00 57.47 379 GLU A N 1
ATOM 2908 C CA . GLU A 1 379 ? -0.306 3.842 13.672 1.00 57.47 379 GLU A CA 1
ATOM 2909 C C . GLU A 1 379 ? -1.008 5.098 13.176 1.00 57.47 379 GLU A C 1
ATOM 2911 O O . GLU A 1 379 ? -0.442 6.194 13.151 1.00 57.47 379 GLU A O 1
ATOM 2916 N N . THR A 1 380 ? -2.280 4.934 12.826 1.00 63.91 380 THR A N 1
ATOM 2917 C CA . THR A 1 380 ? -3.166 6.051 12.507 1.00 63.91 380 THR A CA 1
ATOM 2918 C C . THR A 1 380 ? -4.133 6.244 13.660 1.00 63.91 380 THR A C 1
ATOM 2920 O O . THR A 1 380 ? -4.741 5.283 14.139 1.00 63.91 380 THR A O 1
ATOM 2923 N N . PHE A 1 381 ? -4.262 7.495 14.097 1.00 70.25 381 PHE A N 1
ATOM 2924 C CA . PHE A 1 381 ? -5.238 7.894 15.094 1.00 70.25 381 PHE A CA 1
ATOM 2925 C C . PHE A 1 381 ? -6.339 8.676 14.410 1.00 70.25 381 PHE A C 1
ATOM 2927 O O . PHE A 1 381 ? -6.081 9.623 13.667 1.00 70.25 381 PHE A O 1
ATOM 2934 N N . VAL A 1 382 ? -7.572 8.293 14.690 1.00 71.44 382 VAL A N 1
ATOM 2935 C CA . VAL A 1 382 ? -8.733 9.070 14.290 1.00 71.44 382 VAL A CA 1
ATOM 2936 C C . VAL A 1 382 ? -9.339 9.665 15.541 1.00 71.44 382 VAL A C 1
ATOM 2938 O O . VAL A 1 382 ? -9.774 8.928 16.426 1.00 71.44 382 VAL A O 1
ATOM 2941 N N . LEU A 1 383 ? -9.322 10.995 15.617 1.00 75.00 383 LEU A N 1
ATOM 2942 C CA . LEU A 1 383 ? -9.923 11.736 16.712 1.00 75.00 383 LEU A CA 1
ATOM 2943 C C . LEU A 1 383 ? -11.286 12.267 16.270 1.00 75.00 383 LEU A C 1
ATOM 2945 O O . LEU A 1 383 ? -11.397 12.915 15.225 1.00 75.00 383 LEU A O 1
ATOM 2949 N N . ASN A 1 384 ? -12.304 12.041 17.094 1.00 73.56 384 ASN A N 1
ATOM 2950 C CA . ASN A 1 384 ? -13.536 12.807 17.015 1.00 73.56 384 ASN A CA 1
ATOM 2951 C C . ASN A 1 384 ? -13.919 13.342 18.399 1.00 73.56 384 ASN A C 1
ATOM 2953 O O . ASN A 1 384 ? -13.820 12.633 19.403 1.00 73.56 384 ASN A O 1
ATOM 2957 N N . SER A 1 385 ? -14.314 14.610 18.438 1.00 70.19 385 SER A N 1
ATOM 2958 C CA . SER A 1 385 ? -14.780 15.293 19.638 1.00 70.19 385 SER A CA 1
ATOM 2959 C C . SER A 1 385 ? -16.295 15.411 19.559 1.00 70.19 385 SER A C 1
ATOM 2961 O O . SER A 1 385 ? -16.824 16.048 18.653 1.00 70.19 385 SER A O 1
ATOM 2963 N N . TYR A 1 386 ? -16.975 14.820 20.528 1.00 68.38 386 TYR A N 1
ATOM 2964 C CA . TYR A 1 386 ? -18.407 14.967 20.747 1.00 68.38 386 TYR A CA 1
ATOM 2965 C C . TYR A 1 386 ? -18.619 15.950 21.897 1.00 68.38 386 TYR A C 1
ATOM 2967 O O . TYR A 1 386 ? -17.731 16.129 22.733 1.00 68.38 386 TYR A O 1
ATOM 2975 N N . GLY A 1 387 ? -19.791 16.586 21.970 1.00 59.44 387 GLY A N 1
ATOM 2976 C CA . GLY A 1 387 ? -20.091 17.584 23.009 1.00 59.44 387 GLY A CA 1
ATOM 2977 C C . GLY A 1 387 ? -19.904 17.087 24.452 1.00 59.44 387 GLY A C 1
ATOM 2978 O O . GLY A 1 387 ? -19.788 17.900 25.363 1.00 59.44 387 GLY A O 1
ATOM 2979 N N . ASN A 1 388 ? -19.832 15.770 24.656 1.00 65.56 388 ASN A N 1
ATOM 2980 C CA . ASN A 1 388 ? -19.671 15.100 25.942 1.00 65.56 388 ASN A CA 1
ATOM 2981 C C . ASN A 1 388 ? -18.423 14.197 26.057 1.00 65.56 388 ASN A C 1
ATOM 2983 O O . ASN A 1 388 ? -18.325 13.464 27.036 1.00 65.56 388 ASN A O 1
ATOM 2987 N N . GLY A 1 389 ? -17.489 14.204 25.095 1.00 78.44 389 GLY A N 1
ATOM 2988 C CA . GLY A 1 389 ? -16.297 13.347 25.173 1.00 78.44 389 GLY A CA 1
ATOM 2989 C C . GLY A 1 389 ? -15.422 13.324 23.918 1.00 78.44 389 GLY A C 1
ATOM 2990 O O . GLY A 1 389 ? -15.736 13.924 22.891 1.00 78.44 389 GLY A O 1
ATOM 2991 N N . ARG A 1 390 ? -14.293 12.616 23.981 1.00 87.00 390 ARG A N 1
ATOM 2992 C CA . ARG A 1 390 ? -13.371 12.391 22.858 1.00 87.00 390 ARG A CA 1
ATOM 2993 C C . ARG A 1 390 ? -13.252 10.900 22.572 1.00 87.00 390 ARG A C 1
ATOM 2995 O O . ARG A 1 390 ? -12.871 10.120 23.441 1.00 87.00 390 ARG A O 1
ATOM 3002 N N . LEU A 1 391 ? -13.504 10.522 21.323 1.00 90.12 391 LEU A N 1
ATOM 3003 C CA . LEU A 1 391 ? -13.239 9.181 20.814 1.00 90.12 391 LEU A CA 1
ATOM 3004 C C . LEU A 1 391 ? -11.924 9.169 20.046 1.00 90.12 391 LEU A C 1
ATOM 3006 O O . LEU A 1 391 ? -11.682 10.017 19.181 1.00 90.12 391 LEU A O 1
ATOM 3010 N N . VAL A 1 392 ? -11.083 8.189 20.361 1.00 91.38 392 VAL A N 1
ATOM 3011 C CA . VAL A 1 392 ? -9.833 7.933 19.654 1.00 91.38 392 VAL A CA 1
ATOM 3012 C C . VAL A 1 392 ? -9.826 6.496 19.168 1.00 91.38 392 VAL A C 1
ATOM 3014 O O . VAL A 1 392 ? -9.848 5.562 19.965 1.00 91.38 392 VAL A O 1
ATOM 3017 N N . PHE A 1 393 ? -9.747 6.316 17.857 1.00 91.62 393 PHE A N 1
ATOM 3018 C CA . PHE A 1 393 ? -9.559 5.006 17.243 1.00 91.62 393 PHE A CA 1
ATOM 3019 C C . PHE A 1 393 ? -8.100 4.860 16.837 1.00 91.62 393 PHE A C 1
ATOM 3021 O O . PHE A 1 393 ? -7.552 5.751 16.185 1.00 91.62 393 PHE A O 1
ATOM 3028 N N . ARG A 1 394 ? -7.478 3.744 17.209 1.00 91.88 394 ARG A N 1
ATOM 3029 C CA . ARG A 1 394 ? -6.147 3.348 16.745 1.00 91.88 394 ARG A CA 1
ATOM 3030 C C . ARG A 1 394 ? -6.321 2.199 15.764 1.00 91.88 394 ARG A C 1
ATOM 3032 O O . ARG A 1 394 ? -7.020 1.227 16.060 1.00 91.88 394 ARG A O 1
ATOM 3039 N N . SER A 1 395 ? -5.704 2.321 14.595 1.00 89.50 395 SER A N 1
ATOM 3040 C CA . SER A 1 395 ? -5.675 1.257 13.594 1.00 89.50 395 SER A CA 1
ATOM 3041 C C . SER A 1 395 ? -4.271 0.703 13.411 1.00 89.50 395 SER A C 1
ATOM 3043 O O . SER A 1 395 ? -3.288 1.446 13.430 1.00 89.50 395 SER A O 1
ATOM 3045 N N . SER A 1 396 ? -4.188 -0.598 13.142 1.00 86.94 396 SER A N 1
ATOM 3046 C CA . SER A 1 396 ? -2.946 -1.235 12.707 1.00 86.94 396 SER A CA 1
ATOM 3047 C C . SER A 1 396 ? -2.623 -0.800 11.277 1.00 86.94 396 SER A C 1
ATOM 3049 O O . SER A 1 396 ? -3.442 -0.978 10.377 1.00 86.94 396 SER A O 1
ATOM 3051 N N . PHE A 1 397 ? -1.425 -0.257 11.045 1.00 77.88 397 PHE A N 1
ATOM 3052 C CA . PHE A 1 397 ? -0.975 0.122 9.699 1.00 77.88 397 PHE A CA 1
ATOM 3053 C C . PHE A 1 397 ? -0.963 -1.069 8.730 1.00 77.88 397 PHE A C 1
ATOM 3055 O O . PHE A 1 397 ? -1.322 -0.936 7.560 1.00 77.88 397 PHE A O 1
ATOM 3062 N N . GLU A 1 398 ? -0.616 -2.257 9.230 1.00 79.06 398 GLU A N 1
ATOM 3063 C CA . GLU A 1 398 ? -0.512 -3.471 8.422 1.00 79.06 398 GLU A CA 1
ATOM 3064 C C . GLU A 1 398 ? -1.872 -3.978 7.927 1.00 79.06 398 GLU A C 1
ATOM 3066 O O . GLU A 1 398 ? -1.998 -4.475 6.805 1.00 79.06 398 GLU A O 1
ATOM 3071 N N . THR A 1 399 ? -2.915 -3.854 8.741 1.00 81.69 399 THR A N 1
ATOM 3072 C CA . THR A 1 399 ? -4.249 -4.387 8.417 1.00 81.69 399 THR A CA 1
ATOM 3073 C C . THR A 1 399 ? -5.223 -3.309 7.960 1.00 81.69 399 THR A C 1
ATOM 3075 O O . THR A 1 399 ? -6.172 -3.623 7.255 1.00 81.69 399 THR A O 1
ATOM 3078 N N . GLY A 1 400 ? -4.986 -2.044 8.318 1.00 84.62 400 GLY A N 1
ATOM 3079 C CA . GLY A 1 400 ? -5.931 -0.948 8.092 1.00 84.62 400 GLY A CA 1
ATOM 3080 C C . GLY A 1 400 ? -7.189 -1.041 8.964 1.00 84.62 400 GLY A C 1
ATOM 3081 O O . GLY A 1 400 ? -8.133 -0.277 8.757 1.00 84.62 400 GLY A O 1
ATOM 3082 N N . THR A 1 401 ? -7.211 -1.967 9.928 1.00 91.38 401 THR A N 1
ATOM 3083 C CA . THR A 1 401 ? -8.345 -2.202 10.827 1.00 91.38 401 THR A CA 1
ATOM 3084 C C . THR A 1 401 ? -8.080 -1.645 12.218 1.00 91.38 401 THR A C 1
ATOM 3086 O O . THR A 1 401 ? -6.935 -1.608 12.683 1.00 91.38 401 THR A O 1
ATOM 3089 N N . ILE A 1 402 ? -9.147 -1.233 12.892 1.00 93.88 402 ILE A N 1
ATOM 3090 C CA . ILE A 1 402 ? -9.136 -0.707 14.254 1.00 93.88 402 ILE A CA 1
ATOM 3091 C C . ILE A 1 402 ? -8.752 -1.828 15.211 1.00 93.88 402 ILE A C 1
ATOM 3093 O O . ILE A 1 402 ? -9.405 -2.865 15.248 1.00 93.88 402 ILE A O 1
ATOM 3097 N N . ASN A 1 403 ? -7.704 -1.623 15.997 1.00 95.44 403 ASN A N 1
ATOM 3098 C CA . ASN A 1 403 ? -7.262 -2.589 17.000 1.00 95.44 403 ASN A CA 1
ATOM 3099 C C . ASN A 1 403 ? -7.393 -2.068 18.432 1.00 95.44 403 ASN A C 1
ATOM 3101 O O . ASN A 1 403 ? -7.221 -2.854 19.353 1.00 95.44 403 ASN A O 1
ATOM 3105 N N . ARG A 1 404 ? -7.702 -0.781 18.620 1.00 95.88 404 ARG A N 1
ATOM 3106 C CA . ARG A 1 404 ? -7.966 -0.192 19.934 1.00 95.88 404 ARG A CA 1
ATOM 3107 C C . ARG A 1 404 ? -8.920 0.993 19.815 1.00 95.88 404 ARG A C 1
ATOM 3109 O O . ARG A 1 404 ? -8.785 1.811 18.901 1.00 95.88 404 ARG A O 1
ATOM 3116 N N . ILE A 1 405 ? -9.848 1.112 20.760 1.00 95.69 405 ILE A N 1
ATOM 3117 C CA . ILE A 1 405 ? -10.754 2.263 20.903 1.00 95.69 405 ILE A CA 1
ATOM 3118 C C . ILE A 1 405 ? -10.512 2.888 22.273 1.00 95.69 405 ILE A C 1
ATOM 3120 O O . ILE A 1 405 ? -10.411 2.184 23.271 1.00 95.69 405 ILE A O 1
ATOM 3124 N N . VAL A 1 406 ? -10.414 4.212 22.334 1.00 95.19 406 VAL A N 1
ATOM 3125 C CA . VAL A 1 406 ? -10.256 4.960 23.581 1.00 95.19 406 VAL A CA 1
ATOM 3126 C C . VAL A 1 406 ? -11.372 5.989 23.688 1.00 95.19 406 VAL A C 1
ATOM 3128 O O . VAL A 1 406 ? -11.511 6.845 22.815 1.00 95.19 406 VAL A O 1
ATOM 3131 N N . LEU A 1 407 ? -12.139 5.915 24.770 1.00 94.56 407 LEU A N 1
ATOM 3132 C CA . LEU A 1 407 ? -13.159 6.883 25.151 1.00 94.56 407 LEU A CA 1
ATOM 3133 C C . LEU A 1 407 ? -12.593 7.762 26.265 1.00 94.56 407 LEU A C 1
ATOM 3135 O O . LEU A 1 407 ? -11.991 7.235 27.202 1.00 94.56 407 LEU A O 1
ATOM 3139 N N . ARG A 1 408 ? -12.755 9.078 26.159 1.00 91.81 408 ARG A N 1
ATOM 3140 C CA . ARG A 1 408 ? -12.328 10.066 27.157 1.00 91.81 408 ARG A CA 1
ATOM 3141 C C . ARG A 1 408 ? -13.403 11.101 27.405 1.00 91.81 408 ARG A C 1
ATOM 3143 O O . ARG A 1 408 ? -14.109 11.429 26.425 1.00 91.81 408 ARG A O 1
#

Secondary structure (DSSP, 8-state):
----PPP--PPPPP----PPPPPSGGGGHHHHHHHHHHHHHHHHTTT---EEEETTEEEEE----HHHHHHHHHHHHHHHHHHHHTT-TTSPPP-HHHHHHHHHHHHHHHHHHHHHTTSS---HHHHHHHHHHHHH-PPPPPPSS-----HHHHHHHHHHHHHS-HHHHHHHHHHHHHHHHHHHHHHHHHHHHHS-S---PPPPPPPTT--HHHHHHHHHHHHHHHHHHTT----HHHHHHIIIIIHHHHHHHHHHHHHHHHHHHHHH-SSPPP-------SS--EES----TT-BHHHHHHHHT--SPPEE-TTT-SEEEEEGGGTEEEEE-TTSBEEEEEE-TT---EETTEETT-BHHHHHHHT-S-EEEE-SSSEEEEEEEETTEEEEEEEETTT-BEEEEEE-

Nearest PDB structures (foldseek):
  6i3f-assembly1_A  TM=1.629E-01  e=2.310E+00  Homo sapiens